Protein 3QEE (pdb70)

Solvent-accessible surface area: 23331 Å² total; per-residue (Å²): 55,111,13,25,31,15,115,130,34,24,0,0,10,6,0,6,18,64,33,188,48,71,0,24,0,1,0,0,76,5,64,1,100,45,13,60,96,90,36,61,4,61,28,1,13,1,14,1,0,43,9,2,16,102,45,89,72,58,26,67,8,0,96,0,130,52,1,122,19,11,95,5,26,0,31,13,8,10,3,28,60,33,140,46,90,3,26,0,0,0,0,0,78,7,39,103,108,93,89,8,12,0,0,0,0,0,20,3,99,34,11,86,6,120,15,136,29,35,56,51,134,10,14,0,13,25,93,82,9,110,96,14,138,39,66,113,0,0,6,6,6,0,3,22,50,19,120,115,32,51,0,4,0,0,0,0,13,54,98,19,7,18,0,70,1,80,159,69,0,24,76,32,49,51,76,56,123,76,16,146,42,16,50,125,24,25,14,9,8,14,5,21,64,51,134,113,20,15,1,0,1,0,0,17,28,98,8,0,44,0,0,5,0,14,4,156,42,3,128,9,120,18,82,76,93,18,27,0,0,23,13,0,7,9,0,10,10,0,16,8,0,5,16,92,8,50,138,82,24,1,0,0,2,0,11,0,19,5,176,100,69,3,3,37,25,29,4,1,1,1,2,6,41,2,106,36,39,149,105,9,32,10,105,82,10,89,38,36,12,96,20,13,72,88,25,128,68,173,146,18,116,16,24,31,16,105,127,37,24,0,0,9,6,0,5,18,62,33,186,50,68,0,23,0,0,0,0,80,5,68,2,100,41,13,45,90,106,38,62,4,56,16,1,12,1,13,0,0,45,10,0,17,97,44,96,74,59,24,62,15,3,112,0,134,68,1,125,18,13,102,5,42,0,34,14,9,10,3,29,60,40,141,46,83,3,27,0,0,0,0,0,50,8,40,85,107,92,76,0,14,0,0,0,0,0,39,4,100,34,9,82,8,124,13,159,35,33,52,51,133,10,14,0,17,24,85,84,9,112,82,14,134,37,48,112,0,1,6,7,6,0,2,21,49,20,119,115,30,48,0,3,0,0,0,0,13,68,84,14,6,17,0,73,1,94,156,64,0,21,79,35,52,51,84,56,128,57,15,131,44,18,52,121,23,25,14,10,7,16,5,20,63,50,132,112,21,14,1,0,1,0,0,17,25,96,7,1,41,0,0,5,0,16,6,160,40,3,120,10,120,18,82,76,94,17,29,0,0,24,13,0,7,9,0,9,11,0,17,8,0,6,15,91,7,49,135,79,22,2,0,0,2,0,12,0,22,5,185,98,70,3,3,41,25,30,3,2,0,1,1,6,46,2,104,37,39,148,105,9,30,10,108,79,11,92,40,37,21,66,8,11,40,75,29,138,67,173

Radius of gyration: 26.14 Å; Cα contacts (8 Å, |Δi|>4): 1853; chains: 2; bounding box: 66×74×50 Å

InterPro domains:
  IPR006710 Glycoside hydrolase, family 43 [PF04616] (30-310)
  IPR023296 Glycosyl hydrolase, five-bladed beta-propeller domain superfamily [G3DSA:2.115.10.20] (28-334)
  IPR023296 Glycosyl hydrolase, five-bladed beta-propeller domain superfamily [SSF75005] (16-310)
  IPR052176 Glycosyl Hydrolase Family 43 Enzymes [PTHR43772] (27-324)

Sequence (597 aa):
AEENPIFTDVFTADPAALVHKGRVYLYAGRDEAPDNTTTFFVMNEWLVYSSDDMANWEEAHGPGLRAKDFTWAKGDAWASQVIERNGKFYWYVTVRRHDDTKPGFAIIGVAVGDSPIGPFKDALGKALITNDMTTDTPIDWDDIDPSVFIDDDGQAYLFWGNTTRPRYAKLKKNMVELDGPIRAIEGLPEFTEAIWVVHKYQDDDNYYLSYAMGFPEKIGYAMGKSSIKGPWVYKGILNEVAGNTPTNHQAIIEFNNKHYFIYHTGAGRPDGGQYRRSVSIDELFYNPDGTIKRIVMTTEGVAPNKSPQAENPIFTDVFTADPAALVHKGRVYLYAGRDEAPDNTTFFVMNEWLVYSSDDMANWEAHGPGLRRAKDFTWAKGDAWASQVIERNGKFYWYVTVRRHDDTKPGFAIIGVAVGDDSPIGPFKDALGKALITNDMTTDTPIDWDDIDPSVFIDDDGQAYLFWGNTTRRPRYAKLKKNMVEELDGPIRAIEEGLPEFTEAIWVVHKYQDNYYLSYAMGFPEKIGYAMGKSIKGPWVYKGILNEVAGNTPTNHQAIIEFNNKHYFIYHTGAGRPDGGQYRRSVSIDEELFYNPDGTIKRIVMTTEGVAPNKSP

Structure (mmCIF, N/CA/C/O backbone):
data_3QEE
#
_entry.id   3QEE
#
_cell.length_a   47.290
_cell.length_b   139.270
_cell.length_c   50.460
_cell.angle_alpha   90.00
_cell.angle_beta   115.95
_cell.angle_gamma   90.00
#
_symmetry.space_group_name_H-M   'P 1 21 1'
#
loop_
_entity.id
_entity.type
_entity.pdbx_description
1 polymer 'Beta-xylosidase/alpha-L-arabinfuranosidase, gly43N'
2 non-polymer 'CALCIUM ION'
3 non-polymer 'ACETATE ION'
4 water water
#
loop_
_atom_site.group_PDB
_atom_site.id
_atom_site.type_symbol
_atom_site.label_atom_id
_atom_site.label_alt_id
_atom_site.label_comp_id
_atom_site.label_asym_id
_atom_site.label_entity_id
_atom_site.label_seq_id
_atom_site.pdbx_PDB_ins_code
_atom_site.Cartn_x
_atom_site.Cartn_y
_atom_site.Cartn_z
_atom_site.occupancy
_atom_site.B_iso_or_equiv
_atom_site.auth_seq_id
_atom_site.auth_comp_id
_atom_site.auth_asym_id
_atom_site.auth_atom_id
_atom_site.pdbx_PDB_model_num
ATOM 1 N N . ALA A 1 2 ? -10.887 -30.582 -30.852 1.00 17.00 29 ALA A N 1
ATOM 2 C CA . ALA A 1 2 ? -9.440 -30.255 -30.652 1.00 16.02 29 ALA A CA 1
ATOM 3 C C . ALA A 1 2 ? -9.176 -28.797 -30.260 1.00 14.58 29 ALA A C 1
ATOM 4 O O . ALA A 1 2 ? -8.018 -28.346 -30.272 1.00 14.99 29 ALA A O 1
ATOM 6 N N . GLU A 1 3 ? -10.234 -28.075 -29.891 1.00 13.23 30 GLU A N 1
ATOM 7 C CA A GLU A 1 3 ? -10.139 -26.714 -29.352 0.50 12.30 30 GLU A CA 1
ATOM 8 C CA B GLU A 1 3 ? -10.045 -26.709 -29.434 0.50 12.41 30 GLU A CA 1
ATOM 9 C C . GLU A 1 3 ? -9.121 -26.673 -28.216 1.00 11.55 30 GLU A C 1
ATOM 10 O O . GLU A 1 3 ? -9.055 -27.617 -27.419 1.00 11.82 30 GLU A O 1
ATOM 21 N N . ASN A 1 4 ? -8.353 -25.596 -28.130 1.00 9.37 31 ASN A N 1
ATOM 22 C CA . ASN A 1 4 ? -7.420 -25.384 -27.029 1.00 7.88 31 ASN A CA 1
ATOM 23 C C . ASN A 1 4 ? -8.069 -24.597 -25.896 1.00 7.40 31 ASN A C 1
ATOM 24 O O . ASN A 1 4 ? -8.801 -23.642 -26.160 1.00 7.86 31 ASN A O 1
ATOM 29 N N . PRO A 1 5 ? -7.805 -24.972 -24.623 1.00 7.63 32 PRO A N 1
ATOM 30 C CA . PRO A 1 5 ? -6.959 -26.080 -24.198 1.00 7.39 32 PRO A CA 1
ATOM 31 C C . PRO A 1 5 ? -7.637 -27.428 -24.394 1.00 7.44 32 PRO A C 1
ATOM 32 O O . PRO A 1 5 ? -8.880 -27.510 -24.387 1.00 8.58 32 PRO A O 1
ATOM 36 N N . ILE A 1 6 ? -6.828 -28.469 -24.555 1.00 6.53 33 ILE A N 1
ATOM 37 C CA . ILE A 1 6 ? -7.343 -29.775 -24.970 1.00 7.41 33 ILE A CA 1
ATOM 38 C C . ILE A 1 6 ? -7.963 -30.601 -23.858 1.00 7.84 33 ILE A C 1
ATOM 39 O O . ILE A 1 6 ? -8.786 -31.475 -24.141 1.00 7.83 33 ILE A O 1
ATOM 44 N N . PHE A 1 7 ? -7.582 -30.323 -22.606 1.00 8.68 34 PHE A N 1
ATOM 45 C CA . PHE A 1 7 ? -8.171 -30.994 -21.446 1.00 9.90 34 PHE A CA 1
ATOM 46 C C . PHE A 1 7 ? -8.800 -29.950 -20.543 1.00 11.01 34 PHE A C 1
ATOM 47 O O . PHE A 1 7 ? -8.143 -28.975 -20.144 1.00 10.72 34 PHE A O 1
ATOM 55 N N . THR A 1 8 ? -10.082 -30.134 -20.247 1.00 12.23 35 THR A N 1
ATOM 56 C CA . THR A 1 8 ? -10.843 -29.110 -19.533 1.00 14.48 35 THR A CA 1
ATOM 57 C C . THR A 1 8 ? -11.136 -29.467 -18.071 1.00 15.29 35 THR A C 1
ATOM 58 O O . THR A 1 8 ? -11.549 -28.602 -17.291 1.00 17.42 35 THR A O 1
ATOM 62 N N . ASP A 1 9 ? -10.919 -30.722 -17.700 1.00 15.92 36 ASP A N 1
ATOM 63 C CA . ASP A 1 9 ? -11.330 -31.218 -16.382 1.00 16.67 36 ASP A CA 1
ATOM 64 C C . ASP A 1 9 ? -10.184 -31.253 -15.365 1.00 15.54 36 ASP A C 1
ATOM 65 O O . ASP A 1 9 ? -10.410 -31.510 -14.184 1.00 16.20 36 ASP A O 1
ATOM 70 N N . VAL A 1 10 ? -8.962 -31.008 -15.847 1.00 14.29 37 VAL A N 1
ATOM 71 C CA . VAL A 1 10 ? -7.757 -30.951 -15.028 1.00 12.43 37 VAL A CA 1
ATOM 72 C C . VAL A 1 10 ? -6.862 -29.855 -15.576 1.00 11.23 37 VAL A C 1
ATOM 73 O O . VAL A 1 10 ? -7.007 -29.432 -16.730 1.00 11.09 37 VAL A O 1
ATOM 77 N N . PHE A 1 11 ? -5.933 -29.407 -14.745 1.00 8.93 38 PHE A N 1
ATOM 78 C CA . PHE A 1 11 ? -4.894 -28.496 -15.197 1.00 8.16 38 PHE A CA 1
ATOM 79 C C . PHE A 1 11 ? -3.621 -29.289 -15.474 1.00 7.05 38 PHE A C 1
ATOM 80 O O . PHE A 1 11 ? -3.208 -30.111 -14.661 1.00 7.52 38 PHE A O 1
ATOM 88 N N . THR A 1 12 ? -3.045 -29.064 -16.653 1.00 6.11 39 THR A N 1
ATOM 89 C CA . THR A 1 12 ? -1.867 -29.801 -17.120 1.00 6.34 39 THR A CA 1
ATOM 90 C C . THR A 1 12 ? -0.798 -28.825 -17.606 1.00 5.90 39 THR A C 1
ATOM 91 O O . THR A 1 12 ? -1.108 -27.792 -18.218 1.00 5.92 39 THR A O 1
ATOM 95 N N . ALA A 1 13 ? 0.460 -29.178 -17.360 1.00 5.26 40 ALA A N 1
ATOM 96 C CA . ALA A 1 13 ? 1.590 -28.277 -17.610 1.00 5.25 40 ALA A CA 1
ATOM 97 C C . ALA A 1 13 ? 2.832 -29.038 -18.065 1.00 4.69 40 ALA A C 1
ATOM 98 O O . ALA A 1 13 ? 2.938 -30.259 -17.889 1.00 4.82 40 ALA A O 1
ATOM 100 N N . ASP A 1 14 ? 3.778 -28.300 -18.644 1.00 4.48 41 ASP A N 1
ATOM 101 C CA . ASP A 1 14 ? 5.095 -28.854 -19.009 1.00 4.44 41 ASP A CA 1
ATOM 102 C C . ASP A 1 14 ? 4.978 -30.087 -19.910 1.00 4.68 41 ASP A C 1
ATOM 103 O O . ASP A 1 14 ? 5.493 -31.166 -19.568 1.00 4.67 41 ASP A O 1
ATOM 108 N N . PRO A 1 15 ? 4.273 -29.950 -21.053 1.00 5.06 42 PRO A N 1
ATOM 109 C CA . PRO A 1 15 ? 4.049 -31.125 -21.879 1.00 4.98 42 PRO A CA 1
ATOM 110 C C . PRO A 1 15 ? 5.313 -31.685 -22.533 1.00 4.57 42 PRO A C 1
ATOM 111 O O . PRO A 1 15 ? 6.244 -30.939 -22.891 1.00 5.59 42 PRO A O 1
ATOM 115 N N . ALA A 1 16 ? 5.309 -33.001 -22.711 1.00 3.85 43 ALA A N 1
ATOM 116 C CA . ALA A 1 16 ? 6.309 -33.697 -23.513 1.00 3.68 43 ALA A CA 1
ATOM 117 C C . ALA A 1 16 ? 5.599 -34.802 -24.278 1.00 3.68 43 ALA A C 1
ATOM 118 O O . ALA A 1 16 ? 4.576 -35.316 -23.819 1.00 4.36 43 ALA A O 1
ATOM 120 N N . ALA A 1 17 ? 6.121 -35.157 -25.452 1.00 3.92 44 ALA A N 1
ATOM 121 C CA . ALA A 1 17 ? 5.441 -36.159 -26.276 1.00 4.17 44 ALA A CA 1
ATOM 122 C C . ALA A 1 17 ? 6.420 -37.003 -27.063 1.00 4.59 44 ALA A C 1
ATOM 123 O O . ALA A 1 17 ? 7.586 -36.611 -27.273 1.00 5.44 44 ALA A O 1
ATOM 125 N N . LEU A 1 18 ? 5.952 -38.190 -27.456 1.00 5.13 45 LEU A N 1
ATOM 126 C CA . LEU A 1 18 ? 6.719 -39.101 -28.306 1.00 5.87 45 LEU A CA 1
ATOM 127 C C . LEU A 1 18 ? 5.732 -39.862 -29.189 1.00 6.63 45 LEU A C 1
ATOM 128 O O . LEU A 1 18 ? 4.527 -39.835 -28.936 1.00 7.13 45 LEU A O 1
ATOM 133 N N . VAL A 1 19 ? 6.262 -40.523 -30.212 1.00 7.62 46 VAL A N 1
ATOM 134 C CA . VAL A 1 19 ? 5.460 -41.338 -31.120 1.00 8.38 46 VAL A CA 1
ATOM 135 C C . VAL A 1 19 ? 5.919 -42.781 -30.978 1.00 8.66 46 VAL A C 1
ATOM 136 O O . VAL A 1 19 ? 7.119 -43.076 -31.080 1.00 9.95 46 VAL A O 1
ATOM 140 N N . HIS A 1 20 ? 4.962 -43.665 -30.716 1.00 9.84 47 HIS A N 1
ATOM 141 C CA . HIS A 1 20 ? 5.251 -45.084 -30.545 1.00 10.07 47 HIS A CA 1
ATOM 142 C C . HIS A 1 20 ? 4.195 -45.909 -31.259 1.00 10.46 47 HIS A C 1
ATOM 143 O O . HIS A 1 20 ? 3.017 -45.827 -30.917 1.00 9.44 47 HIS A O 1
ATOM 150 N N . LYS A 1 21 ? 4.643 -46.720 -32.219 1.00 11.58 48 LYS A N 1
ATOM 151 C CA . LYS A 1 21 ? 3.763 -47.628 -32.965 1.00 12.55 48 LYS A CA 1
ATOM 152 C C . LYS A 1 21 ? 2.441 -46.950 -33.348 1.00 12.07 48 LYS A C 1
ATOM 153 O O . LYS A 1 21 ? 1.341 -47.447 -33.067 1.00 12.35 48 LYS A O 1
ATOM 159 N N . GLY A 1 22 ? 2.588 -45.778 -33.959 1.00 11.83 49 GLY A N 1
ATOM 160 C CA . GLY A 1 22 ? 1.487 -45.069 -34.599 1.00 11.95 49 GLY A CA 1
ATOM 161 C C . GLY A 1 22 ? 0.556 -44.300 -33.688 1.00 11.34 49 GLY A C 1
ATOM 162 O O . GLY A 1 22 ? -0.506 -43.862 -34.130 1.00 11.65 49 GLY A O 1
ATOM 163 N N . ARG A 1 23 ? 0.946 -44.134 -32.418 1.00 10.41 50 ARG A N 1
ATOM 164 C CA . ARG A 1 23 ? 0.191 -43.320 -31.475 1.00 9.53 50 ARG A CA 1
ATOM 165 C C . ARG A 1 23 ? 1.119 -42.281 -30.874 1.00 9.22 50 ARG A C 1
ATOM 166 O O . ARG A 1 23 ? 2.310 -42.536 -30.680 1.00 9.26 50 ARG A O 1
ATOM 174 N N . VAL A 1 24 ? 0.573 -41.103 -30.615 1.00 7.49 51 VAL A N 1
ATOM 175 C CA . VAL A 1 24 ? 1.306 -40.087 -29.866 1.00 7.69 51 VAL A CA 1
ATOM 176 C C . VAL A 1 24 ? 1.010 -40.274 -28.384 1.00 7.04 51 VAL A C 1
ATOM 177 O O . VAL A 1 24 ? -0.154 -40.429 -27.983 1.00 7.32 51 VAL A O 1
ATOM 181 N N . TYR A 1 25 ? 2.060 -40.267 -27.560 1.00 6.17 52 TYR A N 1
ATOM 182 C CA . TYR A 1 25 ? 1.877 -40.289 -26.115 1.00 5.80 52 TYR A CA 1
ATOM 183 C C . TYR A 1 25 ? 2.295 -38.929 -25.567 1.00 5.46 52 TYR A C 1
ATOM 184 O O . TYR A 1 25 ? 3.362 -38.415 -25.916 1.00 6.05 52 TYR A O 1
ATOM 193 N N . LEU A 1 26 ? 1.421 -38.356 -24.743 1.00 5.12 53 LEU A N 1
ATOM 194 C CA . LEU A 1 26 ? 1.594 -37.009 -24.206 1.00 5.63 53 LEU A CA 1
ATOM 195 C C . LEU A 1 26 ? 1.657 -37.106 -22.693 1.00 5.11 53 LEU A C 1
ATOM 196 O O . LEU A 1 26 ? 0.785 -37.724 -22.058 1.00 5.71 53 LEU A O 1
ATOM 201 N N . TYR A 1 27 ? 2.711 -36.514 -22.127 1.00 4.51 54 TYR A N 1
ATOM 202 C CA . TYR A 1 27 ? 2.992 -36.539 -20.697 1.00 4.43 54 TYR A CA 1
ATOM 203 C C . TYR A 1 27 ? 2.934 -35.103 -20.189 1.00 4.75 54 TYR A C 1
ATOM 204 O O . TYR A 1 27 ? 3.428 -34.187 -20.854 1.00 4.75 54 TYR A O 1
ATOM 213 N N . ALA A 1 28 ? 2.323 -34.902 -19.021 1.00 4.74 55 ALA A N 1
ATOM 214 C CA . ALA A 1 28 ? 2.220 -33.541 -18.466 1.00 5.10 55 ALA A CA 1
ATOM 215 C C . ALA A 1 28 ? 2.104 -33.575 -16.955 1.00 5.64 55 ALA A C 1
ATOM 216 O O . ALA A 1 28 ? 1.467 -34.463 -16.390 1.00 6.27 55 ALA A O 1
ATOM 218 N N . GLY A 1 29 ? 2.708 -32.595 -16.288 1.00 5.62 56 GLY A N 1
ATOM 219 C CA . GLY A 1 29 ? 2.501 -32.426 -14.843 1.00 6.13 56 GLY A CA 1
ATOM 220 C C . GLY A 1 29 ? 1.076 -31.991 -14.566 1.00 6.56 56 GLY A C 1
ATOM 221 O O . GLY A 1 29 ? 0.476 -31.288 -15.378 1.00 7.37 56 GLY A O 1
ATOM 222 N N . ARG A 1 30 ? 0.501 -32.439 -13.454 1.00 6.91 57 ARG A N 1
ATOM 223 C CA . ARG A 1 30 ? -0.829 -31.963 -13.081 1.00 7.06 57 ARG A CA 1
ATOM 224 C C . ARG A 1 30 ? -0.724 -30.815 -12.076 1.00 7.21 57 ARG A C 1
ATOM 225 O O . ARG A 1 30 ? -0.152 -30.985 -11.000 1.00 8.03 57 ARG A O 1
ATOM 233 N N . ASP A 1 31 ? -1.218 -29.636 -12.463 1.00 6.41 58 ASP A N 1
ATOM 234 C CA . ASP A 1 31 ? -1.233 -28.464 -11.589 1.00 6.66 58 ASP A CA 1
ATOM 235 C C . ASP A 1 31 ? -2.370 -28.634 -10.583 1.00 7.08 58 ASP A C 1
ATOM 236 O O . ASP A 1 31 ? -3.532 -28.775 -10.969 1.00 8.11 58 ASP A O 1
ATOM 241 N N . GLU A 1 32 ? -2.023 -28.636 -9.302 1.00 7.97 59 GLU A N 1
ATOM 242 C CA . GLU A 1 32 ? -3.041 -28.767 -8.251 1.00 8.98 59 GLU A CA 1
ATOM 243 C C . GLU A 1 32 ? -3.128 -27.533 -7.342 1.00 9.06 59 GLU A C 1
ATOM 244 O O . GLU A 1 32 ? -3.842 -27.547 -6.332 1.00 8.77 59 GLU A O 1
ATOM 250 N N . ALA A 1 33 ? -2.426 -26.458 -7.696 1.00 8.88 60 ALA A N 1
ATOM 251 C CA . ALA A 1 33 ? -2.517 -25.211 -6.931 1.00 9.51 60 ALA A CA 1
ATOM 252 C C . ALA A 1 33 ? -3.966 -24.739 -6.860 1.00 10.32 60 ALA A C 1
ATOM 253 O O . ALA A 1 33 ? -4.673 -24.761 -7.869 1.00 9.94 60 ALA A O 1
ATOM 255 N N . PRO A 1 34 ? -4.424 -24.318 -5.660 1.00 11.55 61 PRO A N 1
ATOM 256 C CA . PRO A 1 34 ? -5.832 -23.938 -5.500 1.00 12.39 61 PRO A CA 1
ATOM 257 C C . PRO A 1 34 ? -6.169 -22.590 -6.142 1.00 12.97 61 PRO A C 1
ATOM 258 O O . PRO A 1 34 ? -7.341 -22.321 -6.423 1.00 14.39 61 PRO A O 1
ATOM 262 N N . ASP A 1 35 ? -5.147 -21.771 -6.380 1.00 13.12 62 ASP A N 1
ATOM 263 C CA . ASP A 1 35 ? -5.297 -20.451 -6.984 1.00 13.51 62 ASP A CA 1
ATOM 264 C C . ASP A 1 35 ? -3.971 -20.059 -7.632 1.00 13.29 62 ASP A C 1
ATOM 265 O O . ASP A 1 35 ? -3.040 -20.862 -7.663 1.00 13.08 62 ASP A O 1
ATOM 270 N N . ASN A 1 36 ? -3.888 -18.833 -8.136 1.00 12.46 63 ASN A N 1
ATOM 271 C CA . ASN A 1 36 ? -2.683 -18.344 -8.792 1.00 12.98 63 ASN A CA 1
ATOM 272 C C . ASN A 1 36 ? -1.912 -17.354 -7.928 1.00 13.78 63 ASN A C 1
ATOM 273 O O . ASN A 1 36 ? -1.184 -16.512 -8.449 1.00 14.78 63 ASN A O 1
ATOM 278 N N . THR A 1 37 ? -2.054 -17.502 -6.609 1.00 15.43 64 THR A N 1
ATOM 279 C CA . THR A 1 37 ? -1.568 -16.506 -5.646 1.00 16.69 64 THR A CA 1
ATOM 280 C C . THR A 1 37 ? -0.316 -16.923 -4.875 1.00 16.43 64 THR A C 1
ATOM 281 O O . THR A 1 37 ? 0.345 -16.075 -4.270 1.00 17.62 64 THR A O 1
ATOM 285 N N . THR A 1 38 ? 0.004 -18.211 -4.856 1.00 15.78 65 THR A N 1
ATOM 286 C CA A THR A 1 38 ? 1.096 -18.697 -4.015 0.50 15.61 65 THR A CA 1
ATOM 287 C CA B THR A 1 38 ? 1.093 -18.688 -4.016 0.50 15.60 65 THR A CA 1
ATOM 288 C C . THR A 1 38 ? 2.225 -19.330 -4.830 1.00 15.23 65 THR A C 1
ATOM 289 O O . THR A 1 38 ? 3.252 -18.701 -5.066 1.00 15.06 65 THR A O 1
ATOM 296 N N . PHE A 1 39 ? 2.034 -20.576 -5.267 1.00 14.30 66 PHE A N 1
ATOM 297 C CA . PHE A 1 39 ? 3.088 -21.289 -5.994 1.00 13.27 66 PHE A CA 1
ATOM 298 C C . PHE A 1 39 ? 2.549 -22.572 -6.622 1.00 12.12 66 PHE A C 1
ATOM 299 O O . PHE A 1 39 ? 1.448 -23.028 -6.284 1.00 11.54 66 PHE A O 1
ATOM 307 N N . PHE A 1 40 ? 3.345 -23.149 -7.520 1.00 11.14 67 PHE A N 1
ATOM 308 C CA . PHE A 1 40 ? 3.043 -24.447 -8.132 1.00 9.79 67 PHE A CA 1
ATOM 309 C C . PHE A 1 40 ? 2.833 -25.510 -7.053 1.00 9.45 67 PHE A C 1
ATOM 310 O O . PHE A 1 40 ? 3.619 -25.598 -6.094 1.00 9.13 67 PHE A O 1
ATOM 318 N N . VAL A 1 41 ? 1.785 -26.314 -7.219 1.00 8.20 68 VAL A N 1
ATOM 319 C CA . VAL A 1 41 ? 1.581 -27.511 -6.398 1.00 9.00 68 VAL A CA 1
ATOM 320 C C . VAL A 1 41 ? 1.416 -28.666 -7.372 1.00 8.04 68 VAL A C 1
ATOM 321 O O . VAL A 1 41 ? 0.374 -28.813 -8.017 1.00 8.56 68 VAL A O 1
ATOM 325 N N . MET A 1 42 ? 2.470 -29.460 -7.507 1.00 8.20 69 MET A N 1
ATOM 326 C CA . MET A 1 42 ? 2.502 -30.511 -8.517 1.00 7.12 69 MET A CA 1
ATOM 327 C C . MET A 1 42 ? 2.998 -31.797 -7.860 1.00 7.64 69 MET A C 1
ATOM 328 O O . MET A 1 42 ? 4.089 -31.829 -7.295 1.00 7.62 69 MET A O 1
ATOM 333 N N . ASN A 1 43 ? 2.184 -32.846 -7.935 1.00 7.58 70 ASN A N 1
ATOM 334 C CA . ASN A 1 43 ? 2.484 -34.117 -7.261 1.00 8.86 70 ASN A CA 1
ATOM 335 C C . ASN A 1 43 ? 2.668 -35.294 -8.212 1.00 7.98 70 ASN A C 1
ATOM 336 O O . ASN A 1 43 ? 3.445 -36.226 -7.927 1.00 8.21 70 ASN A O 1
ATOM 341 N N . GLU A 1 44 ? 1.961 -35.254 -9.346 1.00 7.75 71 GLU A N 1
ATOM 342 C CA . GLU A 1 44 ? 1.949 -36.389 -10.270 1.00 7.54 71 GLU A CA 1
ATOM 343 C C . GLU A 1 44 ? 2.003 -35.918 -11.729 1.00 6.99 71 GLU A C 1
ATOM 344 O O . GLU A 1 44 ? 1.632 -34.775 -12.029 1.00 6.87 71 GLU A O 1
ATOM 350 N N . TRP A 1 45 ? 2.451 -36.807 -12.613 1.00 6.35 72 TRP A N 1
ATOM 351 C CA . TRP A 1 45 ? 2.382 -36.576 -14.064 1.00 5.64 72 TRP A CA 1
ATOM 352 C C . TRP A 1 45 ? 1.342 -37.509 -14.679 1.00 5.72 72 TRP A C 1
ATOM 353 O O . TRP A 1 45 ? 1.282 -38.688 -14.343 1.00 5.95 72 TRP A O 1
ATOM 364 N N . LEU A 1 46 ? 0.536 -36.960 -15.582 1.00 5.45 73 LEU A N 1
ATOM 365 C CA . LEU A 1 46 ? -0.514 -37.706 -16.281 1.00 5.54 73 LEU A CA 1
ATOM 366 C C . LEU A 1 46 ? -0.060 -38.128 -17.673 1.00 5.98 73 LEU A C 1
ATOM 367 O O . LEU A 1 46 ? 0.823 -37.497 -18.262 1.00 6.17 73 LEU A O 1
ATOM 372 N N . VAL A 1 47 ? -0.699 -39.174 -18.207 1.00 5.55 74 VAL A N 1
ATOM 373 C CA . VAL A 1 47 ? -0.376 -39.699 -19.526 1.00 5.51 74 VAL A CA 1
ATOM 374 C C . VAL A 1 47 ? -1.652 -39.759 -20.375 1.00 5.89 74 VAL A C 1
ATOM 375 O O . VAL A 1 47 ? -2.694 -40.219 -19.899 1.00 5.56 74 VAL A O 1
ATOM 379 N N . TYR A 1 48 ? -1.542 -39.295 -21.618 1.00 5.87 75 TYR A N 1
ATOM 380 C CA . TYR A 1 48 ? -2.632 -39.334 -22.593 1.00 6.21 75 TYR A CA 1
ATOM 381 C C . TYR A 1 48 ? -2.090 -39.902 -23.895 1.00 5.99 75 TYR A C 1
ATOM 382 O O . TYR A 1 48 ? -0.893 -39.874 -24.129 1.00 6.61 75 TYR A O 1
ATOM 391 N N . SER A 1 49 ? -2.960 -40.407 -24.762 1.00 5.44 76 SER A N 1
ATOM 392 C CA . SER A 1 49 ? -2.482 -40.836 -26.076 1.00 5.95 76 SER A CA 1
ATOM 393 C C . SER A 1 49 ? -3.529 -40.592 -27.153 1.00 5.83 76 SER A C 1
ATOM 394 O O . SER A 1 49 ? -4.709 -40.436 -26.850 1.00 6.21 76 SER A O 1
ATOM 397 N N . SER A 1 50 ? -3.079 -40.577 -28.400 1.00 6.37 77 SER A N 1
ATOM 398 C CA . SER A 1 50 ? -3.950 -40.287 -29.551 1.00 6.93 77 SER A CA 1
ATOM 399 C C . SER A 1 50 ? -3.393 -40.894 -30.817 1.00 7.83 77 SER A C 1
ATOM 400 O O . SER A 1 50 ? -2.173 -40.964 -31.001 1.00 8.33 77 SER A O 1
ATOM 403 N N . ASP A 1 51 ? -4.282 -41.289 -31.731 1.00 7.99 78 ASP A N 1
ATOM 404 C CA . ASP A 1 51 ? -3.830 -41.695 -33.050 1.00 8.68 78 ASP A CA 1
ATOM 405 C C . ASP A 1 51 ? -4.111 -40.632 -34.135 1.00 8.06 78 ASP A C 1
ATOM 406 O O . ASP A 1 51 ? -3.916 -40.899 -35.303 1.00 8.61 78 ASP A O 1
ATOM 411 N N . ASP A 1 52 ? -4.565 -39.439 -33.747 1.00 8.27 79 ASP A N 1
ATOM 412 C CA . ASP A 1 52 ? -4.930 -38.426 -34.743 1.00 9.33 79 ASP A CA 1
ATOM 413 C C . ASP A 1 52 ? -4.635 -36.979 -34.316 1.00 9.73 79 ASP A C 1
ATOM 414 O O . ASP A 1 52 ? -4.898 -36.035 -35.069 1.00 9.38 79 ASP A O 1
ATOM 419 N N . MET A 1 53 ? -4.099 -36.824 -33.103 1.00 10.51 80 MET A N 1
ATOM 420 C CA . MET A 1 53 ? -3.732 -35.514 -32.524 1.00 11.15 80 MET A CA 1
ATOM 421 C C . MET A 1 53 ? -4.914 -34.631 -32.135 1.00 11.84 80 MET A C 1
ATOM 422 O O . MET A 1 53 ? -4.722 -33.477 -31.744 1.00 11.49 80 MET A O 1
ATOM 427 N N . ALA A 1 54 ? -6.123 -35.174 -32.236 1.00 11.20 81 ALA A N 1
ATOM 428 C CA . ALA A 1 54 ? -7.351 -34.430 -31.937 1.00 12.30 81 ALA A CA 1
ATOM 429 C C . ALA A 1 54 ? -8.189 -35.088 -30.836 1.00 12.11 81 ALA A C 1
ATOM 430 O O . ALA A 1 54 ? -8.795 -34.395 -30.000 1.00 12.49 81 ALA A O 1
ATOM 432 N N . ASN A 1 55 ? -8.236 -36.421 -30.852 1.00 11.69 82 ASN A N 1
ATOM 433 C CA . ASN A 1 55 ? -8.985 -37.203 -29.876 1.00 11.83 82 ASN A CA 1
ATOM 434 C C . ASN A 1 55 ? -8.020 -37.910 -28.941 1.00 11.15 82 ASN A C 1
ATOM 435 O O . ASN A 1 55 ? -7.200 -38.703 -29.391 1.00 11.85 82 ASN A O 1
ATOM 440 N N . TRP A 1 56 ? -8.119 -37.605 -27.645 1.00 10.93 83 TRP A N 1
ATOM 441 C CA . TRP A 1 56 ? -7.146 -38.067 -26.653 1.00 10.46 83 TRP A CA 1
ATOM 442 C C . TRP A 1 56 ? -7.757 -39.042 -25.650 1.00 10.89 83 TRP A C 1
ATOM 443 O O . TRP A 1 56 ? -8.849 -38.793 -25.132 1.00 12.14 83 TRP A O 1
ATOM 454 N N . GLU A 1 57 ? -7.061 -40.156 -25.444 1.00 11.01 84 GLU A N 1
ATOM 455 C CA A GLU A 1 57 ? -7.393 -41.127 -24.405 0.50 11.21 84 GLU A CA 1
ATOM 456 C CA B GLU A 1 57 ? -7.399 -41.121 -24.406 0.50 11.48 84 GLU A CA 1
ATOM 457 C C . GLU A 1 57 ? -6.605 -40.757 -23.158 1.00 11.58 84 GLU A C 1
ATOM 458 O O . GLU A 1 57 ? -5.400 -40.528 -23.235 1.00 11.25 84 GLU A O 1
ATOM 469 N N . ALA A 1 58 ? -7.288 -40.701 -22.016 1.00 11.04 85 ALA A N 1
ATOM 470 C CA . ALA A 1 58 ? -6.629 -40.404 -20.746 1.00 10.86 85 ALA A CA 1
ATOM 471 C C . ALA A 1 58 ? -6.197 -41.721 -20.123 1.00 10.62 85 ALA A C 1
ATOM 472 O O . ALA A 1 58 ? -7.000 -42.665 -20.035 1.00 11.30 85 ALA A O 1
ATOM 474 N N . HIS A 1 59 ? -4.927 -41.815 -19.732 1.00 9.88 86 HIS A N 1
ATOM 475 C CA . HIS A 1 59 ? -4.435 -43.033 -19.096 1.00 9.71 86 HIS A CA 1
ATOM 476 C C . HIS A 1 59 ? -4.244 -42.867 -17.596 1.00 8.94 86 HIS A C 1
ATOM 477 O O . HIS A 1 59 ? -3.915 -43.835 -16.910 1.00 10.25 86 HIS A O 1
ATOM 484 N N . GLY A 1 60 ? -4.438 -41.647 -17.099 1.00 8.00 87 GLY A N 1
ATOM 485 C CA . GLY A 1 60 ? -4.278 -41.331 -15.673 1.00 8.14 87 GLY A CA 1
ATOM 486 C C . GLY A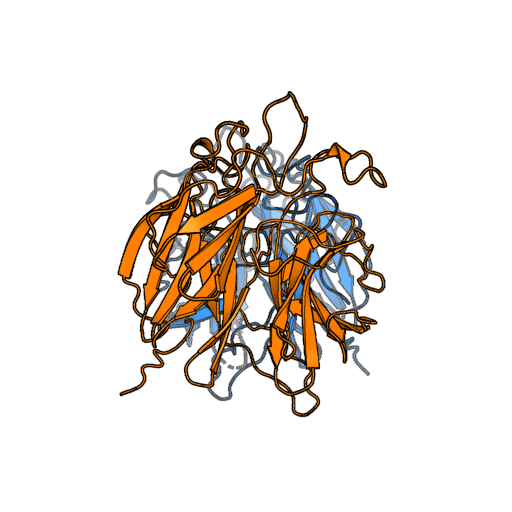 1 60 ? -2.820 -41.099 -15.298 1.00 8.08 87 GLY A C 1
ATOM 487 O O . GLY A 1 60 ? -1.944 -41.016 -16.177 1.00 7.61 87 GLY A O 1
ATOM 488 N N . PRO A 1 61 ? -2.551 -41.013 -13.988 1.00 8.62 88 PRO A N 1
ATOM 489 C CA . PRO A 1 61 ? -1.191 -40.784 -13.495 1.00 8.76 88 PRO A CA 1
ATOM 490 C C . PRO A 1 61 ? -0.247 -41.884 -13.939 1.00 9.19 88 PRO A C 1
ATOM 491 O O . PRO A 1 61 ? -0.577 -43.075 -13.814 1.00 10.22 88 PRO A O 1
ATOM 495 N N . GLY A 1 62 ? 0.908 -41.490 -14.475 1.00 7.88 89 GLY A N 1
ATOM 496 C CA . GLY A 1 62 ? 1.928 -42.437 -14.918 1.00 8.07 89 GLY A CA 1
ATOM 497 C C . GLY A 1 62 ? 3.067 -42.556 -13.931 1.00 7.99 89 GLY A C 1
ATOM 498 O O . GLY A 1 62 ? 3.800 -43.548 -13.931 1.00 8.47 89 GLY A O 1
ATOM 499 N N . LEU A 1 63 ? 3.207 -41.537 -13.091 1.00 8.04 90 LEU A N 1
ATOM 500 C CA . LEU A 1 63 ? 4.341 -41.417 -12.159 1.00 8.01 90 LEU A CA 1
ATOM 501 C C . LEU A 1 63 ? 4.061 -40.301 -11.161 1.00 8.33 90 LEU A C 1
ATOM 502 O O . LEU A 1 63 ? 3.350 -39.345 -11.474 1.00 7.85 90 LEU A O 1
ATOM 507 N N . ARG A 1 64 ? 4.636 -40.420 -9.963 1.00 8.13 91 ARG A N 1
ATOM 508 C CA . ARG A 1 64 ? 4.487 -39.402 -8.915 1.00 8.94 91 ARG A CA 1
ATOM 509 C C . ARG A 1 64 ? 5.869 -38.971 -8.446 1.00 9.05 91 ARG A C 1
ATOM 510 O O . ARG A 1 64 ? 6.792 -39.777 -8.428 1.00 9.35 91 ARG A O 1
ATOM 518 N N . ALA A 1 65 ? 6.019 -37.699 -8.080 1.00 9.58 92 ALA A N 1
ATOM 519 C CA . ALA A 1 65 ? 7.300 -37.220 -7.564 1.00 11.02 92 ALA A CA 1
ATOM 520 C C . ALA A 1 65 ? 7.745 -38.035 -6.339 1.00 11.94 92 ALA A C 1
ATOM 521 O O . ALA A 1 65 ? 8.920 -38.361 -6.206 1.00 12.36 92 ALA A O 1
ATOM 523 N N . LYS A 1 66 ? 6.801 -38.399 -5.471 1.00 13.11 93 LYS A N 1
ATOM 524 C CA . LYS A 1 66 ? 7.143 -39.171 -4.259 1.00 14.69 93 LYS A CA 1
ATOM 525 C C . LYS A 1 66 ? 7.547 -40.623 -4.554 1.00 14.54 93 LYS A C 1
ATOM 526 O O . LYS A 1 66 ? 8.013 -41.338 -3.650 1.00 14.97 93 LYS A O 1
ATOM 532 N N . ASP A 1 67 ? 7.385 -41.068 -5.807 1.00 13.83 94 ASP A N 1
ATOM 533 C CA . ASP A 1 67 ? 7.852 -42.395 -6.212 1.00 13.51 94 ASP A CA 1
ATOM 534 C C . ASP A 1 67 ? 9.382 -42.481 -6.169 1.00 12.87 94 ASP A C 1
ATOM 535 O O . ASP A 1 67 ? 9.950 -43.573 -6.151 1.00 13.78 94 ASP A O 1
ATOM 540 N N . PHE A 1 68 ? 10.037 -41.324 -6.165 1.00 11.54 95 PHE A N 1
ATOM 541 C CA . PHE A 1 68 ? 11.486 -41.250 -6.020 1.00 10.82 95 PHE A CA 1
ATOM 542 C C . PHE A 1 68 ? 11.751 -41.051 -4.522 1.00 11.32 95 PHE A C 1
ATOM 543 O O . PHE A 1 68 ? 11.403 -40.015 -3.958 1.00 10.87 95 PHE A O 1
ATOM 551 N N . THR A 1 69 ? 12.338 -42.059 -3.880 1.00 11.61 96 THR A N 1
ATOM 552 C CA . THR A 1 69 ? 12.419 -42.095 -2.415 1.00 12.54 96 THR A CA 1
ATOM 553 C C . THR A 1 69 ? 13.277 -40.950 -1.883 1.00 12.00 96 THR A C 1
ATOM 554 O O . THR A 1 69 ? 13.096 -40.495 -0.748 1.00 12.38 96 THR A O 1
ATOM 558 N N . TRP A 1 70 ? 14.170 -40.467 -2.743 1.00 11.09 97 TRP A N 1
ATOM 559 C CA . TRP A 1 70 ? 15.124 -39.402 -2.423 1.00 10.39 97 TRP A CA 1
ATOM 560 C C . TRP A 1 70 ? 14.591 -37.991 -2.711 1.00 10.24 97 TRP A C 1
ATOM 561 O O . TRP A 1 70 ? 15.304 -37.009 -2.499 1.00 10.39 97 TRP A O 1
ATOM 572 N N . ALA A 1 71 ? 13.358 -37.897 -3.217 1.00 9.58 98 ALA A N 1
ATOM 573 C CA . ALA A 1 71 ? 12.703 -36.620 -3.512 1.00 9.94 98 ALA A CA 1
ATOM 574 C C . ALA A 1 71 ? 11.756 -36.181 -2.405 1.00 10.56 98 ALA A C 1
ATOM 575 O O . ALA A 1 71 ? 11.105 -37.018 -1.775 1.00 11.02 98 ALA A O 1
ATOM 577 N N . LYS A 1 72 ? 11.662 -34.869 -2.196 1.00 11.01 99 LYS A N 1
ATOM 578 C CA . LYS A 1 72 ? 10.646 -34.275 -1.318 1.00 12.11 99 LYS A CA 1
ATOM 579 C C . LYS A 1 72 ? 9.298 -34.218 -1.997 1.00 12.32 99 LYS A C 1
ATOM 580 O O . LYS A 1 72 ? 8.263 -34.291 -1.343 1.00 12.59 99 LYS A O 1
ATOM 586 N N . GLY A 1 73 ? 9.313 -34.027 -3.313 1.00 11.76 100 GLY A N 1
ATOM 587 C CA . GLY A 1 73 ? 8.082 -33.748 -4.064 1.00 11.36 100 GLY A CA 1
ATOM 588 C C . GLY A 1 73 ? 8.353 -32.881 -5.283 1.00 10.71 100 GLY A C 1
ATOM 589 O O . GLY A 1 73 ? 9.491 -32.802 -5.752 1.00 10.54 100 GLY A O 1
ATOM 590 N N . ASP A 1 74 ? 7.291 -32.235 -5.781 1.00 10.00 101 ASP A N 1
ATOM 591 C CA . ASP A 1 74 ? 7.325 -31.311 -6.925 1.00 9.59 101 ASP A CA 1
ATOM 592 C C . ASP A 1 74 ? 7.546 -32.046 -8.256 1.00 8.67 101 ASP A C 1
ATOM 593 O O . ASP A 1 74 ? 8.670 -32.266 -8.677 1.00 9.44 101 ASP A O 1
ATOM 598 N N . ALA A 1 75 ? 6.444 -32.412 -8.903 1.00 7.67 102 ALA A N 1
ATOM 599 C CA . ALA A 1 75 ? 6.462 -33.126 -10.176 1.00 7.18 102 ALA A CA 1
ATOM 600 C C . ALA A 1 75 ? 6.635 -32.135 -11.317 1.00 7.20 102 ALA A C 1
ATOM 601 O O . ALA A 1 75 ? 5.678 -31.821 -12.050 1.00 6.26 102 ALA A O 1
ATOM 603 N N . TRP A 1 76 ? 7.861 -31.653 -11.460 1.00 6.68 103 TRP A N 1
ATOM 604 C CA . TRP A 1 76 ? 8.157 -30.591 -12.403 1.00 6.07 103 TRP A CA 1
ATOM 605 C C . TRP A 1 76 ? 8.555 -31.130 -13.782 1.00 6.14 103 TRP A C 1
ATOM 606 O O . TRP A 1 76 ? 8.448 -32.346 -14.049 1.00 5.64 103 TRP A O 1
ATOM 617 N N . ALA A 1 77 ? 8.966 -30.231 -14.678 1.00 5.35 104 ALA A N 1
ATOM 618 C CA . ALA A 1 77 ? 9.057 -30.568 -16.106 1.00 5.09 104 ALA A CA 1
ATOM 619 C C . ALA A 1 77 ? 9.861 -31.835 -16.398 1.00 5.28 104 ALA A C 1
ATOM 620 O O . ALA A 1 77 ? 10.897 -32.097 -15.777 1.00 4.79 104 ALA A O 1
ATOM 622 N N . SER A 1 78 ? 9.351 -32.615 -17.350 1.00 4.88 105 SER A N 1
ATOM 623 C CA . SER A 1 78 ? 9.862 -33.957 -17.628 1.00 5.05 105 SER A CA 1
ATOM 624 C C . SER A 1 78 ? 9.866 -34.248 -19.136 1.00 5.73 105 SER A C 1
ATOM 625 O O . SER A 1 78 ? 9.361 -33.445 -19.935 1.00 5.68 105 SER A O 1
ATOM 628 N N . GLN A 1 79 ? 10.474 -35.371 -19.523 1.00 5.71 106 GLN A N 1
ATOM 629 C CA . GLN A 1 79 ? 10.419 -35.844 -20.915 1.00 5.89 106 GLN A CA 1
ATOM 630 C C . GLN A 1 79 ? 10.629 -37.356 -20.950 1.00 5.98 106 GLN A C 1
ATOM 631 O O . GLN A 1 79 ? 11.395 -37.908 -20.148 1.00 6.49 106 GLN A O 1
ATOM 637 N N . VAL A 1 80 ? 9.928 -38.019 -21.870 1.00 6.13 107 VAL A N 1
ATOM 638 C CA . VAL A 1 80 ? 10.011 -39.477 -22.032 1.00 5.92 107 VAL A CA 1
ATOM 639 C C . VAL A 1 80 ? 10.581 -39.797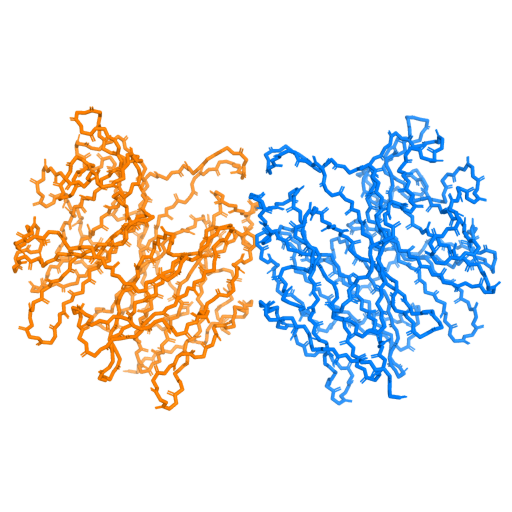 -23.400 1.00 6.09 107 VAL A C 1
ATOM 640 O O . VAL A 1 80 ? 10.286 -39.111 -24.387 1.00 6.56 107 VAL A O 1
ATOM 644 N N . ILE A 1 81 ? 11.401 -40.848 -23.460 1.00 6.38 108 ILE A N 1
ATOM 645 C CA . ILE A 1 81 ? 11.953 -41.312 -24.729 1.00 6.78 108 ILE A CA 1
ATOM 646 C C . ILE A 1 81 ? 12.033 -42.836 -24.730 1.00 7.22 108 ILE A C 1
ATOM 647 O O . ILE A 1 81 ? 12.249 -43.451 -23.676 1.00 7.21 108 ILE A O 1
ATOM 652 N N . GLU A 1 82 ? 11.808 -43.433 -25.901 1.00 7.00 109 GLU A N 1
ATOM 653 C CA . GLU A 1 82 ? 11.923 -44.891 -26.060 1.00 8.21 109 GLU A CA 1
ATOM 654 C C . GLU A 1 82 ? 13.329 -45.299 -26.477 1.00 8.14 109 GLU A C 1
ATOM 655 O O . GLU A 1 82 ? 13.952 -44.644 -27.307 1.00 8.44 109 GLU A O 1
ATOM 661 N N . ARG A 1 83 ? 13.833 -46.391 -25.906 1.00 8.22 110 ARG A N 1
ATOM 662 C CA . ARG A 1 83 ? 15.032 -47.003 -26.463 1.00 9.31 110 ARG A CA 1
ATOM 663 C C . ARG A 1 83 ? 15.022 -48.484 -26.216 1.00 9.87 110 ARG A C 1
ATOM 664 O O . ARG A 1 83 ? 14.824 -48.925 -25.082 1.00 9.79 110 ARG A O 1
ATOM 672 N N . ASN A 1 84 ? 15.239 -49.234 -27.292 1.00 11.39 111 ASN A N 1
ATOM 673 C CA . ASN A 1 84 ? 15.389 -50.680 -27.211 1.00 13.56 111 ASN A CA 1
ATOM 674 C C . ASN A 1 84 ? 14.253 -51.342 -26.420 1.00 13.61 111 ASN A C 1
ATOM 675 O O . ASN A 1 84 ? 14.491 -52.200 -25.572 1.00 14.75 111 ASN A O 1
ATOM 680 N N . GLY A 1 85 ? 13.020 -50.912 -26.689 1.00 13.92 112 GLY A N 1
ATOM 681 C CA . GLY A 1 85 ? 11.842 -51.489 -26.044 1.00 13.88 112 GLY A CA 1
ATOM 682 C C . GLY A 1 85 ? 11.469 -51.002 -24.652 1.00 13.27 112 GLY A C 1
ATOM 683 O O . GLY A 1 85 ? 10.473 -51.457 -24.086 1.00 14.25 112 GLY A O 1
ATOM 684 N N . LYS A 1 86 ? 12.263 -50.093 -24.085 1.00 11.08 113 LYS A N 1
ATOM 685 C CA . LYS A 1 86 ? 11.982 -49.524 -22.768 1.00 9.85 113 LYS A CA 1
ATOM 686 C C . LYS A 1 86 ? 11.698 -48.021 -22.921 1.00 8.45 113 LYS A C 1
ATOM 687 O O . LYS A 1 86 ? 12.055 -47.421 -23.933 1.00 7.31 113 LYS A O 1
ATOM 693 N N . PHE A 1 87 ? 11.077 -47.432 -21.909 1.00 7.48 114 PHE A N 1
ATOM 694 C CA . PHE A 1 87 ? 10.730 -46.004 -21.898 1.00 7.72 114 PHE A CA 1
ATOM 695 C C . PHE A 1 87 ? 11.364 -45.354 -20.695 1.00 6.95 114 PHE A C 1
ATOM 696 O O . PHE A 1 87 ? 11.184 -45.806 -19.569 1.00 7.54 114 PHE A O 1
ATOM 704 N N . TYR A 1 88 ? 12.141 -44.308 -20.967 1.00 5.99 115 TYR A N 1
ATOM 705 C CA . TYR A 1 88 ? 12.919 -43.617 -19.939 1.00 5.87 115 TYR A CA 1
ATOM 706 C C . TYR A 1 88 ? 12.278 -42.262 -19.746 1.00 5.13 115 TYR A C 1
ATOM 707 O O . TYR A 1 88 ? 12.109 -41.511 -20.709 1.00 5.41 115 TYR A O 1
ATOM 716 N N . TRP A 1 89 ? 11.878 -41.995 -18.505 1.00 4.42 116 TRP A N 1
ATOM 717 C CA . TRP A 1 89 ? 11.170 -40.772 -18.137 1.00 4.77 116 TRP A CA 1
ATOM 718 C C . TRP A 1 89 ? 12.088 -39.926 -17.265 1.00 4.97 116 TRP A C 1
ATOM 719 O O . TRP A 1 89 ? 12.310 -40.247 -16.070 1.00 5.23 116 TRP A O 1
ATOM 730 N N . TYR A 1 90 ? 12.604 -38.845 -17.852 1.00 3.99 117 TYR A N 1
ATOM 731 C CA . TYR A 1 90 ? 13.497 -37.920 -17.133 1.00 4.52 117 TYR A CA 1
ATOM 732 C C . TYR A 1 90 ? 12.634 -36.876 -16.451 1.00 4.55 117 TYR A C 1
ATOM 733 O O . TYR A 1 90 ? 11.757 -36.291 -17.098 1.00 4.96 117 TYR A O 1
ATOM 742 N N . VAL A 1 91 ? 12.840 -36.676 -15.150 1.00 4.58 118 VAL A N 1
ATOM 743 C CA . VAL A 1 91 ? 11.947 -35.816 -14.349 1.00 4.72 118 VAL A CA 1
ATOM 744 C C . VAL A 1 91 ? 12.729 -34.736 -13.618 1.00 5.04 118 VAL A C 1
ATOM 745 O O . VAL A 1 91 ? 13.885 -34.946 -13.275 1.00 6.33 118 VAL A O 1
ATOM 749 N N . THR A 1 92 ? 12.098 -33.584 -13.405 1.00 5.39 119 THR A N 1
ATOM 750 C CA . THR A 1 92 ? 12.559 -32.591 -12.440 1.00 5.38 119 THR A CA 1
ATOM 751 C C . THR A 1 92 ? 11.797 -32.811 -11.141 1.00 5.55 119 THR A C 1
ATOM 752 O O . THR A 1 92 ? 10.567 -32.855 -11.160 1.00 6.02 119 THR A O 1
ATOM 756 N N . VAL A 1 93 ? 12.514 -32.935 -10.017 1.00 5.22 120 VAL A N 1
ATOM 757 C CA . VAL A 1 93 ? 11.870 -33.029 -8.699 1.00 6.06 120 VAL A CA 1
ATOM 758 C C . VAL A 1 93 ? 12.707 -32.234 -7.693 1.00 6.33 120 VAL A C 1
ATOM 759 O O . VAL A 1 93 ? 13.898 -31.997 -7.931 1.00 6.78 120 VAL A O 1
ATOM 763 N N A ARG A 1 94 ? 12.100 -31.846 -6.574 0.50 6.92 121 ARG A N 1
ATOM 764 N N B ARG A 1 94 ? 12.089 -31.832 -6.583 0.50 6.81 121 ARG A N 1
ATOM 765 C CA A ARG A 1 94 ? 12.862 -31.231 -5.487 0.50 7.52 121 ARG A CA 1
ATOM 766 C CA B ARG A 1 94 ? 12.843 -31.261 -5.467 0.50 7.31 121 ARG A CA 1
ATOM 767 C C A ARG A 1 94 ? 13.488 -32.333 -4.637 0.50 7.57 121 ARG A C 1
ATOM 768 C C B ARG A 1 94 ? 13.497 -32.416 -4.721 0.50 7.44 121 ARG A C 1
ATOM 769 O O A ARG A 1 94 ? 12.775 -33.138 -4.043 0.50 7.89 121 ARG A O 1
ATOM 770 O O B ARG A 1 94 ? 12.817 -33.347 -4.294 0.50 7.69 121 ARG A O 1
ATOM 785 N N . HIS A 1 95 ? 14.819 -32.367 -4.597 1.00 7.68 122 HIS A N 1
ATOM 786 C CA . HIS A 1 95 ? 15.557 -33.403 -3.867 1.00 7.74 122 HIS A CA 1
ATOM 787 C C . HIS A 1 95 ? 15.277 -33.240 -2.372 1.00 8.09 122 HIS A C 1
ATOM 788 O O . HIS A 1 95 ? 14.976 -32.132 -1.908 1.00 8.32 122 HIS A O 1
ATOM 795 N N . ASP A 1 96 ? 15.338 -34.338 -1.622 1.00 8.35 123 ASP A N 1
ATOM 796 C CA . ASP A 1 96 ? 15.334 -34.228 -0.164 1.00 9.39 123 ASP A CA 1
ATOM 797 C C . ASP A 1 96 ? 16.579 -33.459 0.286 1.00 10.57 123 ASP A C 1
ATOM 798 O O . ASP A 1 96 ? 17.457 -33.150 -0.531 1.00 10.13 123 ASP A O 1
ATOM 803 N N . ASP A 1 97 ? 16.627 -33.145 1.579 1.00 12.07 124 ASP A N 1
ATOM 804 C CA . ASP A 1 97 ? 17.666 -32.276 2.147 1.00 13.49 124 ASP A CA 1
ATOM 805 C C . ASP A 1 97 ? 19.070 -32.896 2.199 1.00 13.32 124 ASP A C 1
ATOM 806 O O . ASP A 1 97 ? 20.032 -32.218 2.586 1.00 13.49 124 ASP A O 1
ATOM 811 N N . THR A 1 98 ? 19.209 -34.174 1.852 1.00 12.94 125 THR A N 1
ATOM 812 C CA . THR A 1 98 ? 20.549 -34.754 1.783 1.00 12.68 125 THR A CA 1
ATOM 813 C C . THR A 1 98 ? 21.376 -34.082 0.687 1.00 13.02 125 THR A C 1
ATOM 814 O O . THR A 1 98 ? 22.595 -33.984 0.794 1.00 12.51 125 THR A O 1
ATOM 818 N N . LYS A 1 99 ? 20.700 -33.621 -0.362 1.00 12.73 126 LYS A N 1
ATOM 819 C CA . LYS A 1 99 ? 21.349 -32.944 -1.486 1.00 12.95 126 LYS A CA 1
ATOM 820 C C . LYS A 1 99 ? 20.460 -31.781 -1.928 1.00 12.84 126 LYS A C 1
ATOM 821 O O . LYS A 1 99 ? 19.786 -31.852 -2.970 1.00 12.16 126 LYS A O 1
ATOM 827 N N . PRO A 1 100 ? 20.460 -30.690 -1.135 1.00 12.76 127 PRO A N 1
ATOM 828 C CA . PRO A 1 100 ? 19.499 -29.594 -1.274 1.00 12.70 127 PRO A CA 1
ATOM 829 C C . PRO A 1 100 ? 19.425 -28.979 -2.674 1.00 12.06 127 PRO A C 1
ATOM 830 O O . PRO A 1 100 ? 20.450 -28.698 -3.305 1.00 12.49 127 PRO A O 1
ATOM 834 N N . GLY A 1 101 ? 18.198 -28.778 -3.142 1.00 11.21 128 GLY A N 1
ATOM 835 C CA . GLY A 1 101 ? 17.977 -28.101 -4.423 1.00 10.32 128 GLY A CA 1
ATOM 836 C C . GLY A 1 101 ? 17.187 -29.016 -5.333 1.00 9.30 128 GLY A C 1
ATOM 837 O O . GLY A 1 101 ? 16.950 -30.178 -4.998 1.00 9.53 128 GLY A O 1
ATOM 838 N N . PHE A 1 102 ? 16.775 -28.497 -6.480 1.00 8.87 129 PHE A N 1
ATOM 839 C CA . PHE A 1 102 ? 16.153 -29.345 -7.471 1.00 8.36 129 PHE A CA 1
ATOM 840 C C . PHE A 1 102 ? 17.156 -30.296 -8.110 1.00 7.94 129 PHE A C 1
ATOM 841 O O . PHE A 1 102 ? 18.370 -30.059 -8.098 1.00 8.34 129 PHE A O 1
ATOM 849 N N . ALA A 1 103 ? 16.627 -31.383 -8.658 1.00 6.89 130 ALA A N 1
ATOM 850 C CA . ALA A 1 103 ? 17.435 -32.422 -9.249 1.00 6.88 130 ALA A CA 1
ATOM 851 C C . ALA A 1 103 ? 16.714 -33.069 -10.419 1.00 6.53 130 ALA A C 1
ATOM 852 O O . ALA A 1 103 ? 15.514 -32.864 -10.610 1.00 6.45 130 ALA A O 1
ATOM 854 N N . ILE A 1 104 ? 17.460 -33.865 -11.165 1.00 6.25 131 ILE A N 1
ATOM 855 C CA A ILE A 1 104 ? 16.868 -34.626 -12.253 0.50 6.25 131 ILE A CA 1
ATOM 856 C CA B ILE A 1 104 ? 16.936 -34.628 -12.305 0.50 6.28 131 ILE A CA 1
ATOM 857 C C . ILE A 1 104 ? 16.933 -36.107 -11.939 1.00 6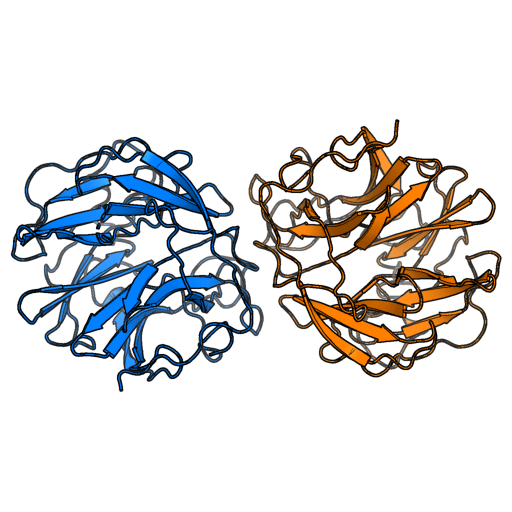.30 131 ILE A C 1
ATOM 858 O O . ILE A 1 104 ? 17.992 -36.647 -11.607 1.00 6.08 131 ILE A O 1
ATOM 867 N N . GLY A 1 105 ? 15.765 -36.752 -12.029 1.00 5.77 132 GLY A N 1
ATOM 868 C CA . GLY A 1 105 ? 15.641 -38.197 -11.789 1.00 5.90 132 GLY A CA 1
ATOM 869 C C . GLY A 1 105 ? 15.338 -38.905 -13.103 1.00 6.30 132 GLY A C 1
ATOM 870 O O . GLY A 1 105 ? 15.019 -38.255 -14.100 1.00 6.26 132 GLY A O 1
ATOM 871 N N . VAL A 1 106 ? 15.457 -40.230 -13.115 1.00 6.38 133 VAL A N 1
ATOM 872 C CA . VAL A 1 106 ? 15.021 -40.994 -14.283 1.00 6.73 133 VAL A CA 1
ATOM 873 C C . VAL A 1 106 ? 14.254 -42.241 -13.840 1.00 7.10 133 VAL A C 1
ATOM 874 O O . VAL A 1 106 ? 14.717 -42.975 -12.977 1.00 7.92 133 VAL A O 1
ATOM 878 N N . ALA A 1 107 ? 13.056 -42.433 -14.400 1.00 6.95 134 ALA A N 1
ATOM 879 C CA . ALA A 1 107 ? 12.300 -43.675 -14.216 1.00 6.79 134 ALA A CA 1
ATOM 880 C C . ALA A 1 107 ? 12.296 -44.500 -15.497 1.00 6.38 134 ALA A C 1
ATOM 881 O O . ALA A 1 107 ? 12.556 -43.991 -16.583 1.00 6.28 134 ALA A O 1
ATOM 883 N N . VAL A 1 108 ? 12.010 -45.790 -15.370 1.00 7.07 135 VAL A N 1
ATOM 884 C CA . VAL A 1 108 ? 11.974 -46.666 -16.537 1.00 7.03 135 VAL A CA 1
ATOM 885 C C . VAL A 1 108 ? 10.678 -47.490 -16.541 1.00 7.36 135 VAL A C 1
ATOM 886 O O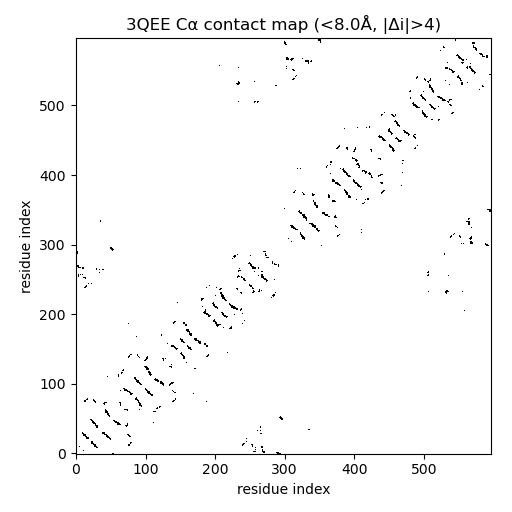 . VAL A 1 108 ? 10.151 -47.841 -15.473 1.00 7.65 135 VAL A O 1
ATOM 890 N N . GLY A 1 109 ? 10.160 -47.731 -17.742 1.00 7.24 136 GLY A N 1
ATOM 891 C CA . GLY A 1 109 ? 8.909 -48.499 -17.930 1.00 7.82 136 GLY A CA 1
ATOM 892 C C . GLY A 1 109 ? 8.977 -49.397 -19.156 1.00 8.15 136 GLY A C 1
ATOM 893 O O . GLY A 1 109 ? 9.716 -49.119 -20.112 1.00 8.67 136 GLY A O 1
ATOM 894 N N . ASP A 1 110 ? 8.198 -50.482 -19.137 1.00 8.75 137 ASP A N 1
ATOM 895 C CA . ASP A 1 110 ? 8.176 -51.446 -20.239 1.00 9.48 137 ASP A CA 1
ATOM 896 C C . ASP A 1 110 ? 7.244 -51.038 -21.391 1.00 9.29 137 ASP A C 1
ATOM 897 O O . ASP A 1 110 ? 7.299 -51.634 -22.481 1.00 9.94 137 ASP A O 1
ATOM 902 N N . SER A 1 111 ? 6.396 -50.037 -21.143 1.00 8.07 138 SER A N 1
ATOM 903 C CA . SER A 1 111 ? 5.446 -49.542 -22.130 1.00 8.09 138 SER A CA 1
ATOM 904 C C . SER A 1 111 ? 5.355 -48.026 -21.950 1.00 8.06 138 SER A C 1
ATOM 905 O O . SER A 1 111 ? 5.786 -47.505 -20.924 1.00 7.01 138 SER A O 1
ATOM 908 N N . PRO A 1 112 ? 4.745 -47.320 -22.926 1.00 8.57 139 PRO A N 1
ATOM 909 C CA . PRO A 1 112 ? 4.619 -45.857 -22.804 1.00 8.76 139 PRO A CA 1
ATOM 910 C C . PRO A 1 112 ? 3.770 -45.417 -21.615 1.00 8.94 139 PRO A C 1
ATOM 911 O O . PRO A 1 112 ? 3.842 -44.248 -21.193 1.00 8.20 139 PRO A O 1
ATOM 915 N N . ILE A 1 113 ? 2.945 -46.321 -21.099 1.00 8.54 140 ILE A N 1
ATOM 916 C CA . ILE A 1 113 ? 2.089 -45.987 -19.951 1.00 8.96 140 ILE A CA 1
ATOM 917 C C . ILE A 1 113 ? 2.558 -46.610 -18.634 1.00 9.18 140 ILE A C 1
ATOM 918 O O . ILE A 1 113 ? 1.865 -46.553 -17.608 1.00 10.16 140 ILE A O 1
ATOM 923 N N . GLY A 1 114 ? 3.730 -47.230 -18.667 1.00 9.63 141 GLY A N 1
ATOM 924 C CA . GLY A 1 114 ? 4.291 -47.780 -17.455 1.00 9.80 141 GLY A CA 1
ATOM 925 C C . GLY A 1 114 ? 4.123 -49.282 -17.373 1.00 10.28 141 GLY A C 1
ATOM 926 O O . GLY A 1 114 ? 3.914 -49.941 -18.397 1.00 10.36 141 GLY A O 1
ATOM 927 N N . PRO A 1 115 ? 4.233 -49.835 -16.153 1.00 10.58 142 PRO A N 1
ATOM 928 C CA . PRO A 1 115 ? 4.448 -49.074 -14.913 1.00 10.38 142 PRO A CA 1
ATOM 929 C C . PRO A 1 115 ? 5.864 -48.472 -14.840 1.00 9.95 142 PRO A C 1
ATOM 930 O O . PRO A 1 115 ? 6.836 -49.111 -15.238 1.00 10.64 142 PRO A O 1
ATOM 934 N N . PHE A 1 116 ? 5.961 -47.245 -14.341 1.00 9.14 143 PHE A N 1
ATOM 935 C CA . PHE A 1 116 ? 7.244 -46.581 -14.233 1.00 8.87 143 PHE A CA 1
ATOM 936 C C . PHE A 1 116 ? 7.800 -46.657 -12.820 1.00 9.61 143 PHE A C 1
ATOM 937 O O . PHE A 1 116 ? 7.069 -46.492 -11.838 1.00 10.12 143 PHE A O 1
ATOM 945 N N . LYS A 1 117 ? 9.101 -46.901 -12.728 1.00 9.99 144 LYS A N 1
ATOM 946 C CA . LYS A 1 117 ? 9.765 -46.916 -11.430 1.00 10.66 144 LYS A CA 1
ATOM 947 C C . LYS A 1 117 ? 11.124 -46.260 -11.557 1.00 9.54 144 LYS A C 1
ATOM 948 O O . LYS A 1 117 ? 11.768 -46.366 -12.605 1.00 8.75 144 LYS A O 1
ATOM 954 N N . ASP A 1 118 ? 11.564 -45.616 -10.482 1.00 9.40 145 ASP A N 1
ATOM 955 C CA . ASP A 1 118 ? 12.927 -45.062 -10.408 1.00 9.23 145 ASP A CA 1
ATOM 956 C C . ASP A 1 118 ? 13.932 -46.094 -10.925 1.00 9.79 145 ASP A C 1
ATOM 957 O O . ASP A 1 118 ? 13.999 -47.219 -10.401 1.00 10.22 145 ASP A O 1
ATOM 962 N N . ALA A 1 119 ? 14.689 -45.718 -11.961 1.00 9.29 146 ALA A N 1
ATOM 963 C CA . ALA A 1 119 ? 15.665 -46.600 -12.596 1.00 9.99 146 ALA A CA 1
ATOM 964 C C . ALA A 1 119 ? 17.018 -46.696 -11.869 1.00 10.82 146 ALA A C 1
ATOM 965 O O . ALA A 1 119 ? 17.798 -47.639 -12.098 1.00 11.42 146 ALA A O 1
ATOM 967 N N . LEU A 1 120 ? 17.272 -45.739 -10.988 1.00 11.16 147 LEU A N 1
ATOM 968 C CA . LEU A 1 120 ? 18.556 -45.607 -10.277 1.00 11.76 147 LEU A CA 1
ATOM 969 C C . LEU A 1 120 ? 18.505 -45.787 -8.767 1.00 12.01 147 LEU A C 1
ATOM 970 O O . LEU A 1 120 ? 19.456 -46.319 -8.171 1.00 13.05 147 LEU A O 1
ATOM 975 N N . GLY A 1 121 ? 17.439 -45.293 -8.150 1.00 11.66 148 GLY A N 1
ATOM 976 C CA . GLY A 1 121 ? 17.304 -45.250 -6.697 1.00 11.72 148 GLY A CA 1
ATOM 977 C C . GLY A 1 121 ? 18.003 -44.041 -6.092 1.00 11.49 148 GLY A C 1
ATOM 978 O O . GLY A 1 121 ? 18.110 -43.916 -4.875 1.00 12.26 148 GLY A O 1
ATOM 979 N N . LYS A 1 122 ? 18.478 -43.164 -6.967 1.00 10.91 149 LYS A N 1
ATOM 980 C CA . LYS A 1 122 ? 19.085 -41.885 -6.615 1.00 10.66 149 LYS A CA 1
ATOM 981 C C . LYS A 1 122 ? 18.901 -40.953 -7.808 1.00 9.95 149 LYS A C 1
ATOM 982 O O . LYS A 1 122 ? 18.494 -41.398 -8.899 1.00 10.10 149 LYS A O 1
ATOM 988 N N . ALA A 1 123 ? 19.209 -39.674 -7.620 1.00 9.33 150 ALA A N 1
ATOM 989 C CA . ALA A 1 123 ? 19.143 -38.712 -8.721 1.00 8.94 150 ALA A CA 1
ATOM 990 C C . ALA A 1 123 ? 20.204 -38.962 -9.785 1.00 8.67 150 ALA A C 1
ATOM 991 O O . ALA A 1 123 ? 21.307 -39.444 -9.502 1.00 9.63 150 ALA A O 1
ATOM 993 N N . LEU A 1 124 ? 19.855 -38.636 -11.021 1.00 8.08 151 LEU A N 1
ATOM 994 C CA . LEU A 1 124 ? 20.800 -38.617 -12.121 1.00 8.05 151 LEU A CA 1
ATOM 995 C C . LEU A 1 124 ? 21.664 -37.347 -12.086 1.00 8.07 151 LEU A C 1
ATOM 996 O O . LEU A 1 124 ? 22.874 -37.423 -12.292 1.00 8.24 151 LEU A O 1
ATOM 1001 N N . ILE A 1 125 ? 21.038 -36.186 -11.846 1.00 8.03 152 ILE A N 1
ATOM 1002 C CA . ILE A 1 125 ? 21.763 -34.918 -11.634 1.00 7.93 152 ILE A CA 1
ATOM 1003 C C . ILE A 1 125 ? 21.341 -34.350 -10.286 1.00 8.67 152 ILE A C 1
ATOM 1004 O O . ILE A 1 125 ? 20.144 -34.185 -10.019 1.00 8.68 152 ILE A O 1
ATOM 1009 N N . THR A 1 126 ? 22.322 -34.081 -9.427 1.00 9.64 153 THR A N 1
ATOM 1010 C CA . THR A 1 126 ? 22.061 -33.391 -8.163 1.00 10.48 153 THR A CA 1
ATOM 1011 C C . THR A 1 126 ? 22.560 -31.964 -8.276 1.00 11.01 153 THR A C 1
ATOM 1012 O O . THR A 1 126 ? 23.439 -31.673 -9.090 1.00 10.26 153 THR A O 1
ATOM 1016 N N . ASN A 1 127 ? 21.984 -31.076 -7.467 1.00 11.69 154 ASN A N 1
ATOM 1017 C CA . ASN A 1 127 ? 22.292 -29.647 -7.514 1.00 12.44 154 ASN A CA 1
ATOM 1018 C C . ASN A 1 127 ? 23.801 -29.375 -7.405 1.00 13.38 154 ASN A C 1
ATOM 1019 O O . ASN A 1 127 ? 24.346 -28.519 -8.127 1.00 13.14 154 ASN A O 1
ATOM 1024 N N . ASP A 1 128 ? 24.462 -30.126 -6.522 1.00 14.26 155 ASP A N 1
ATOM 1025 C CA . ASP A 1 128 ? 25.894 -29.952 -6.257 1.00 15.70 155 ASP A CA 1
ATOM 1026 C C . ASP A 1 128 ? 26.818 -30.392 -7.399 1.00 15.64 155 ASP A C 1
ATOM 1027 O O . ASP A 1 128 ? 28.030 -30.155 -7.342 1.00 16.11 155 ASP A O 1
ATOM 1032 N N . MET A 1 129 ? 26.264 -31.026 -8.434 1.00 15.31 156 MET A N 1
ATOM 1033 C CA . MET A 1 129 ? 27.066 -31.413 -9.607 1.00 15.33 156 MET A CA 1
ATOM 1034 C C . MET A 1 129 ? 27.348 -30.236 -10.551 1.00 15.46 156 MET A C 1
ATOM 1035 O O . MET A 1 129 ? 28.179 -30.341 -11.469 1.00 15.39 156 MET A O 1
ATOM 1040 N N . THR A 1 130 ? 26.637 -29.134 -10.333 1.00 15.63 157 THR A N 1
ATOM 1041 C CA . THR A 1 130 ? 26.709 -27.956 -11.193 1.00 16.24 157 THR A CA 1
ATOM 1042 C C . THR A 1 130 ? 26.715 -26.705 -10.306 1.00 17.04 157 THR A C 1
ATOM 1043 O O . THR A 1 130 ? 25.666 -26.256 -9.817 1.00 16.13 157 THR A O 1
ATOM 1047 N N . THR A 1 131 ? 27.899 -26.149 -10.077 1.00 18.77 158 THR A N 1
ATOM 1048 C CA . THR A 1 131 ? 28.029 -25.034 -9.130 1.00 20.59 158 THR A CA 1
ATOM 1049 C C . THR A 1 131 ? 28.529 -23.721 -9.749 1.00 21.73 158 THR A C 1
ATOM 1050 O O . THR A 1 131 ? 28.969 -22.820 -9.023 1.00 22.31 158 THR A O 1
ATOM 1054 N N . ASP A 1 132 ? 28.441 -23.597 -11.075 1.00 22.62 159 ASP A N 1
ATOM 1055 C CA . ASP A 1 132 ? 28.795 -22.336 -11.748 1.00 23.35 159 ASP A CA 1
ATOM 1056 C C . ASP A 1 132 ? 27.739 -21.237 -11.532 1.00 23.49 159 ASP A C 1
ATOM 1057 O O . ASP A 1 132 ? 27.938 -20.082 -11.931 1.00 24.15 159 ASP A O 1
ATOM 1062 N N . THR A 1 133 ? 26.618 -21.618 -10.918 1.00 23.19 160 THR A N 1
ATOM 1063 C CA . THR A 1 133 ? 25.609 -20.687 -10.405 1.00 23.32 160 THR A CA 1
ATOM 1064 C C . THR A 1 133 ? 25.265 -21.123 -8.974 1.00 23.39 160 THR A C 1
ATOM 1065 O O . THR A 1 133 ? 25.334 -22.322 -8.658 1.00 23.41 160 THR A O 1
ATOM 1069 N N . PRO A 1 134 ? 24.930 -20.160 -8.093 1.00 23.19 161 PRO A N 1
ATOM 1070 C CA . PRO A 1 134 ? 24.575 -20.523 -6.717 1.00 22.85 161 PRO A CA 1
ATOM 1071 C C . PRO A 1 134 ? 23.097 -20.864 -6.489 1.00 22.23 161 PRO A C 1
ATOM 1072 O O . PRO A 1 134 ? 22.759 -21.388 -5.420 1.00 22.20 161 PRO A O 1
ATOM 1076 N N . ILE A 1 135 ? 22.226 -20.576 -7.462 1.00 21.00 162 ILE A N 1
ATOM 1077 C CA . ILE A 1 135 ? 20.790 -20.876 -7.308 1.00 20.32 162 ILE A CA 1
ATOM 1078 C C . ILE A 1 135 ? 20.579 -22.373 -7.113 1.00 19.70 162 ILE A C 1
ATOM 1079 O O . ILE A 1 135 ? 21.414 -23.185 -7.528 1.00 19.69 162 ILE A O 1
ATOM 1084 N N . ASP A 1 136 ? 19.473 -22.738 -6.477 1.00 18.68 163 ASP A N 1
ATOM 1085 C CA . ASP A 1 136 ? 19.207 -24.153 -6.209 1.00 18.21 163 ASP A CA 1
ATOM 1086 C C . ASP A 1 136 ? 18.049 -24.704 -7.055 1.00 16.97 163 ASP A C 1
ATOM 1087 O O . ASP A 1 136 ? 17.430 -25.706 -6.710 1.00 16.54 163 ASP A O 1
ATOM 1092 N N . TRP A 1 137 ? 17.780 -24.040 -8.176 1.00 15.57 164 TRP A N 1
ATOM 1093 C CA . TRP A 1 137 ? 16.795 -24.531 -9.139 1.00 14.97 164 TRP A CA 1
ATOM 1094 C C . TRP A 1 137 ? 17.339 -24.513 -10.584 1.00 13.74 164 TRP A C 1
ATOM 1095 O O . TRP A 1 137 ? 16.558 -24.445 -11.545 1.00 13.36 164 TRP A O 1
ATOM 1106 N N . ASP A 1 138 ? 18.663 -24.568 -10.736 1.00 11.84 165 ASP A N 1
ATOM 1107 C CA . ASP A 1 138 ? 19.275 -24.642 -12.066 1.00 11.27 165 ASP A CA 1
ATOM 1108 C C . ASP A 1 138 ? 19.155 -26.025 -12.731 1.00 10.36 165 ASP A C 1
ATOM 1109 O O . ASP A 1 138 ? 19.158 -26.127 -13.957 1.00 9.61 165 ASP A O 1
ATOM 1114 N N . ASP A 1 139 ? 19.092 -27.080 -11.926 1.00 9.73 166 ASP A N 1
ATOM 1115 C CA . ASP A 1 139 ? 19.111 -28.441 -12.457 1.00 8.25 166 ASP A CA 1
ATOM 1116 C C . ASP A 1 139 ? 17.695 -28.923 -12.637 1.00 7.84 166 ASP A C 1
ATOM 1117 O O . ASP A 1 139 ? 17.203 -29.812 -11.927 1.00 8.75 166 ASP A O 1
ATOM 1122 N N . ILE A 1 140 ? 17.039 -28.263 -13.581 1.00 6.93 167 ILE A N 1
ATOM 1123 C CA . ILE A 1 140 ? 15.662 -28.586 -13.931 1.00 6.43 167 ILE A CA 1
ATOM 1124 C C . ILE A 1 140 ? 15.493 -28.700 -15.449 1.00 6.14 167 ILE A C 1
ATOM 1125 O O . ILE A 1 140 ? 16.389 -28.343 -16.229 1.00 6.68 167 ILE A O 1
ATOM 1130 N N . ASP A 1 141 ? 14.334 -29.222 -15.842 1.00 5.73 168 ASP A N 1
ATOM 1131 C CA . ASP A 1 141 ? 13.873 -29.201 -17.232 1.00 5.99 168 ASP A CA 1
ATOM 1132 C C . ASP A 1 141 ? 14.736 -30.045 -18.178 1.00 5.55 168 ASP A C 1
ATOM 1133 O O . ASP A 1 141 ? 15.346 -29.523 -19.097 1.00 5.71 168 ASP A O 1
ATOM 1138 N N . PRO A 1 142 ? 14.783 -31.372 -17.958 1.00 5.60 169 PRO A N 1
ATOM 1139 C CA . PRO A 1 142 ? 15.590 -32.219 -18.824 1.00 5.77 169 PRO A CA 1
ATOM 1140 C C . PRO A 1 142 ? 14.976 -32.420 -20.206 1.00 5.64 169 PRO A C 1
ATOM 1141 O O . PRO A 1 142 ? 13.744 -32.498 -20.333 1.00 5.77 169 PRO A O 1
ATOM 1145 N N . SER A 1 143 ? 15.832 -32.503 -21.218 1.00 6.30 170 SER A N 1
ATOM 1146 C CA . SER A 1 143 ? 15.431 -32.905 -22.568 1.00 6.72 170 SER A CA 1
ATOM 1147 C C . SER A 1 143 ? 16.411 -33.976 -23.052 1.00 7.15 170 SER A C 1
ATOM 1148 O O . SER A 1 143 ? 17.623 -33.844 -22.878 1.00 7.63 170 SER A O 1
ATOM 1151 N N . VAL A 1 144 ? 15.888 -35.046 -23.645 1.00 6.89 171 VAL A N 1
ATOM 1152 C CA . VAL A 1 144 ? 16.717 -36.174 -24.067 1.00 7.29 171 VAL A CA 1
ATOM 1153 C C . VAL A 1 144 ? 16.598 -36.374 -25.583 1.00 7.65 171 VAL A C 1
ATOM 1154 O O . VAL A 1 144 ? 15.536 -36.143 -26.169 1.00 8.14 171 VAL A O 1
ATOM 1158 N N . PHE A 1 145 ? 17.695 -36.771 -26.216 1.00 7.03 172 PHE A N 1
ATOM 1159 C CA . PHE A 1 145 ? 17.755 -36.903 -27.670 1.00 7.45 172 PHE A CA 1
ATOM 1160 C C . PHE A 1 145 ? 18.693 -38.041 -28.027 1.00 8.15 172 PHE A C 1
ATOM 1161 O O . PHE A 1 145 ? 19.780 -38.147 -27.456 1.00 8.24 172 PHE A O 1
ATOM 1169 N N . ILE A 1 146 ? 18.273 -38.879 -28.976 1.00 8.54 173 ILE A N 1
ATOM 1170 C CA . ILE A 1 146 ? 19.119 -39.944 -29.483 1.00 8.94 173 ILE A CA 1
ATOM 1171 C C . ILE A 1 146 ? 19.461 -39.593 -30.929 1.00 9.54 173 ILE A C 1
ATOM 1172 O O . ILE A 1 146 ? 18.577 -39.503 -31.778 1.00 9.94 173 ILE A O 1
ATOM 1177 N N . ASP A 1 147 ? 20.750 -39.387 -31.194 1.00 9.97 174 ASP A N 1
ATOM 1178 C CA . ASP A 1 147 ? 21.203 -38.960 -32.510 1.00 10.96 174 ASP A CA 1
ATOM 1179 C C . ASP A 1 147 ? 21.233 -40.147 -33.491 1.00 12.12 174 ASP A C 1
ATOM 1180 O O . ASP A 1 147 ? 21.079 -41.295 -33.081 1.00 11.83 174 ASP A O 1
ATOM 1185 N N . ASP A 1 148 ? 21.400 -39.860 -34.779 1.00 13.15 175 ASP A N 1
ATOM 1186 C CA . ASP A 1 148 ? 21.319 -40.887 -35.819 1.00 15.07 175 ASP A CA 1
ATOM 1187 C C . ASP A 1 148 ? 22.419 -41.948 -35.681 1.00 14.99 175 ASP A C 1
ATOM 1188 O O . ASP A 1 148 ? 22.254 -43.076 -36.150 1.00 15.98 175 ASP A O 1
ATOM 1193 N N . ASP A 1 149 ? 23.524 -41.582 -35.033 1.00 14.88 176 ASP A N 1
ATOM 1194 C CA . ASP A 1 149 ? 24.637 -42.503 -34.760 1.00 14.74 176 ASP A CA 1
ATOM 1195 C C . ASP A 1 149 ? 24.433 -43.376 -33.515 1.00 14.49 176 ASP A C 1
ATOM 1196 O O . ASP A 1 149 ? 25.313 -44.177 -33.165 1.00 14.88 176 ASP A O 1
ATOM 1201 N N . GLY A 1 150 ? 23.290 -43.213 -32.851 1.00 13.80 177 GLY A N 1
ATOM 1202 C CA . GLY A 1 150 ? 22.986 -43.964 -31.623 1.00 13.28 177 GLY A CA 1
ATOM 1203 C C . GLY A 1 150 ? 23.474 -43.357 -30.313 1.00 12.95 177 GLY A C 1
ATOM 1204 O O . GLY A 1 150 ? 23.246 -43.922 -29.231 1.00 13.58 177 GLY A O 1
ATOM 1205 N N . GLN A 1 151 ? 24.158 -42.218 -30.392 1.00 12.10 178 GLN A N 1
ATOM 1206 C CA . GLN A 1 151 ? 24.584 -41.527 -29.195 1.00 10.69 178 GLN A CA 1
ATOM 1207 C C . GLN A 1 151 ? 23.408 -40.764 -28.592 1.00 10.16 178 GLN A C 1
ATOM 1208 O O . GLN A 1 151 ? 22.782 -39.947 -29.269 1.00 10.02 178 GLN A O 1
ATOM 1214 N N . ALA A 1 152 ? 23.134 -41.021 -27.318 1.00 9.06 179 ALA A N 1
ATOM 1215 C CA . ALA A 1 152 ? 22.077 -40.298 -26.591 1.00 8.25 179 ALA A CA 1
ATOM 1216 C C . ALA A 1 152 ? 22.682 -39.122 -25.811 1.00 8.38 179 ALA A C 1
ATOM 1217 O O . ALA A 1 152 ? 23.851 -39.167 -25.413 1.00 7.71 179 ALA A O 1
ATOM 1219 N N . TYR A 1 153 ? 21.873 -38.084 -25.586 1.00 7.64 180 TYR A N 1
ATOM 1220 C CA . TYR A 1 153 ? 22.297 -36.860 -24.896 1.00 7.57 180 TYR A CA 1
ATOM 1221 C C . TYR A 1 153 ? 21.203 -36.387 -23.948 1.00 7.86 180 TYR A C 1
ATOM 1222 O O . TYR A 1 153 ? 20.003 -36.520 -24.246 1.00 7.84 180 TYR A O 1
ATOM 1231 N N . LEU A 1 154 ? 21.625 -35.834 -22.814 1.00 6.71 181 LEU A N 1
ATOM 1232 C CA . LEU A 1 154 ? 20.727 -35.195 -21.877 1.00 7.19 181 LEU A CA 1
ATOM 1233 C C . LEU A 1 154 ? 21.036 -33.698 -21.884 1.00 6.42 181 LEU A C 1
ATOM 1234 O O . LEU A 1 154 ? 22.169 -33.296 -21.588 1.00 6.71 181 LEU A O 1
ATOM 1239 N N . PHE A 1 155 ? 20.031 -32.891 -22.234 1.00 5.39 182 PHE A N 1
ATOM 1240 C CA . PHE A 1 155 ? 20.104 -31.433 -22.129 1.00 4.99 182 PHE A CA 1
ATOM 1241 C C . PHE A 1 155 ? 19.300 -30.988 -20.911 1.00 5.33 182 PHE A C 1
ATOM 1242 O O . PHE A 1 155 ? 18.304 -31.614 -20.563 1.00 4.91 182 PHE A O 1
ATOM 1250 N N . TRP A 1 156 ? 19.724 -29.926 -20.230 1.00 5.20 183 TRP A N 1
ATOM 1251 C CA . TRP A 1 156 ? 18.886 -29.364 -19.160 1.00 5.29 183 TRP A CA 1
ATOM 1252 C C . TRP A 1 156 ? 19.336 -27.994 -18.724 1.00 5.45 183 TRP A C 1
ATOM 1253 O O . TRP A 1 156 ? 20.368 -27.512 -19.169 1.00 5.28 183 TRP A O 1
ATOM 1264 N N . GLY A 1 157 ? 18.547 -27.382 -17.843 1.00 5.28 184 GLY A N 1
ATOM 1265 C CA . GLY A 1 157 ? 18.990 -26.195 -17.141 1.00 5.84 184 GLY A CA 1
ATOM 1266 C C . GLY A 1 157 ? 17.963 -25.102 -17.077 1.00 7.06 184 GLY A C 1
ATOM 1267 O O . GLY A 1 157 ? 17.099 -24.969 -17.959 1.00 7.04 184 GLY A O 1
ATOM 1268 N N . ASN A 1 158 ? 18.055 -24.343 -15.997 1.00 7.30 185 ASN A N 1
ATOM 1269 C CA . ASN A 1 158 ? 17.457 -23.039 -15.889 1.00 7.82 185 ASN A CA 1
ATOM 1270 C C . ASN A 1 158 ? 18.632 -22.100 -15.644 1.00 8.73 185 ASN A C 1
ATOM 1271 O O . ASN A 1 158 ? 19.507 -22.412 -14.821 1.00 9.33 185 ASN A O 1
ATOM 1276 N N A THR A 1 159 ? 18.639 -20.975 -16.365 0.50 8.72 186 THR A N 1
ATOM 1277 N N B THR A 1 159 ? 18.634 -20.980 -16.373 0.50 8.98 186 THR A N 1
ATOM 1278 C CA A THR A 1 159 ? 19.695 -19.943 -16.315 0.50 8.95 186 THR A CA 1
ATOM 1279 C CA B THR A 1 159 ? 19.674 -19.918 -16.363 0.50 9.56 186 THR A CA 1
ATOM 1280 C C A THR A 1 159 ? 20.959 -20.352 -17.079 0.50 9.35 186 THR A C 1
ATOM 1281 C C B THR A 1 159 ? 21.049 -20.297 -16.934 0.50 9.67 186 THR A C 1
ATOM 1282 O O A THR A 1 159 ? 21.478 -19.585 -17.904 0.50 9.41 186 THR A O 1
ATOM 1283 O O B THR A 1 159 ? 21.743 -19.435 -17.472 0.50 10.06 186 THR A O 1
ATOM 1290 N N . ARG A 1 160 ? 21.432 -21.569 -16.815 1.00 9.59 187 ARG A N 1
ATOM 1291 C CA . ARG A 1 160 ? 22.642 -22.106 -17.442 1.00 10.41 187 ARG A CA 1
ATOM 1292 C C . ARG A 1 160 ? 22.266 -23.343 -18.277 1.00 9.29 187 ARG A C 1
ATOM 1293 O O . ARG A 1 160 ? 21.970 -24.390 -17.691 1.00 9.97 187 ARG A O 1
ATOM 1301 N N . PRO A 1 161 ? 22.287 -23.228 -19.622 1.00 8.47 188 PRO A N 1
ATOM 1302 C CA . PRO A 1 161 ? 21.974 -24.364 -20.491 1.00 8.04 188 PRO A CA 1
ATOM 1303 C C . PRO A 1 161 ? 23.151 -25.320 -20.557 1.00 8.48 188 PRO A C 1
ATOM 1304 O O . PRO A 1 161 ? 24.286 -24.883 -20.768 1.00 8.16 188 PRO A O 1
ATOM 1308 N N . ARG A 1 162 ? 22.890 -26.614 -20.355 1.00 8.22 189 ARG A N 1
ATOM 1309 C CA . ARG A 1 162 ? 23.961 -27.609 -20.343 1.00 8.39 189 ARG A CA 1
ATOM 1310 C C . ARG A 1 162 ? 23.530 -28.860 -21.066 1.00 8.13 189 ARG A C 1
ATOM 1311 O O . ARG A 1 162 ? 22.339 -29.093 -21.258 1.00 7.83 189 ARG A O 1
ATOM 1319 N N . TYR A 1 163 ? 24.505 -29.685 -21.439 1.00 7.21 190 TYR A N 1
ATOM 1320 C CA . TYR A 1 163 ? 24.200 -31.049 -21.888 1.00 7.56 190 TYR A CA 1
ATOM 1321 C C . TYR A 1 163 ? 25.358 -31.976 -21.549 1.00 7.54 190 TYR A C 1
ATOM 1322 O O . TYR A 1 163 ? 26.481 -31.526 -21.247 1.00 7.33 190 TYR A O 1
ATOM 1331 N N . ALA A 1 164 ? 25.065 -33.269 -21.567 1.00 7.06 191 ALA A N 1
ATOM 1332 C CA . ALA A 1 164 ? 26.084 -34.310 -21.415 1.00 7.57 191 ALA A CA 1
ATOM 1333 C C . ALA A 1 164 ? 25.664 -35.491 -22.259 1.00 7.94 191 ALA A C 1
ATOM 1334 O O . ALA A 1 164 ? 24.472 -35.678 -22.526 1.00 8.42 191 ALA A O 1
ATOM 1336 N N . LYS A 1 165 ? 26.626 -36.291 -22.707 1.00 8.07 192 LYS A N 1
ATOM 1337 C CA . LYS A 1 165 ? 26.271 -37.582 -23.290 1.00 8.45 192 LYS A CA 1
ATOM 1338 C C . LYS A 1 165 ? 25.662 -38.515 -22.247 1.00 8.03 192 LYS A C 1
ATOM 1339 O O . LYS A 1 165 ? 25.977 -38.439 -21.044 1.00 8.37 192 LYS A O 1
ATOM 1345 N N . LEU A 1 166 ? 24.767 -39.389 -22.712 1.00 7.27 193 LEU A N 1
ATOM 1346 C CA . LEU A 1 166 ? 24.226 -40.469 -21.884 1.00 7.21 193 LEU A CA 1
ATOM 1347 C C . LEU A 1 166 ? 24.783 -41.785 -22.381 1.00 7.25 193 LEU A C 1
ATOM 1348 O O . LEU A 1 166 ? 24.973 -41.964 -23.592 1.00 6.94 193 LEU A O 1
ATOM 1353 N N . LYS A 1 167 ? 25.053 -42.699 -21.450 1.00 7.93 194 LYS A N 1
ATOM 1354 C CA . LYS A 1 167 ? 25.407 -44.065 -21.839 1.00 8.66 194 LYS A CA 1
ATOM 1355 C C . LYS A 1 167 ? 24.219 -44.761 -22.497 1.00 8.92 194 LYS A C 1
ATOM 1356 O O . LYS A 1 167 ? 23.075 -44.328 -22.361 1.00 8.42 194 LYS A O 1
ATOM 1362 N N . LYS A 1 168 ? 24.499 -45.839 -23.230 1.00 8.69 195 LYS A N 1
ATOM 1363 C CA . LYS A 1 168 ? 23.460 -46.611 -23.897 1.00 9.31 195 LYS A CA 1
ATOM 1364 C C . LYS A 1 168 ? 22.348 -47.084 -22.953 1.00 9.10 195 LYS A C 1
ATOM 1365 O O . LYS A 1 168 ? 21.195 -47.231 -23.381 1.00 9.56 195 LYS A O 1
ATOM 1371 N N . ASN A 1 169 ? 22.686 -47.310 -21.681 1.00 9.05 196 ASN A N 1
ATOM 1372 C CA . ASN A 1 169 ? 21.682 -47.651 -20.658 1.00 9.01 196 ASN A CA 1
ATOM 1373 C C . ASN A 1 169 ? 20.705 -46.538 -20.286 1.00 9.17 196 ASN A C 1
ATOM 1374 O O . ASN A 1 169 ? 19.754 -46.772 -19.523 1.00 8.64 196 ASN A O 1
ATOM 1379 N N . MET A 1 170 ? 20.974 -45.332 -20.794 1.00 8.79 197 MET A N 1
ATOM 1380 C CA . MET A 1 170 ? 20.081 -44.177 -20.639 1.00 8.96 197 MET A CA 1
ATOM 1381 C C . MET A 1 170 ? 19.964 -43.633 -19.216 1.00 9.20 197 MET A C 1
ATOM 1382 O O . MET A 1 170 ? 19.174 -42.731 -18.963 1.00 9.39 197 MET A O 1
ATOM 1387 N N . VAL A 1 171 ? 20.765 -44.153 -18.284 1.00 9.51 198 VAL A N 1
ATOM 1388 C CA . VAL A 1 171 ? 20.586 -43.766 -16.868 1.00 10.18 198 VAL A CA 1
ATOM 1389 C C . VAL A 1 171 ? 21.899 -43.334 -16.208 1.00 10.63 198 VAL A C 1
ATOM 1390 O O . VAL A 1 171 ? 21.989 -43.211 -14.986 1.00 10.77 198 VAL A O 1
ATOM 1394 N N . GLU A 1 172 ? 22.899 -43.088 -17.041 1.00 11.39 199 GLU A N 1
ATOM 1395 C CA . GLU A 1 172 ? 24.237 -42.766 -16.572 1.00 12.82 199 GLU A CA 1
ATOM 1396 C C . GLU A 1 172 ? 24.886 -41.796 -17.546 1.00 12.87 199 GLU A C 1
ATOM 1397 O O . GLU A 1 172 ? 24.832 -41.993 -18.763 1.00 12.77 199 GLU A O 1
ATOM 1403 N N . LEU A 1 173 ? 25.499 -40.743 -17.011 1.00 13.33 200 LEU A N 1
ATOM 1404 C CA . LEU A 1 173 ? 26.233 -39.812 -17.849 1.00 13.71 200 LEU A CA 1
ATOM 1405 C C . LEU A 1 173 ? 27.463 -40.461 -18.443 1.00 14.71 200 LEU A C 1
ATOM 1406 O O . LEU A 1 173 ? 28.072 -41.363 -17.849 1.00 14.89 200 LEU A O 1
ATOM 1411 N N . ASP A 1 174 ? 27.822 -39.993 -19.626 1.00 15.22 201 ASP A N 1
ATOM 1412 C CA . ASP A 1 174 ? 29.023 -40.436 -20.288 1.00 17.28 201 ASP A CA 1
ATOM 1413 C C . ASP A 1 174 ? 29.900 -39.202 -20.543 1.00 17.38 201 ASP A C 1
ATOM 1414 O O . ASP A 1 174 ? 29.625 -38.411 -21.439 1.00 18.18 201 ASP A O 1
ATOM 1419 N N . GLY A 1 175 ? 30.938 -39.019 -19.733 1.00 17.68 202 GLY A N 1
ATOM 1420 C CA . GLY A 1 175 ? 31.830 -37.886 -19.927 1.00 17.19 202 GLY A CA 1
ATOM 1421 C C . GLY A 1 175 ? 31.307 -36.590 -19.320 1.00 16.29 202 GLY A C 1
ATOM 1422 O O . GLY A 1 175 ? 30.422 -36.606 -18.468 1.00 16.84 202 GLY A O 1
ATOM 1423 N N . PRO A 1 176 ? 31.849 -35.451 -19.769 1.00 15.69 203 PRO A N 1
ATOM 1424 C CA . PRO A 1 176 ? 31.696 -34.190 -19.038 1.00 15.04 203 PRO A CA 1
ATOM 1425 C C . PRO A 1 176 ? 30.337 -33.509 -19.211 1.00 14.06 203 PRO A C 1
ATOM 1426 O O . PRO A 1 176 ? 29.649 -33.727 -20.215 1.00 13.91 203 PRO A O 1
ATOM 1430 N N . ILE A 1 177 ? 29.964 -32.711 -18.218 1.00 12.99 204 ILE A N 1
ATOM 1431 C CA . ILE A 1 177 ? 28.819 -31.805 -18.331 1.00 11.89 204 ILE A CA 1
ATOM 1432 C C . ILE A 1 177 ? 29.323 -30.563 -19.055 1.00 12.32 204 ILE A C 1
ATOM 1433 O O . ILE A 1 177 ? 30.284 -29.926 -18.599 1.00 12.41 204 ILE A O 1
ATOM 1438 N N . ARG A 1 178 ? 28.698 -30.232 -20.188 1.00 11.45 205 ARG A N 1
ATOM 1439 C CA . ARG A 1 178 ? 29.151 -29.125 -21.021 1.00 11.39 205 ARG A CA 1
ATOM 1440 C C . ARG A 1 178 ? 28.189 -27.955 -21.003 1.00 10.85 205 ARG A C 1
ATOM 1441 O O . ARG A 1 178 ? 26.969 -28.131 -21.038 1.00 10.98 205 ARG A O 1
ATOM 1449 N N . ALA A 1 179 ? 28.744 -26.753 -20.961 1.00 10.20 206 ALA A N 1
ATOM 1450 C CA . ALA A 1 179 ? 27.940 -25.549 -21.081 1.00 9.96 206 ALA A CA 1
ATOM 1451 C C . ALA A 1 179 ? 27.628 -25.290 -22.552 1.00 9.50 206 ALA A C 1
ATOM 1452 O O . ALA A 1 179 ? 28.482 -25.482 -23.421 1.00 10.86 206 ALA A O 1
ATOM 1454 N N . ILE A 1 180 ? 26.403 -24.841 -22.831 1.00 8.54 207 ILE A N 1
ATOM 1455 C CA . ILE A 1 180 ? 25.977 -24.552 -24.202 1.00 8.14 207 ILE A CA 1
ATOM 1456 C C . ILE A 1 180 ? 26.064 -23.047 -24.433 1.00 8.13 207 ILE A C 1
ATOM 1457 O O . ILE A 1 180 ? 25.594 -22.266 -23.598 1.00 8.13 207 ILE A O 1
ATOM 1462 N N . GLU A 1 181 ? 26.686 -22.676 -25.552 1.00 7.96 208 GLU A N 1
ATOM 1463 C CA . GLU A 1 181 ? 26.825 -21.273 -25.960 1.00 9.03 208 GLU A CA 1
ATOM 1464 C C . GLU A 1 181 ? 25.893 -20.925 -27.109 1.00 8.64 208 GLU A C 1
ATOM 1465 O O . GLU A 1 181 ? 25.460 -21.800 -27.884 1.00 8.72 208 GLU A O 1
ATOM 1471 N N . GLY A 1 182 ? 25.560 -19.639 -27.212 1.00 8.06 209 GLY A N 1
ATOM 1472 C CA . GLY A 1 182 ? 24.834 -19.144 -28.375 1.00 8.04 209 GLY A CA 1
ATOM 1473 C C . GLY A 1 182 ? 23.337 -18.941 -28.214 1.00 8.16 209 GLY A C 1
ATOM 1474 O O . GLY A 1 182 ? 22.661 -18.643 -29.193 1.00 9.13 209 GLY A O 1
ATOM 1475 N N . LEU A 1 183 ? 22.824 -19.108 -26.992 1.00 7.16 210 LEU A N 1
ATOM 1476 C CA . LEU A 1 183 ? 21.389 -18.991 -26.730 1.00 7.40 210 LEU A CA 1
ATOM 1477 C C . LEU A 1 183 ? 21.079 -17.694 -25.978 1.00 7.06 210 LEU A C 1
ATOM 1478 O O . LEU A 1 183 ? 21.041 -17.690 -24.742 1.00 8.65 210 LEU A O 1
ATOM 1483 N N . PRO A 1 184 ? 20.836 -16.586 -26.713 1.00 6.51 211 PRO A N 1
ATOM 1484 C CA . PRO A 1 184 ? 20.615 -15.347 -25.976 1.00 6.78 211 PRO A CA 1
ATOM 1485 C C . PRO A 1 184 ? 19.328 -15.363 -25.149 1.00 6.76 211 PRO A C 1
ATOM 1486 O O . PRO A 1 184 ? 18.305 -15.937 -25.576 1.00 5.93 211 PRO A O 1
ATOM 1490 N N . GLU A 1 185 ? 19.396 -14.741 -23.969 1.00 6.22 212 GLU A N 1
ATOM 1491 C CA . GLU A 1 185 ? 18.250 -14.620 -23.045 1.00 6.16 212 GLU A CA 1
ATOM 1492 C C . GLU A 1 185 ? 17.695 -15.996 -22.645 1.00 5.63 212 GLU A C 1
ATOM 1493 O O . GLU A 1 185 ? 16.506 -16.139 -22.364 1.00 5.79 212 GLU A O 1
ATOM 1499 N N . PHE A 1 186 ? 18.557 -17.009 -22.601 1.00 5.54 213 PHE A N 1
ATOM 1500 C CA . PHE A 1 186 ? 18.098 -18.337 -22.183 1.00 4.66 213 PHE A CA 1
ATOM 1501 C C . PHE A 1 186 ? 17.520 -18.308 -20.757 1.00 5.56 213 PHE A C 1
ATOM 1502 O O . PHE A 1 186 ? 18.159 -17.783 -19.826 1.00 6.90 213 PHE A O 1
ATOM 1510 N N . THR A 1 187 ? 16.331 -18.887 -20.583 1.00 4.90 214 THR A N 1
ATOM 1511 C CA . THR A 1 187 ? 15.776 -19.078 -19.247 1.00 4.72 214 THR A CA 1
ATOM 1512 C C . THR A 1 187 ? 15.730 -20.533 -18.827 1.00 5.09 214 THR A C 1
ATOM 1513 O O . THR A 1 187 ? 16.330 -20.918 -17.820 1.00 5.11 214 THR A O 1
ATOM 1517 N N . GLU A 1 188 ? 14.982 -21.341 -19.579 1.00 4.55 215 GLU A N 1
ATOM 1518 C CA . GLU A 1 188 ? 14.798 -22.754 -19.200 1.00 4.51 215 GLU A CA 1
ATOM 1519 C C . GLU A 1 188 ? 14.133 -23.522 -20.357 1.00 4.09 215 GLU A C 1
ATOM 1520 O O . GLU A 1 188 ? 14.126 -23.051 -21.494 1.00 4.36 215 GLU A O 1
ATOM 1526 N N . ALA A 1 189 ? 13.636 -24.726 -20.062 1.00 4.31 216 ALA A N 1
ATOM 1527 C CA . ALA A 1 189 ? 12.764 -25.491 -20.960 1.00 4.25 216 ALA A CA 1
ATOM 1528 C C . ALA A 1 189 ? 13.371 -25.815 -22.330 1.00 4.53 216 ALA A C 1
ATOM 1529 O O . ALA A 1 189 ? 12.745 -25.569 -23.354 1.00 4.89 216 ALA A O 1
ATOM 1531 N N . ILE A 1 190 ? 14.585 -26.374 -22.349 1.00 4.05 217 ILE A N 1
ATOM 1532 C CA . ILE A 1 190 ? 15.178 -26.834 -23.600 1.00 4.53 217 ILE A CA 1
ATOM 1533 C C . ILE A 1 190 ? 14.311 -27.950 -24.192 1.00 4.56 217 ILE A C 1
ATOM 1534 O O . ILE A 1 190 ? 13.831 -28.810 -23.453 1.00 5.42 217 ILE A O 1
ATOM 1539 N N . TRP A 1 191 ? 14.062 -27.879 -25.501 1.00 4.40 218 TRP A N 1
ATOM 1540 C CA . TRP A 1 191 ? 13.615 -29.040 -26.272 1.00 4.59 218 TRP A CA 1
ATOM 1541 C C . TRP A 1 191 ? 14.525 -29.169 -27.484 1.00 4.87 218 TRP A C 1
ATOM 1542 O O . TRP A 1 191 ? 14.756 -28.194 -28.202 1.00 5.70 218 TRP A O 1
ATOM 1553 N N A VAL A 1 192 ? 15.048 -30.374 -27.703 0.50 4.90 219 VAL A N 1
ATOM 1554 N N B VAL A 1 192 ? 15.040 -30.373 -27.729 0.50 5.17 219 VAL A N 1
ATOM 1555 C CA A VAL A 1 192 ? 15.856 -30.648 -28.881 0.50 4.85 219 VAL A CA 1
ATOM 1556 C CA B VAL A 1 192 ? 15.876 -30.605 -28.903 0.50 5.42 219 VAL A CA 1
ATOM 1557 C C A VAL A 1 192 ? 15.092 -31.553 -29.858 0.50 5.13 219 VAL A C 1
ATOM 1558 C C B VAL A 1 192 ? 15.252 -31.617 -29.868 0.50 5.58 219 VAL A C 1
ATOM 1559 O O A VAL A 1 192 ? 14.39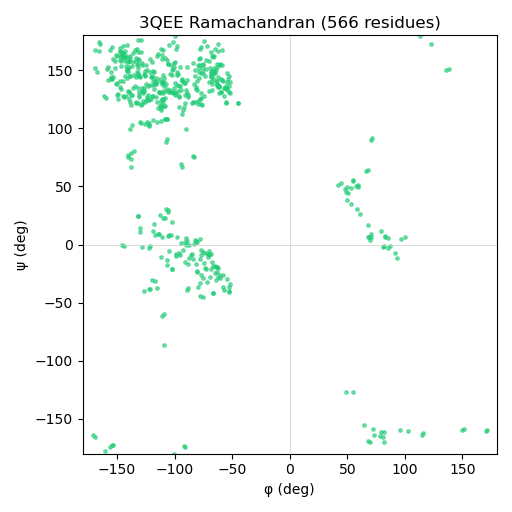5 -32.483 -29.441 0.50 5.24 219 VAL A O 1
ATOM 1560 O O B VAL A 1 192 ? 14.818 -32.698 -29.451 0.50 6.07 219 VAL A O 1
ATOM 1567 N N . HIS A 1 193 ? 15.199 -31.261 -31.150 1.00 5.36 220 HIS A N 1
ATOM 1568 C CA . HIS A 1 193 ? 14.706 -32.177 -32.179 1.00 5.46 220 HIS A CA 1
ATOM 1569 C C . HIS A 1 193 ? 15.497 -32.030 -33.460 1.00 5.71 220 HIS A C 1
ATOM 1570 O O . HIS A 1 193 ? 16.252 -31.060 -33.624 1.00 6.09 220 HIS A O 1
ATOM 1577 N N . LYS A 1 194 ? 15.310 -32.984 -34.360 1.00 6.56 221 LYS A N 1
ATOM 1578 C CA . LYS A 1 194 ? 15.981 -32.956 -35.649 1.00 7.06 221 LYS A CA 1
ATOM 1579 C C . LYS A 1 194 ? 14.940 -33.049 -36.745 1.00 7.47 221 LYS A C 1
ATOM 1580 O O . LYS A 1 194 ? 13.989 -33.833 -36.648 1.00 8.08 221 LYS A O 1
ATOM 1586 N N . TYR A 1 195 ? 15.120 -32.246 -37.793 1.00 7.78 222 TYR A N 1
ATOM 1587 C CA . TYR A 1 195 ? 14.283 -32.333 -38.974 1.00 8.65 222 TYR A CA 1
ATOM 1588 C C . TYR A 1 195 ? 15.162 -32.161 -40.202 1.00 9.44 222 TYR A C 1
ATOM 1589 O O . TYR A 1 195 ? 15.910 -31.194 -40.318 1.00 9.08 222 TYR A O 1
ATOM 1598 N N . GLN A 1 196 ? 15.074 -33.137 -41.095 1.00 10.68 223 GLN A N 1
ATOM 1599 C CA . GLN A 1 196 ? 15.996 -33.251 -42.211 1.00 12.68 223 GLN A CA 1
ATOM 1600 C C . GLN A 1 196 ? 17.427 -33.134 -41.686 1.00 12.36 223 GLN A C 1
ATOM 1601 O O . GLN A 1 196 ? 17.797 -33.874 -40.778 1.00 13.55 223 GLN A O 1
ATOM 1607 N N . ASP A 1 197 ? 18.249 -32.250 -42.233 1.00 12.71 224 ASP A N 1
ATOM 1608 C CA B ASP A 1 197 ? 19.656 -32.219 -41.835 0.32 12.70 224 ASP A CA 1
ATOM 1609 C CA C ASP A 1 197 ? 19.662 -32.208 -41.844 0.18 12.35 224 ASP A CA 1
ATOM 1610 C CA D ASP A 1 197 ? 19.656 -32.219 -41.833 0.50 12.87 224 ASP A CA 1
ATOM 1611 C C . ASP A 1 197 ? 19.958 -31.137 -40.792 1.00 12.54 224 ASP A C 1
ATOM 1612 O O . ASP A 1 197 ? 21.114 -30.788 -40.557 1.00 12.95 224 ASP A O 1
ATOM 1625 N N . ASN A 1 198 ? 18.910 -30.625 -40.145 1.00 10.91 225 ASN A N 1
ATOM 1626 C CA . ASN A 1 198 ? 19.114 -29.592 -39.123 1.00 9.62 225 ASN A CA 1
ATOM 1627 C C . ASN A 1 198 ? 18.682 -30.029 -37.728 1.00 8.89 225 ASN A C 1
ATOM 1628 O O . ASN A 1 198 ? 17.668 -30.708 -37.574 1.00 8.33 225 ASN A O 1
ATOM 1633 N N . TYR A 1 199 ? 19.477 -29.642 -36.733 1.00 8.10 226 TYR A N 1
ATOM 1634 C CA . TYR A 1 199 ? 19.096 -29.796 -35.332 1.00 7.05 226 TYR A CA 1
ATOM 1635 C C . TYR A 1 199 ? 18.524 -28.484 -34.817 1.00 6.94 226 TYR A C 1
ATOM 1636 O O . TYR A 1 199 ? 18.943 -27.389 -35.228 1.00 6.35 226 TYR A O 1
ATOM 1645 N N . TYR A 1 200 ? 17.563 -28.607 -33.902 1.00 6.43 227 TYR A N 1
ATOM 1646 C CA . TYR A 1 200 ? 16.839 -27.457 -33.357 1.00 5.80 227 TYR A CA 1
ATOM 1647 C C . TYR A 1 200 ? 16.879 -27.517 -31.835 1.00 5.56 227 TYR A C 1
ATOM 1648 O O . TYR A 1 200 ? 16.619 -28.570 -31.238 1.00 6.46 227 TYR A O 1
ATOM 1657 N N . LEU A 1 201 ? 17.221 -26.398 -31.207 1.00 4.90 228 LEU A N 1
ATOM 1658 C CA . LEU A 1 201 ? 17.200 -26.299 -29.755 1.00 4.87 228 LEU A CA 1
ATOM 1659 C C . LEU A 1 201 ? 16.286 -25.104 -29.487 1.00 4.83 228 LEU A C 1
ATOM 1660 O O . LEU A 1 201 ? 16.659 -23.936 -29.730 1.00 4.51 228 LEU A O 1
ATOM 1665 N N . SER A 1 202 ? 15.068 -25.404 -29.027 1.00 4.50 229 SER A N 1
ATOM 1666 C CA . SER A 1 202 ? 14.112 -24.361 -28.665 1.00 3.91 229 SER A CA 1
ATOM 1667 C C . SER A 1 202 ? 14.106 -24.233 -27.146 1.00 4.09 229 SER A C 1
ATOM 1668 O O . SER A 1 202 ? 14.415 -25.181 -26.447 1.00 3.60 229 SER A O 1
ATOM 1671 N N . TYR A 1 203 ? 13.806 -23.044 -26.638 1.00 3.51 230 TYR A N 1
ATOM 1672 C CA . TYR A 1 203 ? 13.928 -22.814 -25.201 1.00 3.77 230 TYR A CA 1
ATOM 1673 C C . TYR A 1 203 ? 13.081 -21.663 -24.751 1.00 3.51 230 TYR A C 1
ATOM 1674 O O . TYR A 1 203 ? 12.785 -20.740 -25.533 1.00 4.03 230 TYR A O 1
ATOM 1683 N N . ALA A 1 204 ? 12.677 -21.714 -23.481 1.00 3.60 231 ALA A N 1
ATOM 1684 C CA . ALA A 1 204 ? 11.997 -20.568 -22.885 1.00 3.94 231 ALA A CA 1
ATOM 1685 C C . ALA A 1 204 ? 13.013 -19.438 -22.712 1.00 4.11 231 ALA A C 1
ATOM 1686 O O . ALA A 1 204 ? 14.135 -19.649 -22.198 1.00 4.80 231 ALA A O 1
ATOM 1688 N N . MET A 1 205 ? 12.600 -18.250 -23.144 1.00 4.03 232 MET A N 1
ATOM 1689 C CA . MET A 1 205 ? 13.499 -17.131 -23.358 1.00 5.07 232 MET A CA 1
ATOM 1690 C C . MET A 1 205 ? 12.945 -15.883 -22.691 1.00 5.03 232 MET A C 1
ATOM 1691 O O . MET A 1 205 ? 11.804 -15.492 -22.950 1.00 5.47 232 MET A O 1
ATOM 1696 N N . GLY A 1 206 ? 13.773 -15.245 -21.862 1.00 5.19 233 GLY A N 1
ATOM 1697 C CA . GLY A 1 206 ? 13.343 -14.088 -21.079 1.00 6.12 233 GLY A CA 1
ATOM 1698 C C . GLY A 1 206 ? 12.357 -14.466 -19.989 1.00 5.62 233 GLY A C 1
ATOM 1699 O O . GLY A 1 206 ? 12.133 -15.651 -19.725 1.00 5.14 233 GLY A O 1
ATOM 1700 N N . PHE A 1 207 ? 11.763 -13.451 -19.365 1.00 6.33 234 PHE A N 1
ATOM 1701 C CA . PHE A 1 207 ? 10.700 -13.639 -18.383 1.00 6.35 234 PHE A CA 1
ATOM 1702 C C . PHE A 1 207 ? 9.918 -12.345 -18.250 1.00 6.61 234 PHE A C 1
ATOM 1703 O O . PHE A 1 207 ? 10.525 -11.296 -18.020 1.00 7.92 234 PHE A O 1
ATOM 1711 N N . PRO A 1 208 ? 8.576 -12.398 -18.421 1.00 5.81 235 PRO A N 1
ATOM 1712 C CA . PRO A 1 208 ? 7.739 -13.551 -18.783 1.00 5.15 235 PRO A CA 1
ATOM 1713 C C . PRO A 1 208 ? 8.231 -14.211 -20.093 1.00 4.86 235 PRO A C 1
ATOM 1714 O O . PRO A 1 208 ? 8.789 -13.546 -20.996 1.00 4.66 235 PRO A O 1
ATOM 1718 N N . GLU A 1 209 ? 8.055 -15.527 -20.164 1.00 4.54 236 GLU A N 1
ATOM 1719 C CA . GLU A 1 209 ? 8.746 -16.318 -21.157 1.00 4.45 236 GLU A CA 1
ATOM 1720 C C . GLU A 1 209 ? 8.128 -16.291 -22.536 1.00 3.97 236 GLU A C 1
ATOM 1721 O O . GLU A 1 209 ? 6.916 -16.480 -22.709 1.00 4.52 236 GLU A O 1
ATOM 1727 N N . LYS A 1 210 ? 8.997 -16.081 -23.516 1.00 3.76 237 LYS A N 1
ATOM 1728 C CA . LYS A 1 210 ? 8.712 -16.436 -24.899 1.00 3.99 237 LYS A CA 1
ATOM 1729 C C . LYS A 1 210 ? 9.409 -17.763 -25.167 1.00 3.70 237 LYS A C 1
ATOM 1730 O O . LYS A 1 210 ? 10.057 -18.313 -24.270 1.00 4.48 237 LYS A O 1
ATOM 1736 N N . ILE A 1 211 ? 9.268 -18.279 -26.384 1.00 3.68 238 ILE A N 1
ATOM 1737 C CA . ILE A 1 211 ? 10.132 -19.381 -26.848 1.00 4.15 238 ILE A CA 1
ATOM 1738 C C . ILE A 1 211 ? 11.022 -18.855 -27.944 1.00 4.24 238 ILE A C 1
ATOM 1739 O O . ILE A 1 211 ? 10.520 -18.314 -28.934 1.00 5.05 238 ILE A O 1
ATOM 1744 N N . GLY A 1 212 ? 12.341 -18.989 -27.757 1.00 3.83 239 GLY A N 1
ATOM 1745 C CA . GLY A 1 212 ? 13.311 -18.723 -28.836 1.00 3.62 239 GLY A CA 1
ATOM 1746 C C . GLY A 1 212 ? 13.826 -20.038 -29.368 1.00 4.53 239 GLY A C 1
ATOM 1747 O O . GLY A 1 212 ? 13.556 -21.099 -28.796 1.00 4.90 239 GLY A O 1
ATOM 1748 N N . TYR A 1 213 ? 14.575 -19.994 -30.463 1.00 4.33 240 TYR A N 1
ATOM 1749 C CA . TYR A 1 213 ? 15.209 -21.230 -30.919 1.00 4.80 240 TYR A CA 1
ATOM 1750 C C . TYR A 1 213 ? 16.503 -20.971 -31.680 1.00 4.70 240 TYR A C 1
ATOM 1751 O O . TYR A 1 213 ? 16.735 -19.865 -32.183 1.00 5.22 240 TYR A O 1
ATOM 1760 N N . ALA A 1 214 ? 17.352 -21.994 -31.714 1.00 5.19 241 ALA A N 1
ATOM 1761 C CA . ALA A 1 214 ? 18.601 -21.955 -32.448 1.00 5.02 241 ALA A CA 1
ATOM 1762 C C . ALA A 1 214 ? 18.671 -23.181 -33.333 1.00 5.90 241 ALA A C 1
ATOM 1763 O O . ALA A 1 214 ? 18.026 -24.196 -33.052 1.00 6.20 241 ALA A O 1
ATOM 1765 N N . MET A 1 215 ? 19.457 -23.084 -34.404 1.00 5.74 242 MET A N 1
ATOM 1766 C CA . MET A 1 215 ? 19.669 -24.229 -35.285 1.00 6.40 242 MET A CA 1
ATOM 1767 C C . MET A 1 215 ? 21.139 -24.616 -35.296 1.00 6.98 242 MET A C 1
ATOM 1768 O O . MET A 1 215 ? 22.025 -23.764 -35.152 1.00 7.54 242 MET A O 1
ATOM 1773 N N . GLY A 1 216 ? 21.387 -25.906 -35.473 1.00 7.62 243 GLY A N 1
ATOM 1774 C CA . GLY A 1 216 ? 22.760 -26.428 -35.582 1.00 7.95 243 GLY A CA 1
ATOM 1775 C C . GLY A 1 216 ? 22.837 -27.505 -36.652 1.00 8.47 243 GLY A C 1
ATOM 1776 O O . GLY A 1 216 ? 21.825 -28.125 -37.004 1.00 8.16 243 GLY A O 1
ATOM 1777 N N . LYS A 1 217 ? 24.040 -27.738 -37.166 1.00 9.13 244 LYS A N 1
ATOM 1778 C CA . LYS A 1 217 ? 24.260 -28.839 -38.112 1.00 9.90 244 LYS A CA 1
ATOM 1779 C C . LYS A 1 217 ? 24.711 -30.119 -37.391 1.00 10.45 244 LYS A C 1
ATOM 1780 O O . LYS A 1 217 ? 24.834 -31.176 -38.008 1.00 11.32 244 LYS A O 1
ATOM 1786 N N . SER A 1 218 ? 24.926 -30.010 -36.085 1.00 10.78 245 SER A N 1
ATOM 1787 C CA A SER A 1 218 ? 25.302 -31.134 -35.226 0.50 10.60 245 SER A CA 1
ATOM 1788 C CA B SER A 1 218 ? 25.244 -31.162 -35.246 0.50 10.81 245 SER A CA 1
ATOM 1789 C C . SER A 1 218 ? 24.594 -30.992 -33.880 1.00 10.84 245 SER A C 1
ATOM 1790 O O . SER A 1 218 ? 24.305 -29.877 -33.457 1.00 10.74 245 SER A O 1
ATOM 1795 N N . ILE A 1 219 ? 24.361 -32.111 -33.198 1.00 10.51 246 ILE A N 1
ATOM 1796 C CA . ILE A 1 219 ? 23.792 -32.088 -31.845 1.00 11.24 246 ILE A CA 1
ATOM 1797 C C . ILE A 1 219 ? 24.739 -31.388 -30.845 1.00 11.38 246 ILE A C 1
ATOM 1798 O O . ILE A 1 219 ? 24.311 -30.940 -29.778 1.00 11.53 246 ILE A O 1
ATOM 1803 N N . LYS A 1 220 ? 26.016 -31.280 -31.211 1.00 12.34 247 LYS A N 1
ATOM 1804 C CA . LYS A 1 220 ? 27.032 -30.619 -30.376 1.00 13.46 247 LYS A CA 1
ATOM 1805 C C . LYS A 1 220 ? 27.134 -29.115 -30.658 1.00 13.73 247 LYS A C 1
ATOM 1806 O O . LYS A 1 220 ? 27.984 -28.420 -30.093 1.00 14.11 247 LYS A O 1
ATOM 1812 N N . GLY A 1 221 ? 26.274 -28.617 -31.538 1.00 13.68 248 GLY A N 1
ATOM 1813 C CA . GLY A 1 221 ? 26.403 -27.249 -32.023 1.00 14.56 248 GLY A CA 1
ATOM 1814 C C . GLY A 1 221 ? 27.493 -27.124 -33.084 1.00 14.39 248 GLY A C 1
ATOM 1815 O O . GLY A 1 221 ? 27.962 -28.145 -33.613 1.00 16.17 248 GLY A O 1
ATOM 1816 N N . PRO A 1 222 ? 27.929 -25.884 -33.391 1.00 13.72 249 PRO A N 1
ATOM 1817 C CA . PRO A 1 222 ? 27.507 -24.649 -32.724 1.00 12.66 249 PRO A CA 1
ATOM 1818 C C . PRO A 1 222 ? 26.039 -24.351 -32.976 1.00 11.49 249 PRO A C 1
ATOM 1819 O O . PRO A 1 222 ? 25.490 -24.732 -34.013 1.00 12.36 249 PRO A O 1
ATOM 1823 N N . TRP A 1 223 ? 25.426 -23.665 -32.021 1.00 10.37 250 TRP A N 1
ATOM 1824 C CA . TRP A 1 223 ? 24.018 -23.294 -32.115 1.00 9.56 250 TRP A CA 1
ATOM 1825 C C . TRP A 1 223 ? 23.912 -21.848 -32.569 1.00 9.42 250 TRP A C 1
ATOM 1826 O O . TRP A 1 223 ? 24.553 -20.963 -31.987 1.00 10.38 250 TRP A O 1
ATOM 1837 N N . VAL A 1 224 ? 23.108 -21.619 -33.606 1.00 7.97 251 VAL A N 1
ATOM 1838 C CA . VAL A 1 224 ? 22.913 -20.285 -34.169 1.00 8.19 251 VAL A CA 1
ATOM 1839 C C . VAL A 1 224 ? 21.474 -19.837 -33.883 1.00 7.56 251 VAL A C 1
ATOM 1840 O O . VAL A 1 224 ? 20.535 -20.421 -34.405 1.00 7.22 251 VAL A O 1
ATOM 1844 N N . TYR A 1 225 ? 21.324 -18.779 -33.084 1.00 7.33 252 TYR A N 1
ATOM 1845 C CA . TYR A 1 225 ? 19.993 -18.239 -32.746 1.00 7.37 252 TYR A CA 1
ATOM 1846 C C . TYR A 1 225 ? 19.242 -17.762 -33.989 1.00 7.93 252 TYR A C 1
ATOM 1847 O O . TYR A 1 225 ? 19.821 -17.095 -34.873 1.00 8.10 252 TYR A O 1
ATOM 1856 N N . LYS A 1 226 ? 17.955 -18.114 -34.070 1.00 7.31 253 LYS A N 1
ATOM 1857 C CA . LYS A 1 226 ? 17.148 -17.828 -35.268 1.00 8.20 253 LYS A CA 1
ATOM 1858 C C . LYS A 1 226 ? 15.916 -16.981 -34.974 1.00 8.72 253 LYS A C 1
ATOM 1859 O O . LYS A 1 226 ? 15.153 -16.655 -35.895 1.00 10.47 253 LYS A O 1
ATOM 1865 N N . GLY A 1 227 ? 15.697 -16.666 -33.701 1.00 7.99 254 GLY A N 1
ATOM 1866 C CA . GLY A 1 227 ? 14.636 -15.727 -33.313 1.00 7.57 254 GLY A CA 1
ATOM 1867 C C . GLY A 1 227 ? 13.522 -16.331 -32.473 1.00 6.63 254 GLY A C 1
ATOM 1868 O O . GLY A 1 227 ? 13.691 -17.397 -31.882 1.00 6.24 254 GLY A O 1
ATOM 1869 N N . ILE A 1 228 ? 12.383 -15.632 -32.425 1.00 6.62 255 ILE A N 1
ATOM 1870 C CA . ILE A 1 228 ? 11.247 -16.024 -31.569 1.00 5.93 255 ILE A CA 1
ATOM 1871 C C . ILE A 1 228 ? 10.403 -17.065 -32.295 1.00 6.08 255 ILE A C 1
ATOM 1872 O O . ILE A 1 228 ? 9.907 -16.813 -33.402 1.00 5.97 255 ILE A O 1
ATOM 1877 N N . LEU A 1 229 ? 10.245 -18.221 -31.654 1.00 5.03 256 LEU A N 1
ATOM 1878 C CA . LEU A 1 229 ? 9.336 -19.266 -32.110 1.00 4.73 256 LEU A CA 1
ATOM 1879 C C . LEU A 1 229 ? 7.918 -19.083 -31.558 1.00 4.48 256 LEU A C 1
ATOM 1880 O O . LEU A 1 229 ? 6.934 -19.344 -32.254 1.00 4.51 256 LEU A O 1
ATOM 1885 N N . ASN A 1 230 ? 7.802 -18.640 -30.310 1.00 4.06 257 ASN A N 1
ATOM 1886 C CA . ASN A 1 230 ? 6.466 -18.448 -29.704 1.00 3.31 257 ASN A CA 1
ATOM 1887 C C . ASN A 1 230 ? 6.436 -17.188 -28.868 1.00 3.68 257 ASN A C 1
ATOM 1888 O O . ASN A 1 230 ? 7.339 -16.958 -28.040 1.00 3.77 257 ASN A O 1
ATOM 1893 N N . GLU A 1 231 ? 5.389 -16.377 -29.086 1.00 2.78 258 GLU A N 1
ATOM 1894 C CA . GLU A 1 231 ? 5.102 -15.215 -28.254 1.00 3.43 258 GLU A CA 1
ATOM 1895 C C . GLU A 1 231 ? 4.761 -15.667 -26.844 1.00 3.79 258 GLU A C 1
ATOM 1896 O O . GLU A 1 231 ? 4.509 -16.857 -26.603 1.00 4.38 258 GLU A O 1
ATOM 1902 N N . VAL A 1 232 ? 4.716 -14.716 -25.919 1.00 3.62 259 VAL A N 1
ATOM 1903 C CA . VAL A 1 232 ? 4.262 -15.010 -24.560 1.00 3.87 259 VAL A CA 1
ATOM 1904 C C . VAL A 1 232 ? 2.888 -15.703 -24.622 1.00 3.90 259 VAL A C 1
ATOM 1905 O O . VAL A 1 232 ? 1.998 -15.225 -25.326 1.00 4.61 259 VAL A O 1
ATOM 1909 N N . ALA A 1 233 ? 2.724 -16.818 -23.908 1.00 3.89 260 ALA A N 1
ATOM 1910 C CA . ALA A 1 233 ? 1.467 -17.605 -23.983 1.00 3.40 260 ALA A CA 1
ATOM 1911 C C . ALA A 1 233 ? 0.355 -16.976 -23.150 1.00 3.63 260 ALA A C 1
ATOM 1912 O O . ALA A 1 233 ? 0.612 -16.281 -22.163 1.00 3.47 260 ALA A O 1
ATOM 1914 N N . GLY A 1 234 ? -0.888 -17.204 -23.567 1.00 4.07 261 GLY A N 1
ATOM 1915 C CA . GLY A 1 234 ? -2.050 -16.586 -22.919 1.00 4.34 261 GLY A CA 1
ATOM 1916 C C . GLY A 1 234 ? -2.126 -16.850 -21.423 1.00 4.32 261 GLY A C 1
ATOM 1917 O O . GLY A 1 234 ? -2.134 -18.000 -20.982 1.00 4.34 261 GLY A O 1
ATOM 1918 N N . ASN A 1 235 ? -2.165 -15.763 -20.657 1.00 4.01 262 ASN A N 1
ATOM 1919 C CA . ASN A 1 235 ? -2.294 -15.807 -19.190 1.00 3.75 262 ASN A CA 1
ATOM 1920 C C . ASN A 1 235 ? -1.321 -16.751 -18.450 1.00 3.97 262 ASN A C 1
ATOM 1921 O O . ASN A 1 235 ? -1.689 -17.373 -17.439 1.00 4.06 262 ASN A O 1
ATOM 1926 N N . THR A 1 236 ? -0.071 -16.814 -18.917 1.00 3.50 263 THR A N 1
ATOM 1927 C CA . THR A 1 236 ? 0.971 -17.561 -18.192 1.00 3.70 263 THR A CA 1
ATOM 1928 C C . THR A 1 236 ? 2.332 -16.919 -18.432 1.00 3.93 263 THR A C 1
ATOM 1929 O O . THR A 1 236 ? 2.611 -16.485 -19.562 1.00 4.27 263 THR A O 1
ATOM 1933 N N . PRO A 1 237 ? 3.163 -16.829 -17.369 1.00 3.98 264 PRO A N 1
ATOM 1934 C CA . PRO A 1 237 ? 4.530 -16.320 -17.532 1.00 4.29 264 PRO A CA 1
ATOM 1935 C C . PRO A 1 237 ? 5.526 -17.432 -17.879 1.00 4.16 264 PRO A C 1
ATOM 1936 O O . PRO A 1 237 ? 6.639 -17.141 -18.333 1.00 4.69 264 PRO A O 1
ATOM 1940 N N . THR A 1 238 ? 5.144 -18.687 -17.655 1.00 3.92 265 THR A N 1
ATOM 1941 C CA . THR A 1 238 ? 5.933 -19.821 -18.136 1.00 3.78 265 THR A CA 1
ATOM 1942 C C . THR A 1 238 ? 5.384 -20.317 -19.468 1.00 3.61 265 THR A C 1
ATOM 1943 O O . THR A 1 238 ? 4.157 -20.448 -19.654 1.00 4.15 265 THR A O 1
ATOM 1947 N N . ASN A 1 239 ? 6.321 -20.585 -20.373 1.00 3.51 266 ASN A N 1
ATOM 1948 C CA . ASN A 1 239 ? 6.070 -20.979 -21.766 1.00 3.92 266 ASN A CA 1
ATOM 1949 C C . ASN A 1 239 ? 6.920 -22.235 -21.946 1.00 4.46 266 ASN A C 1
ATOM 1950 O O . ASN A 1 239 ? 8.160 -22.169 -21.972 1.00 4.21 266 ASN A O 1
ATOM 1955 N N . HIS A 1 240 ? 6.278 -23.398 -21.955 1.00 4.67 267 HIS A N 1
ATOM 1956 C CA . HIS A 1 240 ? 7.015 -24.656 -21.925 1.00 4.88 267 HIS A CA 1
ATOM 1957 C C . HIS A 1 240 ? 6.503 -25.539 -23.065 1.00 5.53 267 HIS A C 1
ATOM 1958 O O . HIS A 1 240 ? 5.307 -25.850 -23.135 1.00 6.17 267 HIS A O 1
ATOM 1965 N N . GLN A 1 241 ? 7.409 -25.911 -23.970 1.00 4.42 268 GLN A N 1
ATOM 1966 C CA . GLN A 1 241 ? 7.047 -26.469 -25.282 1.00 4.77 268 GLN A CA 1
ATOM 1967 C C . GLN A 1 241 ? 7.612 -27.863 -25.552 1.00 4.69 268 GLN A C 1
ATOM 1968 O O . GLN A 1 241 ? 8.603 -28.289 -24.948 1.00 5.37 268 GLN A O 1
ATOM 1974 N N . ALA A 1 242 ? 6.986 -28.551 -26.508 1.00 4.10 269 ALA A N 1
ATOM 1975 C CA . ALA A 1 242 ? 7.501 -29.820 -27.017 1.00 3.79 269 ALA A CA 1
ATOM 1976 C C . ALA A 1 242 ? 7.150 -29.832 -28.496 1.00 4.66 269 ALA A C 1
ATOM 1977 O O . ALA A 1 242 ? 6.069 -29.361 -28.873 1.00 5.07 269 ALA A O 1
ATOM 1979 N N . ILE A 1 243 ? 8.063 -30.337 -29.324 1.00 4.25 270 ILE A N 1
ATOM 1980 C CA . ILE A 1 243 ? 7.860 -30.375 -30.784 1.00 4.36 270 ILE A CA 1
ATOM 1981 C C . ILE A 1 243 ? 8.009 -31.817 -31.280 1.00 5.16 270 ILE A C 1
ATOM 1982 O O . ILE A 1 243 ? 9.014 -32.469 -30.995 1.00 5.61 270 ILE A O 1
ATOM 1987 N N . ILE A 1 244 ? 7.006 -32.306 -32.009 1.00 5.07 271 ILE A N 1
ATOM 1988 C CA . ILE A 1 244 ? 7.040 -33.659 -32.562 1.00 6.29 271 ILE A CA 1
ATOM 1989 C C . ILE A 1 244 ? 6.539 -33.668 -33.997 1.00 6.71 271 ILE A C 1
ATOM 1990 O O . ILE A 1 244 ? 5.756 -32.794 -34.394 1.00 7.30 271 ILE A O 1
ATOM 1995 N N . GLU A 1 245 ? 7.008 -34.660 -34.761 1.00 6.91 272 GLU A N 1
ATOM 1996 C CA . GLU A 1 245 ? 6.520 -34.921 -36.117 1.00 6.98 272 GLU A CA 1
ATOM 1997 C C . GLU A 1 245 ? 5.608 -36.144 -36.037 1.00 6.74 272 GLU A C 1
ATOM 1998 O O . GLU A 1 245 ? 5.974 -37.156 -35.419 1.00 7.60 272 GLU A O 1
ATOM 2004 N N . PHE A 1 246 ? 4.415 -36.046 -36.630 1.00 6.86 273 PHE A N 1
ATOM 2005 C CA . PHE A 1 246 ? 3.462 -37.160 -36.633 1.00 7.29 273 PHE A CA 1
ATOM 2006 C C . PHE A 1 246 ? 2.617 -37.133 -37.895 1.00 7.42 273 PHE A C 1
ATOM 2007 O O . PHE A 1 246 ? 2.001 -36.114 -38.217 1.00 7.20 273 PHE A O 1
ATOM 2015 N N . ASN A 1 247 ? 2.617 -38.255 -38.612 1.00 8.27 274 ASN A N 1
ATOM 2016 C CA . ASN A 1 247 ? 1.820 -38.405 -39.842 1.00 8.34 274 ASN A CA 1
ATOM 2017 C C . ASN A 1 247 ? 2.019 -37.234 -40.830 1.00 8.64 274 ASN A C 1
ATOM 2018 O O . ASN A 1 247 ? 1.055 -36.638 -41.330 1.00 8.96 274 ASN A O 1
ATOM 2023 N N . ASN A 1 248 ? 3.283 -36.916 -41.080 1.00 8.57 275 ASN A N 1
ATOM 2024 C CA . ASN A 1 248 ? 3.679 -35.913 -42.067 1.00 9.83 275 ASN A CA 1
ATOM 2025 C C . ASN A 1 248 ? 3.293 -34.478 -41.698 1.00 9.18 275 ASN A C 1
ATOM 2026 O O . ASN A 1 248 ? 3.264 -33.595 -42.562 1.00 10.08 275 ASN A O 1
ATOM 2031 N N . LYS A 1 249 ? 2.980 -34.251 -40.425 1.00 7.96 276 LYS A N 1
ATOM 2032 C CA . LYS A 1 249 ? 2.779 -32.878 -39.933 1.00 6.84 276 LYS A CA 1
ATOM 2033 C C . LYS A 1 249 ? 3.613 -32.677 -38.689 1.00 6.24 276 LYS A C 1
ATOM 2034 O O . LYS A 1 249 ? 4.128 -33.633 -38.120 1.00 6.48 276 LYS A O 1
ATOM 2040 N N . HIS A 1 250 ? 3.776 -31.420 -38.305 1.00 5.69 277 HIS A N 1
ATOM 2041 C CA . HIS A 1 250 ? 4.574 -31.082 -37.142 1.00 6.12 277 HIS A CA 1
ATOM 2042 C C . HIS A 1 250 ? 3.728 -30.346 -36.127 1.00 5.29 277 HIS A C 1
ATOM 2043 O O . HIS A 1 250 ? 2.856 -29.554 -36.484 1.00 5.99 277 HIS A O 1
ATOM 2050 N N . TYR A 1 251 ? 4.007 -30.609 -34.856 1.00 5.12 278 TYR A N 1
ATOM 2051 C CA . TYR A 1 251 ? 3.139 -30.160 -33.782 1.00 4.49 278 TYR A CA 1
ATOM 2052 C C . TYR A 1 251 ? 3.920 -29.466 -32.691 1.00 4.83 278 TYR A C 1
ATOM 2053 O O . TYR A 1 251 ? 4.949 -29.963 -32.232 1.00 5.74 278 TYR A O 1
ATOM 2062 N N . PHE A 1 252 ? 3.409 -28.303 -32.315 1.00 4.22 279 PHE A N 1
ATOM 2063 C CA . PHE A 1 252 ? 3.948 -27.497 -31.232 1.00 3.49 279 PHE A CA 1
ATOM 2064 C C . PHE A 1 252 ? 2.997 -27.604 -30.029 1.00 3.80 279 PHE A C 1
ATOM 2065 O O . PHE A 1 252 ? 1.853 -27.092 -30.041 1.00 4.05 279 PHE A O 1
ATOM 2073 N N . ILE A 1 253 ? 3.459 -28.329 -29.015 1.00 3.59 280 ILE A N 1
ATOM 2074 C CA . ILE A 1 253 ? 2.646 -28.624 -27.839 1.00 3.76 280 ILE A CA 1
ATOM 2075 C C . ILE A 1 253 ? 3.152 -27.715 -26.738 1.00 3.80 280 ILE A C 1
ATOM 2076 O O . ILE A 1 253 ? 4.355 -27.600 -26.548 1.00 4.32 280 ILE A O 1
ATOM 2081 N N . TYR A 1 254 ? 2.247 -27.057 -26.025 1.00 3.01 281 TYR A N 1
ATOM 2082 C CA . TYR A 1 254 ? 2.677 -26.029 -25.069 1.00 2.88 281 TYR A CA 1
ATOM 2083 C C . TYR A 1 254 ? 1.643 -25.908 -23.969 1.00 3.31 281 TYR A C 1
ATOM 2084 O O . TYR A 1 254 ? 0.723 -26.737 -23.903 1.00 2.72 281 TYR A O 1
ATOM 2093 N N . HIS A 1 255 ? 1.797 -24.908 -23.102 1.00 3.33 282 HIS A N 1
ATOM 2094 C CA . HIS A 1 255 ? 0.771 -24.650 -22.088 1.00 4.09 282 HIS A CA 1
ATOM 2095 C C . HIS A 1 255 ? 0.359 -23.187 -21.983 1.00 4.13 282 HIS A C 1
ATOM 2096 O O . HIS A 1 255 ? 1.131 -22.266 -22.289 1.00 3.88 282 HIS A O 1
ATOM 2103 N N . THR A 1 256 ? -0.877 -22.982 -21.555 1.00 4.36 283 THR A N 1
ATOM 2104 C CA . THR A 1 256 ? -1.395 -21.626 -21.337 1.00 4.63 283 THR A CA 1
ATOM 2105 C C . THR A 1 256 ? -2.019 -21.543 -19.948 1.00 5.09 283 THR A C 1
ATOM 2106 O O . THR A 1 256 ? -2.095 -22.547 -19.229 1.00 5.36 283 THR A O 1
ATOM 2110 N N . GLY A 1 257 ? -2.466 -20.345 -19.576 1.00 4.53 284 GLY A N 1
ATOM 2111 C CA . GLY A 1 257 ? -3.310 -20.164 -18.396 1.00 5.39 284 GLY A CA 1
ATOM 2112 C C . GLY A 1 257 ? -4.737 -19.859 -18.809 1.00 6.31 284 GLY A C 1
ATOM 2113 O O . GLY A 1 257 ? -5.451 -19.148 -18.101 1.00 6.61 284 GLY A O 1
ATOM 2114 N N . ALA A 1 258 ? -5.154 -20.385 -19.958 1.00 6.49 285 ALA A N 1
ATOM 2115 C CA . ALA A 1 258 ? -6.459 -20.020 -20.523 1.00 7.33 285 ALA A CA 1
ATOM 2116 C C . ALA A 1 258 ? -7.612 -20.920 -20.085 1.00 7.85 285 ALA A C 1
ATOM 2117 O O . ALA A 1 258 ? -8.760 -20.734 -20.527 1.00 7.90 285 ALA A O 1
ATOM 2119 N N . GLY A 1 259 ? -7.309 -21.888 -19.224 1.00 8.55 286 GLY A N 1
ATOM 2120 C CA . GLY A 1 259 ? -8.312 -22.824 -18.705 1.00 9.26 286 GLY A CA 1
ATOM 2121 C C . GLY A 1 259 ? -9.221 -22.186 -17.665 1.00 10.65 286 GLY A C 1
ATOM 2122 O O . GLY A 1 259 ? -9.027 -21.040 -17.258 1.00 9.57 286 GLY A O 1
ATOM 2123 N N . ARG A 1 260 ? -10.210 -22.964 -17.230 1.00 12.17 287 ARG A N 1
ATOM 2124 C CA . ARG A 1 260 ? -11.247 -22.522 -16.296 1.00 14.17 287 ARG A CA 1
ATOM 2125 C C . ARG A 1 260 ? -11.529 -23.668 -15.325 1.00 14.42 287 ARG A C 1
ATOM 2126 O O . ARG A 1 260 ? -11.373 -24.841 -15.700 1.00 14.35 287 ARG A O 1
ATOM 2134 N N . PRO A 1 261 ? -11.947 -23.345 -14.086 1.00 14.93 288 PRO A N 1
ATOM 2135 C CA . PRO A 1 261 ? -12.104 -21.982 -13.573 1.00 14.56 288 PRO A CA 1
ATOM 2136 C C . PRO A 1 261 ? -10.747 -21.422 -13.187 1.00 14.51 288 PRO A C 1
ATOM 2137 O O . PRO A 1 261 ? -9.869 -22.177 -12.759 1.00 14.59 288 PRO A O 1
ATOM 2141 N N . ASP A 1 262 ? -10.581 -20.112 -13.333 1.00 13.78 289 ASP A N 1
ATOM 2142 C CA . ASP A 1 262 ? -9.393 -19.449 -12.798 1.00 12.93 289 ASP A CA 1
ATOM 2143 C C . ASP A 1 262 ? -8.076 -20.098 -13.262 1.00 11.55 289 ASP A C 1
ATOM 2144 O O . ASP A 1 262 ? -7.179 -20.360 -12.455 1.00 10.13 289 ASP A O 1
ATOM 2149 N N . GLY A 1 263 ? -7.947 -20.340 -14.564 1.00 10.18 290 GLY A N 1
ATOM 2150 C CA . GLY A 1 263 ? -6.617 -20.681 -15.098 1.00 8.43 290 GLY A CA 1
ATOM 2151 C C . GLY A 1 263 ? -5.654 -19.516 -14.894 1.00 7.81 290 GLY A C 1
ATOM 2152 O O . GLY A 1 263 ? -6.062 -18.340 -14.773 1.00 7.10 290 GLY A O 1
ATOM 2153 N N . GLY A 1 264 ? -4.366 -19.828 -14.838 1.00 7.20 291 GLY A N 1
ATOM 2154 C CA . GLY A 1 264 ? -3.361 -18.789 -14.636 1.00 6.46 291 GLY A CA 1
ATOM 2155 C C . GLY A 1 264 ? -2.006 -19.412 -14.404 1.00 6.50 291 GLY A C 1
ATOM 2156 O O . GLY A 1 264 ? -1.799 -20.572 -14.760 1.00 6.06 291 GLY A O 1
ATOM 2157 N N . GLN A 1 265 ? -1.097 -18.646 -13.799 1.00 6.69 292 GLN A N 1
ATOM 2158 C CA . GLN A 1 265 ? 0.319 -19.042 -13.730 1.00 6.88 292 GLN A CA 1
ATOM 2159 C C . GLN A 1 265 ? 0.606 -20.358 -13.000 1.00 6.62 292 GLN A C 1
ATOM 2160 O O . GLN A 1 265 ? 1.609 -21.030 -13.290 1.00 7.15 292 GLN A O 1
ATOM 2166 N N . TYR A 1 266 ? -0.269 -20.740 -12.066 1.00 6.15 293 TYR A N 1
ATOM 2167 C CA . TYR A 1 266 ? -0.087 -21.992 -11.323 1.00 5.94 293 TYR A CA 1
ATOM 2168 C C . TYR A 1 266 ? -1.192 -23.014 -11.621 1.00 5.69 293 TYR A C 1
ATOM 2169 O O . TYR A 1 266 ? -1.273 -24.069 -10.971 1.00 6.25 293 TYR A O 1
ATOM 2178 N N . ARG A 1 267 ? -2.023 -22.701 -12.612 1.00 5.45 294 ARG A N 1
ATOM 2179 C CA . ARG A 1 267 ? -3.151 -23.553 -12.994 1.00 5.91 294 ARG A CA 1
ATOM 2180 C C . ARG A 1 267 ? -3.226 -23.533 -14.514 1.00 5.44 294 ARG A C 1
ATOM 2181 O O . ARG A 1 267 ? -4.057 -22.848 -15.119 1.00 6.10 294 ARG A O 1
ATOM 2189 N N . ARG A 1 268 ? -2.327 -24.292 -15.129 1.00 5.06 295 ARG A N 1
ATOM 2190 C CA . ARG A 1 268 ? -2.094 -24.215 -16.566 1.00 4.90 295 ARG A CA 1
ATOM 2191 C C . ARG A 1 268 ? -2.823 -25.303 -17.341 1.00 4.84 295 ARG A C 1
ATOM 2192 O O . ARG A 1 268 ? -3.358 -26.238 -16.745 1.00 5.19 295 ARG A O 1
ATOM 2200 N N . SER A 1 269 ? -2.816 -25.183 -18.671 1.00 4.61 296 SER A N 1
ATOM 2201 C CA . SER A 1 269 ? -3.524 -26.117 -19.554 1.00 4.15 296 SER A CA 1
ATOM 2202 C C . SER A 1 269 ? -2.768 -26.379 -20.859 1.00 4.31 296 SER A C 1
ATOM 2203 O O . SER A 1 269 ? -2.437 -25.454 -21.592 1.00 3.77 296 SER A O 1
ATOM 2206 N N . VAL A 1 270 ? -2.542 -27.649 -21.165 1.00 3.60 297 VAL A N 1
ATOM 2207 C CA . VAL A 1 270 ? -1.828 -28.004 -22.374 1.00 4.37 297 VAL A CA 1
ATOM 2208 C C . VAL A 1 270 ? -2.677 -27.630 -23.594 1.00 4.37 297 VAL A C 1
ATOM 2209 O O . VAL A 1 270 ? -3.904 -27.823 -23.593 1.00 4.85 297 VAL A O 1
ATOM 2213 N N . SER A 1 271 ? -1.997 -27.078 -24.600 1.00 4.66 298 SER A N 1
ATOM 2214 C CA . SER A 1 271 ? -2.582 -26.695 -25.880 1.00 4.63 298 SER A CA 1
ATOM 2215 C C . SER A 1 271 ? -1.693 -27.195 -27.003 1.00 4.74 298 SER A C 1
ATOM 2216 O O . SER A 1 271 ? -0.519 -27.509 -26.782 1.00 5.48 298 SER A O 1
ATOM 2219 N N . ILE A 1 272 ? -2.247 -27.291 -28.210 1.00 5.11 299 ILE A N 1
ATOM 2220 C CA . ILE A 1 272 ? -1.478 -27.786 -29.347 1.00 5.04 299 ILE A CA 1
ATOM 2221 C C . ILE A 1 272 ? -1.810 -26.964 -30.567 1.00 4.29 299 ILE A C 1
ATOM 2222 O O . ILE A 1 272 ? -2.987 -26.729 -30.863 1.00 6.11 299 ILE A O 1
ATOM 2227 N N . ASP A 1 273 ? -0.776 -26.509 -31.260 1.00 4.87 300 ASP A N 1
ATOM 2228 C CA . ASP A 1 273 ? -0.962 -25.892 -32.561 1.00 4.67 300 ASP A CA 1
ATOM 2229 C C . ASP A 1 273 ? 0.027 -26.487 -33.552 1.00 5.60 300 ASP A C 1
ATOM 2230 O O . ASP A 1 273 ? 0.992 -27.180 -33.170 1.00 6.82 300 ASP A O 1
ATOM 2235 N N . GLU A 1 274 ? -0.214 -26.246 -34.833 1.00 5.29 301 GLU A N 1
ATOM 2236 C CA . GLU A 1 274 ? 0.650 -26.833 -35.858 1.00 5.41 301 GLU A CA 1
ATOM 2237 C C . GLU A 1 274 ? 1.914 -26.005 -36.054 1.00 5.85 301 GLU A C 1
ATOM 2238 O O . GLU A 1 274 ? 1.916 -24.777 -35.848 1.00 6.69 301 GLU A O 1
ATOM 2244 N N . LEU A 1 275 ? 3.001 -26.680 -36.436 1.00 5.90 302 LEU A N 1
ATOM 2245 C CA . LEU A 1 275 ? 4.279 -26.020 -36.695 1.00 6.07 302 LEU A CA 1
ATOM 2246 C C . LEU A 1 275 ? 4.635 -26.187 -38.175 1.00 6.33 302 LEU A C 1
ATOM 2247 O O . LEU A 1 275 ? 4.433 -27.263 -38.750 1.00 6.94 302 LEU A O 1
ATOM 2252 N N . PHE A 1 276 ? 5.169 -25.130 -38.780 1.00 6.65 303 PHE A N 1
ATOM 2253 C CA . PHE A 1 276 ? 5.473 -25.121 -40.212 1.00 7.29 303 PHE A CA 1
ATOM 2254 C C . PHE A 1 276 ? 6.906 -24.688 -40.460 1.00 8.01 303 PHE A C 1
ATOM 2255 O O . PHE A 1 276 ? 7.367 -23.705 -39.882 1.00 8.31 303 PH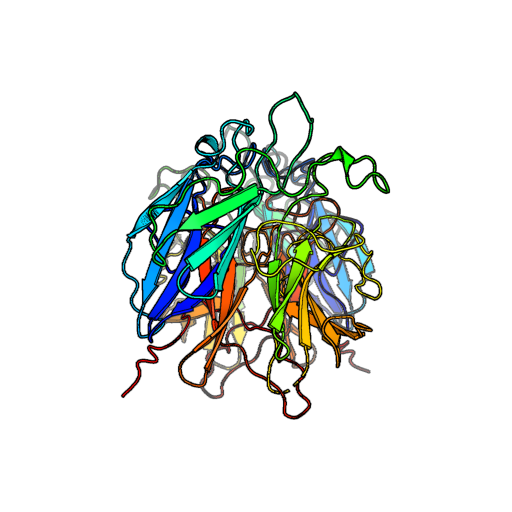E A O 1
ATOM 2263 N N . TYR A 1 277 ? 7.590 -25.425 -41.330 1.00 8.19 304 TYR A N 1
ATOM 2264 C CA . TYR A 1 277 ? 8.950 -25.078 -41.740 1.00 9.16 304 TYR A CA 1
ATOM 2265 C C . TYR A 1 277 ? 8.939 -24.237 -43.008 1.00 9.89 304 TYR A C 1
ATOM 2266 O O . TYR A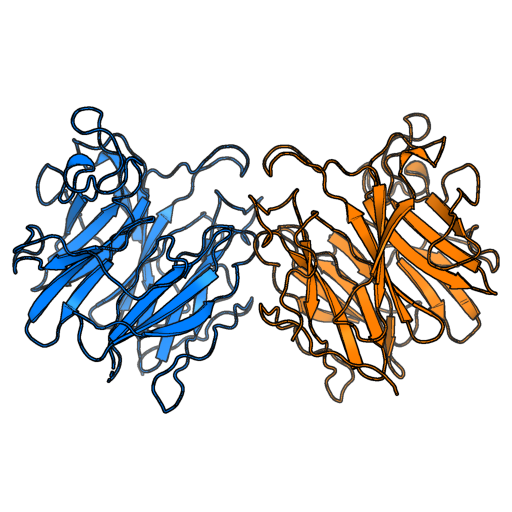 1 277 ? 8.130 -24.472 -43.908 1.00 10.91 304 TYR A O 1
ATOM 2275 N N . ASN A 1 278 ? 9.846 -23.267 -43.051 1.00 10.34 305 ASN A N 1
ATOM 2276 C CA . ASN A 1 278 ? 10.204 -22.537 -44.268 1.00 11.10 305 ASN A CA 1
ATOM 2277 C C . ASN A 1 278 ? 11.129 -23.418 -45.109 1.00 11.73 305 ASN A C 1
ATOM 2278 O O . ASN A 1 278 ? 11.725 -24.358 -44.578 1.00 11.81 305 ASN A O 1
ATOM 2283 N N . PRO A 1 279 ? 11.256 -23.133 -46.426 1.00 12.57 306 PRO A N 1
ATOM 2284 C CA . PRO A 1 279 ? 12.159 -23.948 -47.255 1.00 12.80 306 PRO A CA 1
ATOM 2285 C C . PRO A 1 279 ? 13.597 -24.100 -46.728 1.00 12.75 306 PRO A C 1
ATOM 2286 O O . PRO A 1 279 ? 14.188 -25.179 -46.863 1.00 13.12 306 PRO A O 1
ATOM 2290 N N . ASP A 1 280 ? 14.139 -23.050 -46.119 1.00 12.24 307 ASP A N 1
ATOM 2291 C CA . ASP A 1 280 ? 15.523 -23.066 -45.621 1.00 12.17 307 ASP A CA 1
ATOM 2292 C C . ASP A 1 280 ? 15.641 -23.727 -44.241 1.00 11.64 307 ASP A C 1
ATOM 2293 O O . ASP A 1 280 ? 16.713 -23.767 -43.644 1.00 13.02 307 ASP A O 1
ATOM 2298 N N . GLY A 1 281 ? 14.526 -24.243 -43.738 1.00 10.47 308 GLY A N 1
ATOM 2299 C CA . GLY A 1 281 ? 14.553 -25.006 -42.496 1.00 8.91 308 GLY A CA 1
ATOM 2300 C C . GLY A 1 281 ? 14.319 -24.192 -41.238 1.00 8.80 308 GLY A C 1
ATOM 2301 O O . GLY A 1 281 ? 14.199 -24.771 -40.149 1.00 8.89 308 GLY A O 1
ATOM 2302 N N . THR A 1 282 ? 14.262 -22.864 -41.362 1.00 7.45 309 THR A N 1
ATOM 2303 C CA . THR A 1 282 ? 13.776 -22.036 -40.247 1.00 7.33 309 THR A CA 1
ATOM 2304 C C . THR A 1 282 ? 12.294 -22.354 -40.038 1.00 6.95 309 THR A C 1
ATOM 2305 O O . THR A 1 282 ? 11.644 -22.954 -40.909 1.00 7.39 309 THR A O 1
ATOM 2309 N N . ILE A 1 283 ? 11.787 -21.981 -38.864 1.00 6.87 310 ILE A N 1
ATOM 2310 C CA . ILE A 1 283 ? 10.429 -22.317 -38.466 1.00 6.65 310 ILE A CA 1
ATOM 2311 C C . ILE A 1 283 ? 9.602 -21.039 -38.468 1.00 6.63 310 ILE A C 1
ATOM 2312 O O . ILE A 1 283 ? 10.038 -20.017 -37.932 1.00 7.20 310 ILE A O 1
ATOM 2317 N N . LYS A 1 284 ? 8.419 -21.089 -39.075 1.00 7.23 311 LYS A N 1
ATOM 2318 C CA . LYS A 1 284 ? 7.514 -19.942 -39.018 1.00 7.21 311 LYS A CA 1
ATOM 2319 C C . LYS A 1 284 ? 7.087 -19.721 -37.568 1.00 7.12 311 LYS A C 1
ATOM 2320 O O . LYS A 1 284 ? 6.870 -20.688 -36.832 1.00 7.05 311 LYS A O 1
ATOM 2326 N N . ARG A 1 285 ? 6.995 -18.463 -37.137 1.00 6.49 312 ARG A N 1
ATOM 2327 C CA . ARG A 1 285 ? 6.545 -18.225 -35.765 1.00 6.67 312 ARG A CA 1
ATOM 2328 C C . ARG A 1 285 ? 5.194 -18.891 -35.542 1.00 6.46 312 ARG A C 1
ATOM 2329 O O . ARG A 1 285 ? 4.304 -18.834 -36.402 1.00 6.43 312 ARG A O 1
ATOM 2337 N N . ILE A 1 286 ? 5.056 -19.549 -34.390 1.00 5.33 313 ILE A N 1
ATOM 2338 C CA . ILE A 1 286 ? 3.786 -20.195 -34.041 1.00 5.08 313 ILE A CA 1
ATOM 2339 C C . ILE A 1 286 ? 2.666 -19.159 -33.981 1.00 5.20 313 ILE A C 1
ATOM 2340 O O . ILE A 1 286 ? 2.872 -18.015 -33.543 1.00 5.42 313 ILE A O 1
ATOM 2345 N N . VAL A 1 287 ? 1.484 -19.569 -34.445 1.00 4.66 314 VAL A N 1
ATOM 2346 C CA . VAL A 1 287 ? 0.260 -18.824 -34.218 1.00 5.30 314 VAL A CA 1
ATOM 2347 C C . VAL A 1 287 ? -0.543 -19.646 -33.212 1.00 5.11 314 VAL A C 1
ATOM 2348 O O . VAL A 1 287 ? -1.026 -20.717 -33.540 1.00 5.94 314 VAL A O 1
ATOM 2352 N N . MET A 1 288 ? -0.627 -19.156 -31.974 1.00 4.56 315 MET A N 1
ATOM 2353 C CA . MET A 1 288 ? -1.447 -19.801 -30.947 1.00 4.51 315 MET A CA 1
ATOM 2354 C C . MET A 1 288 ? -2.923 -19.519 -31.207 1.00 4.70 315 MET A C 1
ATOM 2355 O O . MET A 1 288 ? -3.312 -18.357 -31.380 1.00 5.56 315 MET A O 1
ATOM 2360 N N . THR A 1 289 ? -3.722 -20.582 -31.255 1.00 4.71 316 THR A N 1
ATOM 2361 C CA . THR A 1 289 ? -5.139 -20.465 -31.655 1.00 5.30 316 THR A CA 1
ATOM 2362 C C . THR A 1 289 ? -6.108 -21.115 -30.661 1.00 6.02 316 THR A C 1
ATOM 2363 O O . THR A 1 289 ? -5.774 -22.063 -29.943 1.00 5.65 316 THR A O 1
ATOM 2367 N N . THR A 1 290 ? -7.336 -20.616 -30.664 1.00 6.02 317 THR A N 1
ATOM 2368 C CA . THR A 1 290 ? -8.447 -21.279 -30.004 1.00 6.85 317 THR A CA 1
ATOM 2369 C C . THR A 1 290 ? -8.796 -22.609 -30.683 1.00 6.56 317 THR A C 1
ATOM 2370 O O . THR A 1 290 ? -9.042 -23.607 -30.000 1.00 6.63 317 THR A O 1
ATOM 2374 N N . GLU A 1 291 ? -8.787 -22.620 -32.018 1.00 7.07 318 GLU A N 1
ATOM 2375 C CA . GLU A 1 291 ? -9.282 -23.772 -32.790 1.00 7.56 318 GLU A CA 1
ATOM 2376 C C . GLU A 1 291 ? -8.420 -25.031 -32.711 1.00 8.01 318 GLU A C 1
ATOM 2377 O O . GLU A 1 291 ? -8.939 -26.144 -32.847 1.00 8.28 318 GLU A O 1
ATOM 2383 N N . GLY A 1 292 ? -7.120 -24.861 -32.492 1.00 7.64 319 GLY A N 1
ATOM 2384 C CA . GLY A 1 292 ? -6.201 -25.997 -32.441 1.00 8.13 319 GLY A CA 1
ATOM 2385 C C . GLY A 1 292 ? -6.070 -26.751 -33.755 1.00 8.79 319 GLY A C 1
ATOM 2386 O O . GLY A 1 292 ? -6.318 -26.209 -34.838 1.00 8.98 319 GLY A O 1
ATOM 2387 N N . VAL A 1 293 ? -5.694 -28.021 -33.661 1.00 8.76 320 VAL A N 1
ATOM 2388 C CA . VAL A 1 293 ? -5.338 -28.772 -34.863 1.00 8.55 320 VAL A CA 1
ATOM 2389 C C . VAL A 1 293 ? -6.466 -29.671 -35.333 1.00 9.26 320 VAL A C 1
ATOM 2390 O O . VAL A 1 293 ? -7.321 -30.075 -34.553 1.00 10.23 320 VAL A O 1
ATOM 2394 N N . ALA A 1 294 ? -6.438 -29.997 -36.618 1.00 9.82 321 ALA A N 1
ATOM 2395 C CA . ALA A 1 294 ? -7.404 -30.903 -37.203 1.00 10.39 321 ALA A CA 1
ATOM 2396 C C . ALA A 1 294 ? -6.937 -32.343 -36.966 1.00 10.54 321 ALA A C 1
ATOM 2397 O O . ALA A 1 294 ? -5.740 -32.574 -36.770 1.00 10.14 321 ALA A O 1
ATOM 2399 N N . PRO A 1 295 ? -7.870 -33.319 -36.979 1.00 10.43 322 PRO A N 1
ATOM 2400 C CA . PRO A 1 295 ? -7.455 -34.720 -36.899 1.00 10.80 322 PRO A CA 1
ATOM 2401 C C . PRO A 1 295 ? -6.517 -35.083 -38.046 1.00 10.64 322 PRO A C 1
ATOM 2402 O O . PRO A 1 295 ? -6.716 -34.646 -39.182 1.00 10.71 322 PRO A O 1
ATOM 2406 N N . ASN A 1 296 ? -5.501 -35.879 -37.738 1.00 10.08 323 ASN A N 1
ATOM 2407 C CA . ASN A 1 296 ? -4.547 -36.306 -38.728 1.00 9.87 323 ASN A CA 1
ATOM 2408 C C . ASN A 1 296 ? -4.233 -37.774 -38.525 1.00 10.55 323 ASN A C 1
ATOM 2409 O O . ASN A 1 296 ? -3.119 -38.146 -38.162 1.00 10.16 323 ASN A O 1
ATOM 2414 N N . LYS A 1 297 ? -5.243 -38.607 -38.752 1.00 10.96 324 LYS A N 1
ATOM 2415 C CA . LYS A 1 297 ? -5.087 -40.048 -38.591 1.00 12.49 324 LYS A CA 1
ATOM 2416 C C . LYS A 1 297 ? -4.445 -40.666 -39.829 1.00 13.24 324 LYS A C 1
ATOM 2417 O O . LYS A 1 297 ? -4.691 -40.230 -40.957 1.00 13.73 324 LYS A O 1
ATOM 2423 N N . SER A 1 298 ? -3.630 -41.692 -39.613 1.00 14.83 325 SER A N 1
ATOM 2424 C CA . SER A 1 298 ? -3.068 -42.447 -40.717 1.00 16.73 325 SER A CA 1
ATOM 2425 C C . SER A 1 298 ? -4.191 -43.130 -41.497 1.00 18.04 325 SER A C 1
ATOM 2426 O O . SER A 1 298 ? -5.136 -43.651 -40.897 1.00 18.43 325 SER A O 1
ATOM 2429 N N . PRO A 1 299 ? -4.120 -43.092 -42.844 1.00 19.08 326 PRO A N 1
ATOM 2430 C CA . PRO A 1 299 ? -5.133 -43.794 -43.636 1.00 20.03 326 PRO A CA 1
ATOM 2431 C C . PRO A 1 299 ? -4.827 -45.291 -43.739 1.00 20.88 326 PRO A C 1
ATOM 2432 O O . PRO A 1 299 ? -3.658 -45.694 -43.597 1.00 22.00 326 PRO A O 1
ATOM 2436 N N . GLN B 1 1 ? 10.551 -1.289 -36.352 1.00 22.56 28 GLN B N 1
ATOM 2437 C CA . GLN B 1 1 ? 9.161 -1.250 -35.788 1.00 22.04 28 GLN B CA 1
ATOM 2438 C C . GLN B 1 1 ? 9.193 -0.981 -34.280 1.00 21.12 28 GLN B C 1
ATOM 2439 O O . GLN B 1 1 ? 10.241 -1.110 -33.639 1.00 21.97 28 GLN B O 1
ATOM 2445 N N . ALA B 1 2 ? 8.043 -0.605 -33.728 1.00 19.56 29 ALA B N 1
ATOM 2446 C CA . ALA B 1 2 ? 7.905 -0.257 -32.314 1.00 17.87 29 ALA B CA 1
ATOM 2447 C C . ALA B 1 2 ? 7.545 -1.483 -31.471 1.00 16.40 29 ALA B C 1
ATOM 2448 O O . ALA B 1 2 ? 6.375 -1.884 -31.407 1.00 16.14 29 ALA B O 1
ATOM 2450 N N . GLU B 1 3 ? 8.548 -2.060 -30.817 1.00 14.53 30 GLU B N 1
ATOM 2451 C CA . GLU B 1 3 ? 8.390 -3.332 -30.117 1.00 14.44 30 GLU B CA 1
ATOM 2452 C C . GLU B 1 3 ? 7.363 -3.240 -28.989 1.00 12.69 30 GLU B C 1
ATOM 2453 O O . GLU B 1 3 ? 7.248 -2.208 -28.326 1.00 12.78 30 GLU B O 1
ATOM 2459 N N . ASN B 1 4 ? 6.620 -4.326 -28.804 1.00 10.65 31 ASN B N 1
ATOM 2460 C CA . ASN B 1 4 ? 5.671 -4.466 -27.699 1.00 8.91 31 ASN B CA 1
ATOM 2461 C C . ASN B 1 4 ? 6.326 -5.174 -26.511 1.00 8.79 31 ASN B C 1
ATOM 2462 O O . ASN B 1 4 ? 7.091 -6.122 -26.721 1.00 9.61 31 ASN B O 1
ATOM 2467 N N . PRO B 1 5 ? 6.029 -4.740 -25.263 1.00 8.39 32 PRO B N 1
ATOM 2468 C CA . PRO B 1 5 ? 5.151 -3.618 -24.931 1.00 8.38 32 PRO B CA 1
ATOM 2469 C C . PRO B 1 5 ? 5.832 -2.278 -25.191 1.00 8.58 32 PRO B C 1
ATOM 2470 O O . PRO B 1 5 ? 7.054 -2.194 -25.131 1.00 8.99 32 PRO B O 1
ATOM 2474 N N . ILE B 1 6 ? 5.035 -1.240 -25.425 1.00 8.03 33 ILE B N 1
ATOM 2475 C CA . ILE B 1 6 ? 5.555 0.051 -25.892 1.00 8.65 33 ILE B CA 1
ATOM 2476 C C . ILE B 1 6 ? 6.147 0.972 -24.824 1.00 9.62 33 ILE B C 1
ATOM 2477 O O . ILE B 1 6 ? 6.961 1.847 -25.149 1.00 10.01 33 ILE B O 1
ATOM 2482 N N . PHE B 1 7 ? 5.727 0.795 -23.572 1.00 9.56 34 PHE B N 1
ATOM 2483 C CA . PHE B 1 7 ? 6.293 1.535 -22.436 1.00 11.41 34 PHE B CA 1
ATOM 2484 C C . PHE B 1 7 ? 6.928 0.559 -21.454 1.00 12.57 34 PHE B C 1
ATOM 2485 O O . PHE B 1 7 ? 6.288 -0.401 -20.993 1.00 12.24 34 PHE B O 1
ATOM 2493 N N . THR B 1 8 ? 8.186 0.820 -21.107 1.00 13.77 35 THR B N 1
ATOM 2494 C CA . THR B 1 8 ? 8.951 -0.106 -20.266 1.00 14.90 35 THR B CA 1
ATOM 2495 C C . THR B 1 8 ? 9.270 0.441 -18.872 1.00 15.14 35 THR B C 1
ATOM 2496 O O . THR B 1 8 ? 9.709 -0.296 -17.986 1.00 15.97 35 THR B O 1
ATOM 2500 N N . ASP B 1 9 ? 9.038 1.722 -18.652 1.00 15.44 36 ASP B N 1
ATOM 2501 C CA . ASP B 1 9 ? 9.405 2.287 -17.361 1.00 16.00 36 ASP B CA 1
ATOM 2502 C C . ASP B 1 9 ? 8.252 2.354 -16.358 1.00 14.84 36 ASP B C 1
ATOM 2503 O O . ASP B 1 9 ? 8.462 2.696 -15.199 1.00 15.04 36 ASP B O 1
ATOM 2508 N N . VAL B 1 10 ? 7.041 2.030 -16.824 1.00 13.84 37 VAL B N 1
ATOM 2509 C CA . VAL B 1 10 ? 5.828 1.995 -16.003 1.00 12.81 37 VAL B CA 1
ATOM 2510 C C . VAL B 1 10 ? 4.945 0.854 -16.498 1.00 10.81 37 VAL B C 1
ATOM 2511 O O . VAL B 1 10 ? 5.099 0.387 -17.628 1.00 10.68 37 VAL B O 1
ATOM 2515 N N . PHE B 1 11 ? 4.017 0.427 -15.653 1.00 9.14 38 PHE B N 1
ATOM 2516 C CA . PHE B 1 11 ? 2.981 -0.510 -16.081 1.00 8.13 38 PHE B CA 1
ATOM 2517 C C . PHE B 1 11 ? 1.714 0.260 -16.440 1.00 7.49 38 PHE B C 1
ATOM 2518 O O . PHE B 1 11 ? 1.291 1.145 -15.698 1.00 7.15 38 PHE B O 1
ATOM 2526 N N . THR B 1 12 ? 1.142 -0.057 -17.601 1.00 6.64 39 THR B N 1
ATOM 2527 C CA . THR B 1 12 ? -0.019 0.660 -18.127 1.00 6.52 39 THR B CA 1
ATOM 2528 C C . THR B 1 12 ? -1.085 -0.345 -18.557 1.00 6.29 39 THR B C 1
ATOM 2529 O O . THR B 1 12 ? -0.753 -1.429 -19.040 1.00 6.95 39 THR B O 1
ATOM 2533 N N . ALA B 1 13 ? -2.360 0.013 -18.378 1.00 5.76 40 ALA B N 1
ATOM 2534 C CA . ALA B 1 13 ? -3.466 -0.927 -18.613 1.00 4.98 40 ALA B CA 1
ATOM 2535 C C . ALA B 1 13 ? -4.688 -0.204 -19.158 1.00 4.93 40 ALA B C 1
ATOM 2536 O O . ALA B 1 13 ? -4.797 1.019 -19.038 1.00 4.70 40 ALA B O 1
ATOM 2538 N N . ASP B 1 14 ? -5.641 -0.968 -19.688 1.00 5.14 41 ASP B N 1
ATOM 2539 C CA . ASP B 1 14 ? -6.950 -0.419 -20.104 1.00 5.15 41 ASP B CA 1
ATOM 2540 C C . ASP B 1 14 ? -6.806 0.750 -21.082 1.00 5.25 41 ASP B C 1
ATOM 2541 O O . ASP B 1 14 ? -7.340 1.837 -20.830 1.00 5.27 41 ASP B O 1
ATOM 2546 N N . PRO B 1 15 ? -6.093 0.540 -22.197 1.00 5.77 42 PRO B N 1
ATOM 2547 C CA . PRO B 1 15 ? -5.836 1.661 -23.106 1.00 5.90 42 PRO B CA 1
ATOM 2548 C C . PRO B 1 15 ? -7.090 2.172 -23.816 1.00 5.78 42 PRO B C 1
ATOM 2549 O O . PRO B 1 15 ? -8.004 1.410 -24.108 1.00 6.36 42 PRO B O 1
ATOM 2553 N N . ALA B 1 16 ? -7.116 3.475 -24.064 1.00 5.81 43 ALA B N 1
ATOM 2554 C CA . ALA B 1 16 ? -8.109 4.098 -24.941 1.00 5.59 43 ALA B CA 1
ATOM 2555 C C . ALA B 1 16 ? -7.367 5.139 -25.763 1.00 5.77 43 ALA B C 1
ATOM 2556 O O . ALA B 1 16 ? -6.320 5.655 -25.333 1.00 5.87 43 ALA B O 1
ATOM 2558 N N . ALA B 1 17 ? -7.865 5.434 -26.956 1.00 5.51 44 ALA B N 1
ATOM 2559 C CA . ALA B 1 17 ? -7.174 6.425 -27.791 1.00 5.79 44 ALA B CA 1
ATOM 2560 C C . ALA B 1 17 ? -8.141 7.218 -28.641 1.00 6.18 44 ALA B C 1
ATOM 2561 O O . ALA B 1 17 ? -9.277 6.795 -28.862 1.00 6.39 44 ALA B O 1
ATOM 2563 N N . LEU B 1 18 ? -7.694 8.389 -29.084 1.00 6.68 45 LEU B N 1
ATOM 2564 C CA . LEU B 1 18 ? -8.428 9.208 -30.055 1.00 7.55 45 LEU B CA 1
ATOM 2565 C C . LEU B 1 18 ? -7.424 9.907 -30.965 1.00 7.14 45 LEU B C 1
ATOM 2566 O O . LEU B 1 18 ? -6.237 9.948 -30.656 1.00 7.97 45 LEU B O 1
ATOM 2571 N N . VAL B 1 19 ? -7.905 10.437 -32.083 1.00 7.94 46 VAL B N 1
ATOM 2572 C CA . VAL B 1 19 ? -7.064 11.219 -32.986 1.00 8.66 46 VAL B CA 1
ATOM 2573 C C . VAL B 1 19 ? -7.528 12.678 -32.924 1.00 8.97 46 VAL B C 1
ATOM 2574 O O . VAL B 1 19 ? -8.718 12.962 -33.101 1.00 9.00 46 VAL B O 1
ATOM 2578 N N . HIS B 1 20 ? -6.600 13.584 -32.634 1.00 9.84 47 HIS B N 1
ATOM 2579 C CA . HIS B 1 20 ? -6.903 15.015 -32.642 1.00 10.89 47 HIS B CA 1
ATOM 2580 C C . HIS B 1 20 ? -5.826 15.794 -33.377 1.00 12.05 47 HIS B C 1
ATOM 2581 O O . HIS B 1 20 ? -4.647 15.744 -33.015 1.00 12.69 47 HIS B O 1
ATOM 2588 N N . LYS B 1 21 ? -6.257 16.514 -34.410 1.00 13.67 48 LYS B N 1
ATOM 2589 C CA . LYS B 1 21 ? -5.371 17.375 -35.200 1.00 14.37 48 LYS B CA 1
ATOM 2590 C C . LYS B 1 21 ? -4.041 16.697 -35.534 1.00 13.93 48 LYS B C 1
ATOM 2591 O O . LYS B 1 21 ? -2.968 17.224 -35.222 1.00 14.17 48 LYS B O 1
ATOM 2597 N N . GLY B 1 22 ? -4.133 15.501 -36.112 1.00 13.63 49 GLY B N 1
ATOM 2598 C CA . GLY B 1 22 ? -2.968 14.812 -36.687 1.00 12.97 49 GLY B CA 1
ATOM 2599 C C . GLY B 1 22 ? -2.111 14.043 -35.700 1.00 12.56 49 GLY B C 1
ATOM 2600 O O . GLY B 1 22 ? -1.043 13.531 -36.060 1.00 13.00 49 GLY B O 1
ATOM 2601 N N . ARG B 1 23 ? -2.574 13.963 -34.450 1.00 11.22 50 ARG B N 1
ATOM 2602 C CA . ARG B 1 23 ? -1.866 13.219 -33.406 1.00 10.48 50 ARG B CA 1
ATOM 2603 C C . ARG B 1 23 ? -2.809 12.222 -32.756 1.00 9.62 50 ARG B C 1
ATOM 2604 O O . ARG B 1 23 ? -4.010 12.470 -32.659 1.00 9.13 50 ARG B O 1
ATOM 2612 N N . VAL B 1 24 ? -2.249 11.092 -32.344 1.00 8.40 51 VAL B N 1
ATOM 2613 C CA . VAL B 1 24 ? -2.979 10.106 -31.547 1.00 8.10 51 VAL B CA 1
ATOM 2614 C C . VAL B 1 24 ? -2.693 10.380 -30.083 1.00 7.91 51 VAL B C 1
ATOM 2615 O O . VAL B 1 24 ? -1.538 10.600 -29.689 1.00 8.84 51 VAL B O 1
ATOM 2619 N N . TYR B 1 25 ? -3.752 10.397 -29.281 1.00 7.37 52 TYR B N 1
ATOM 2620 C CA . TYR B 1 25 ? -3.635 10.559 -27.840 1.00 7.06 52 TYR B CA 1
ATOM 2621 C C . TYR B 1 25 ? -4.069 9.256 -27.204 1.00 6.98 52 TYR B C 1
ATOM 2622 O O . TYR B 1 25 ? -5.120 8.718 -27.545 1.00 6.70 52 TYR B O 1
ATOM 2631 N N . LEU B 1 26 ? -3.234 8.758 -26.304 1.00 6.38 53 LEU B N 1
ATOM 2632 C CA . LEU B 1 26 ? -3.433 7.439 -25.733 1.00 6.53 53 LEU B CA 1
ATOM 2633 C C . LEU B 1 26 ? -3.508 7.613 -24.232 1.00 5.93 53 LEU B C 1
ATOM 2634 O O . LEU B 1 26 ? -2.630 8.244 -23.633 1.00 6.60 53 LEU B O 1
ATOM 2639 N N . TYR B 1 27 ? -4.563 7.047 -23.650 1.00 4.98 54 TYR B N 1
ATOM 2640 C CA . TYR B 1 27 ? -4.877 7.132 -22.230 1.00 5.42 54 TYR B CA 1
ATOM 2641 C C . TYR B 1 27 ? -4.810 5.735 -21.637 1.00 5.68 54 TYR B C 1
ATOM 2642 O O . TYR B 1 27 ? -5.258 4.783 -22.265 1.00 5.74 54 TYR B O 1
ATOM 2651 N N . ALA B 1 28 ? -4.231 5.608 -20.442 1.00 6.16 55 ALA B N 1
ATOM 2652 C CA . ALA B 1 28 ? -4.109 4.295 -19.807 1.00 6.15 55 ALA B CA 1
ATOM 2653 C C . ALA B 1 28 ? -4.012 4.453 -18.312 1.00 6.55 55 ALA B C 1
ATOM 2654 O O . ALA B 1 28 ? -3.365 5.383 -17.818 1.00 7.20 55 ALA B O 1
ATOM 2656 N N . GLY B 1 29 ? -4.633 3.535 -17.581 1.00 6.69 56 GLY B N 1
ATOM 2657 C CA . GLY B 1 29 ? -4.434 3.481 -16.143 1.00 7.21 56 GLY B CA 1
ATOM 2658 C C . GLY B 1 29 ? -3.018 3.038 -15.817 1.00 7.54 56 GLY B C 1
ATOM 2659 O O . GLY B 1 29 ? -2.440 2.200 -16.513 1.00 7.85 56 GLY B O 1
ATOM 2660 N N . ARG B 1 30 ? -2.447 3.594 -14.756 1.00 7.15 57 ARG B N 1
ATOM 2661 C CA . ARG B 1 30 ? -1.139 3.128 -14.297 1.00 7.69 57 ARG B CA 1
ATOM 2662 C C . ARG B 1 30 ? -1.261 2.033 -13.240 1.00 7.65 57 ARG B C 1
ATOM 2663 O O . ARG B 1 30 ? -1.804 2.265 -12.152 1.00 7.21 57 ARG B O 1
ATOM 2671 N N . ASP B 1 31 ? -0.738 0.844 -13.552 1.00 7.58 58 ASP B N 1
ATOM 2672 C CA . ASP B 1 31 ? -0.695 -0.248 -12.576 1.00 8.06 58 ASP B CA 1
ATOM 2673 C C . ASP B 1 31 ? 0.417 -0.015 -11.560 1.00 8.84 58 ASP B C 1
ATOM 2674 O O . ASP B 1 31 ? 1.594 0.037 -11.918 1.00 9.14 58 ASP B O 1
ATOM 2679 N N . GLU B 1 32 ? 0.036 0.072 -10.294 1.00 9.61 59 GLU B N 1
ATOM 2680 C CA . GLU B 1 32 ? 0.983 0.265 -9.191 1.00 11.34 59 GLU B CA 1
ATOM 2681 C C . GLU B 1 32 ? 1.069 -0.925 -8.234 1.00 11.66 59 GLU B C 1
ATOM 2682 O O . GLU B 1 32 ? 1.698 -0.822 -7.178 1.00 12.08 59 GLU B O 1
ATOM 2688 N N . ALA B 1 33 ? 0.443 -2.048 -8.585 1.00 11.55 60 ALA B N 1
ATOM 2689 C CA . ALA B 1 33 ? 0.488 -3.235 -7.732 1.00 11.94 60 ALA B CA 1
ATOM 2690 C C . ALA B 1 33 ? 1.933 -3.697 -7.575 1.00 11.99 60 ALA B C 1
ATOM 2691 O O . ALA B 1 33 ? 2.689 -3.726 -8.550 1.00 12.28 60 ALA B O 1
ATOM 2693 N N . PRO B 1 34 ? 2.325 -4.054 -6.340 1.00 13.28 61 PRO B N 1
ATOM 2694 C CA . PRO B 1 34 ? 3.701 -4.499 -6.107 1.00 13.71 61 PRO B CA 1
ATOM 2695 C C . PRO B 1 34 ? 3.985 -5.937 -6.561 1.00 14.61 61 PRO B C 1
ATOM 2696 O O . PRO B 1 34 ? 5.140 -6.352 -6.595 1.00 14.89 61 PRO B O 1
ATOM 2700 N N . ASP B 1 35 ? 2.935 -6.667 -6.934 1.00 14.63 62 ASP B N 1
ATOM 2701 C CA . ASP B 1 35 ? 3.025 -8.076 -7.307 1.00 14.72 62 ASP B CA 1
ATOM 2702 C C . ASP B 1 35 ? 1.799 -8.479 -8.120 1.00 14.25 62 ASP B C 1
ATOM 2703 O O . ASP B 1 35 ? 0.914 -7.650 -8.363 1.00 13.73 62 ASP B O 1
ATOM 2708 N N . ASN B 1 36 ? 1.729 -9.758 -8.489 1.00 13.76 63 ASN B N 1
ATOM 2709 C CA . ASN B 1 36 ? 0.605 -10.281 -9.281 1.00 13.78 63 ASN B CA 1
ATOM 2710 C C . ASN B 1 36 ? -0.276 -11.260 -8.526 1.00 14.30 63 ASN B C 1
ATOM 2711 O O . ASN B 1 36 ? -0.966 -12.080 -9.137 1.00 14.32 63 ASN B O 1
ATOM 2716 N N . THR B 1 37 ? -0.278 -11.136 -7.202 1.00 15.49 64 THR B N 1
ATOM 2717 C CA . THR B 1 37 ? -0.916 -12.132 -6.349 1.00 16.50 64 THR B CA 1
ATOM 2718 C C . THR B 1 37 ? -1.895 -11.536 -5.337 1.00 16.68 64 THR B C 1
ATOM 2719 O O . THR B 1 37 ? -2.551 -12.277 -4.594 1.00 17.72 64 THR B O 1
ATOM 2723 N N . THR B 1 38 ? -2.018 -10.211 -5.324 1.00 16.29 65 THR B N 1
ATOM 2724 C CA . THR B 1 38 ? -2.984 -9.537 -4.444 1.00 16.18 65 THR B CA 1
ATOM 2725 C C . THR B 1 38 ? -4.167 -8.934 -5.224 1.00 15.16 65 THR B C 1
ATOM 2726 O O . THR B 1 38 ? -5.197 -9.582 -5.394 1.00 14.57 65 THR B O 1
ATOM 2730 N N . PHE B 1 39 ? -4.016 -7.704 -5.711 1.00 14.45 66 PHE B N 1
ATOM 2731 C CA . PHE B 1 39 ? -5.076 -7.059 -6.497 1.00 13.81 66 PHE B CA 1
ATOM 2732 C C . PHE B 1 39 ? -4.545 -5.828 -7.232 1.00 12.90 66 PHE B C 1
ATOM 2733 O O . PHE B 1 39 ? -3.435 -5.365 -6.950 1.00 13.10 66 PHE B O 1
ATOM 2741 N N . PHE B 1 40 ? -5.332 -5.326 -8.185 1.00 11.90 67 PHE B N 1
ATOM 2742 C CA . PHE B 1 40 ? -5.038 -4.052 -8.866 1.00 11.01 67 PHE B CA 1
ATOM 2743 C C . PHE B 1 40 ? -4.857 -2.916 -7.864 1.00 10.69 67 PHE B C 1
ATOM 2744 O O . PHE B 1 40 ? -5.674 -2.763 -6.947 1.00 10.77 67 PHE B O 1
ATOM 2752 N N . VAL B 1 41 ? -3.797 -2.134 -8.053 1.00 10.02 68 VAL B N 1
ATOM 2753 C CA . VAL B 1 41 ? -3.600 -0.863 -7.350 1.00 9.95 68 VAL B CA 1
ATOM 2754 C C . VAL B 1 41 ? -3.465 0.212 -8.413 1.00 9.49 68 VAL B C 1
ATOM 2755 O O . VAL B 1 41 ? -2.414 0.349 -9.050 1.00 10.07 68 VAL B O 1
ATOM 2759 N N . MET B 1 42 ? -4.549 0.953 -8.615 1.00 8.80 69 MET B N 1
ATOM 2760 C CA . MET B 1 42 ? -4.617 1.945 -9.689 1.00 8.14 69 MET B CA 1
ATOM 2761 C C . MET B 1 42 ? -5.137 3.265 -9.136 1.00 7.93 69 MET B C 1
ATOM 2762 O O . MET B 1 42 ? -6.217 3.315 -8.590 1.00 7.77 69 MET B O 1
ATOM 2767 N N . ASN B 1 43 ? -4.349 4.321 -9.290 1.00 8.15 70 ASN B N 1
ATOM 2768 C CA . ASN B 1 43 ? -4.659 5.627 -8.705 1.00 8.51 70 ASN B CA 1
ATOM 2769 C C . ASN B 1 43 ? -4.814 6.742 -9.729 1.00 7.99 70 ASN B C 1
ATOM 2770 O O . ASN B 1 43 ? -5.560 7.715 -9.509 1.00 8.64 70 ASN B O 1
ATOM 2775 N N . GLU B 1 44 ? -4.082 6.617 -10.830 1.00 7.69 71 GLU B N 1
ATOM 2776 C CA . GLU B 1 44 ? -4.008 7.685 -11.833 1.00 8.10 71 GLU B CA 1
ATOM 2777 C C . GLU B 1 44 ? -4.013 7.105 -13.240 1.00 7.58 71 GLU B C 1
ATOM 2778 O O . GLU B 1 44 ? -3.674 5.926 -13.434 1.00 7.52 71 GLU B O 1
ATOM 2784 N N . TRP B 1 45 ? -4.420 7.937 -14.197 1.00 6.74 72 TRP B N 1
ATOM 2785 C CA . TRP B 1 45 ? -4.333 7.615 -15.611 1.00 5.88 72 TRP B CA 1
ATOM 2786 C C . TRP B 1 45 ? -3.270 8.509 -16.256 1.00 6.33 72 TRP B C 1
ATOM 2787 O O . TRP B 1 45 ? -3.209 9.716 -15.987 1.00 6.77 72 TRP B O 1
ATOM 2798 N N . LEU B 1 46 ? -2.492 7.917 -17.159 1.00 5.88 73 LEU B N 1
ATOM 2799 C CA . LEU B 1 46 ? -1.419 8.600 -17.850 1.00 6.41 73 LEU B CA 1
ATOM 2800 C C . LEU B 1 46 ? -1.852 8.941 -19.257 1.00 5.65 73 LEU B C 1
ATOM 2801 O O . LEU B 1 46 ? -2.723 8.280 -19.827 1.00 5.76 73 LEU B O 1
ATOM 2806 N N . VAL B 1 47 ? -1.245 9.976 -19.838 1.00 6.30 74 VAL B N 1
ATOM 2807 C CA . VAL B 1 47 ? -1.529 10.366 -21.206 1.00 6.34 74 VAL B CA 1
ATOM 2808 C C . VAL B 1 47 ? -0.243 10.355 -22.015 1.00 6.71 74 VAL B C 1
ATOM 2809 O O . VAL B 1 47 ? 0.799 10.822 -21.546 1.00 6.40 74 VAL B O 1
ATOM 2813 N N . TYR B 1 48 ? -0.334 9.812 -23.222 1.00 6.34 75 TYR B N 1
ATOM 2814 C CA . TYR B 1 48 ? 0.772 9.823 -24.177 1.00 7.28 75 TYR B CA 1
ATOM 2815 C C . TYR B 1 48 ? 0.255 10.309 -25.513 1.00 7.20 75 TYR B C 1
ATOM 2816 O O . TYR B 1 48 ? -0.944 10.250 -25.762 1.00 7.65 75 TYR B O 1
ATOM 2825 N N . SER B 1 49 ? 1.145 10.800 -26.382 1.00 7.51 76 SER B N 1
ATOM 2826 C CA . SER B 1 49 ? 0.743 11.161 -27.741 1.00 7.64 76 SER B CA 1
ATOM 2827 C C . SER B 1 49 ? 1.811 10.837 -28.774 1.00 7.71 76 SER B C 1
ATOM 2828 O O . SER B 1 49 ? 2.993 10.676 -28.446 1.00 7.03 76 SER B O 1
ATOM 2831 N N . SER B 1 50 ? 1.371 10.761 -30.019 1.00 7.73 77 SER B N 1
ATOM 2832 C CA . SER B 1 50 ? 2.234 10.333 -31.115 1.00 8.80 77 SER B CA 1
ATOM 2833 C C . SER B 1 50 ? 1.703 10.820 -32.444 1.00 9.22 77 SER B C 1
ATOM 2834 O O . SER B 1 50 ? 0.489 10.809 -32.679 1.00 10.71 77 SER B O 1
ATOM 2837 N N . ASP B 1 51 ? 2.600 11.225 -33.338 1.00 9.70 78 ASP B N 1
ATOM 2838 C CA . ASP B 1 51 ? 2.180 11.517 -34.700 1.00 9.90 78 ASP B CA 1
ATOM 2839 C C . ASP B 1 51 ? 2.440 10.347 -35.663 1.00 9.37 78 ASP B C 1
ATOM 2840 O O . ASP B 1 51 ? 2.248 10.486 -36.877 1.00 9.40 78 ASP B O 1
ATOM 2845 N N . ASP B 1 52 ? 2.872 9.192 -35.141 1.00 8.77 79 ASP B N 1
ATOM 2846 C CA . ASP B 1 52 ? 3.226 8.095 -36.047 1.00 9.36 79 ASP B CA 1
ATOM 2847 C C . ASP B 1 52 ? 2.892 6.684 -35.555 1.00 9.84 79 ASP B C 1
ATOM 2848 O O . ASP B 1 52 ? 3.140 5.705 -36.261 1.00 9.10 79 ASP B O 1
ATOM 2853 N N . MET B 1 53 ? 2.332 6.599 -34.342 1.00 10.50 80 MET B N 1
ATOM 2854 C CA . MET B 1 53 ? 1.946 5.331 -33.693 1.00 11.70 80 MET B CA 1
ATOM 2855 C C . MET B 1 53 ? 3.119 4.464 -33.241 1.00 12.32 80 MET B C 1
ATOM 2856 O O . MET B 1 53 ? 2.912 3.322 -32.817 1.00 12.71 80 MET B O 1
ATOM 2861 N N . ALA B 1 54 ? 4.328 5.016 -33.298 1.00 12.01 81 ALA B N 1
ATOM 2862 C CA . ALA B 1 54 ? 5.547 4.286 -32.945 1.00 12.29 81 ALA B CA 1
ATOM 2863 C C . ALA B 1 54 ? 6.369 5.022 -31.910 1.00 12.25 81 ALA B C 1
ATOM 2864 O O . ALA B 1 54 ? 6.935 4.406 -30.995 1.00 12.64 81 ALA B O 1
ATOM 2866 N N . ASN B 1 55 ? 6.443 6.346 -32.058 1.00 11.90 82 ASN B N 1
ATOM 2867 C CA . ASN B 1 55 ? 7.203 7.187 -31.137 1.00 11.83 82 ASN B CA 1
ATOM 2868 C C . ASN B 1 55 ? 6.264 8.012 -30.274 1.00 11.11 82 ASN B C 1
ATOM 2869 O O . ASN B 1 55 ? 5.483 8.791 -30.812 1.00 10.72 82 ASN B O 1
ATOM 2874 N N . TRP B 1 56 ? 6.337 7.821 -28.952 1.00 10.33 83 TRP B N 1
ATOM 2875 C CA . TRP B 1 56 ? 5.369 8.382 -28.006 1.00 10.22 83 TRP B CA 1
ATOM 2876 C C . TRP B 1 56 ? 5.974 9.432 -27.085 1.00 10.79 83 TRP B C 1
ATOM 2877 O O . TRP B 1 56 ? 7.058 9.215 -26.517 1.00 11.68 83 TRP B O 1
ATOM 2888 N N . GLU B 1 57 ? 5.292 10.573 -26.979 1.00 10.46 84 GLU B N 1
ATOM 2889 C CA . GLU B 1 57 ? 5.603 11.621 -25.996 1.00 10.62 84 GLU B CA 1
ATOM 2890 C C . GLU B 1 57 ? 4.810 11.302 -24.729 1.00 10.76 84 GLU B C 1
ATOM 2891 O O . GLU B 1 57 ? 3.606 11.041 -24.795 1.00 11.13 84 GLU B O 1
ATOM 2897 N N . ALA B 1 58 ? 5.489 11.309 -23.587 1.00 10.13 85 ALA B N 1
ATOM 2898 C CA . ALA B 1 58 ? 4.845 11.055 -22.294 1.00 10.10 85 ALA B CA 1
ATOM 2899 C C . ALA B 1 58 ? 4.394 12.383 -21.692 1.00 10.47 85 ALA B C 1
ATOM 2900 O O . ALA B 1 58 ? 5.214 13.288 -21.474 1.00 11.84 85 ALA B O 1
ATOM 2902 N N . HIS B 1 59 ? 3.096 12.504 -21.431 1.00 9.95 86 HIS B N 1
ATOM 2903 C CA . HIS B 1 59 ? 2.542 13.729 -20.863 1.00 10.06 86 HIS B CA 1
ATOM 2904 C C . HIS B 1 59 ? 2.348 13.621 -19.345 1.00 10.01 86 HIS B C 1
ATOM 2905 O O . HIS B 1 59 ? 2.068 14.628 -18.673 1.00 10.49 86 HIS B O 1
ATOM 2912 N N . GLY B 1 60 ? 2.510 12.406 -18.817 1.00 9.55 87 GLY B N 1
ATOM 2913 C CA . GLY B 1 60 ? 2.364 12.143 -17.385 1.00 9.43 87 GLY B CA 1
ATOM 2914 C C . GLY B 1 60 ? 0.900 11.992 -16.995 1.00 9.16 87 GLY B C 1
ATOM 2915 O O . GLY B 1 60 ? 0.037 11.850 -17.858 1.00 8.98 87 GLY B O 1
ATOM 2916 N N . PRO B 1 61 ? 0.611 12.044 -15.686 1.00 9.54 88 PRO B N 1
ATOM 2917 C CA . PRO B 1 61 ? -0.762 11.848 -15.209 1.00 9.44 88 PRO B CA 1
ATOM 2918 C C . PRO B 1 61 ? -1.692 12.912 -15.753 1.00 9.71 88 PRO B C 1
ATOM 2919 O O . PRO B 1 61 ? -1.368 14.109 -15.699 1.00 10.05 88 PRO B O 1
ATOM 2923 N N . GLY B 1 62 ? -2.823 12.477 -16.303 1.00 8.51 89 GLY B N 1
ATOM 2924 C CA . GLY B 1 62 ? -3.842 13.395 -16.825 1.00 8.43 89 GLY B CA 1
ATOM 2925 C C . GLY B 1 62 ? -5.027 13.572 -15.891 1.00 8.40 89 GLY B C 1
ATOM 2926 O O . GLY B 1 62 ? -5.763 14.559 -15.989 1.00 9.29 89 GLY B O 1
ATOM 2927 N N . LEU B 1 63 ? -5.209 12.603 -14.995 1.00 8.04 90 LEU B N 1
ATOM 2928 C CA . LEU B 1 63 ? -6.384 12.527 -14.126 1.00 8.15 90 LEU B CA 1
ATOM 2929 C C . LEU B 1 63 ? -6.122 11.493 -13.044 1.00 8.91 90 LEU B C 1
ATOM 2930 O O . LEU B 1 63 ? -5.387 10.523 -13.259 1.00 7.74 90 LEU B O 1
ATOM 2935 N N . ARG B 1 64 ? -6.707 11.726 -11.869 1.00 9.49 91 ARG B N 1
ATOM 2936 C CA A ARG B 1 64 ? -6.591 10.792 -10.750 0.50 9.90 91 ARG B CA 1
ATOM 2937 C CA B ARG B 1 64 ? -6.580 10.814 -10.736 0.50 9.95 91 ARG B CA 1
ATOM 2938 C C . ARG B 1 64 ? -7.977 10.378 -10.285 1.00 9.85 91 ARG B C 1
ATOM 2939 O O . ARG B 1 64 ? -8.917 11.165 -10.341 1.00 9.78 91 ARG B O 1
ATOM 2954 N N . ALA B 1 65 ? -8.115 9.131 -9.837 1.00 10.13 92 ALA B N 1
ATOM 2955 C CA . ALA B 1 65 ? -9.422 8.677 -9.348 1.00 11.09 92 ALA B CA 1
ATOM 2956 C C . ALA B 1 65 ? -9.916 9.569 -8.194 1.00 11.52 92 ALA B C 1
ATOM 2957 O O . ALA B 1 65 ? -11.104 9.892 -8.101 1.00 11.65 92 ALA B O 1
ATOM 2959 N N . LYS B 1 66 ? -8.997 10.011 -7.345 1.00 12.23 93 LYS B N 1
ATOM 2960 C CA . LYS B 1 66 ? -9.397 10.825 -6.186 1.00 13.53 93 LYS B CA 1
ATOM 2961 C C . LYS B 1 66 ? -9.713 12.287 -6.544 1.00 13.44 93 LYS B C 1
ATOM 2962 O O . LYS B 1 66 ? -10.189 13.044 -5.692 1.00 14.22 93 LYS B O 1
ATOM 2968 N N . ASP B 1 67 ? -9.507 12.677 -7.806 1.00 12.33 94 ASP B N 1
ATOM 2969 C CA . ASP B 1 67 ? -10.003 13.975 -8.311 1.00 12.37 94 ASP B CA 1
ATOM 2970 C C . ASP B 1 67 ? -11.541 14.060 -8.316 1.00 11.86 94 ASP B C 1
ATOM 2971 O O . ASP B 1 67 ? -12.113 15.150 -8.393 1.00 12.45 94 ASP B O 1
ATOM 2976 N N . PHE B 1 68 ? -12.200 12.906 -8.259 1.00 10.83 95 PHE B N 1
ATOM 2977 C CA . PHE B 1 68 ? -13.652 12.849 -8.120 1.00 10.53 95 PHE B CA 1
ATOM 2978 C C . PHE B 1 68 ? -13.951 12.751 -6.623 1.00 10.53 95 PHE B C 1
ATOM 2979 O O . PHE B 1 68 ? -13.579 11.765 -5.971 1.00 9.69 95 PHE B O 1
ATOM 2987 N N . THR B 1 69 ? -14.618 13.771 -6.085 1.00 11.15 96 THR B N 1
ATOM 2988 C CA . THR B 1 69 ? -14.754 13.914 -4.618 1.00 12.05 96 THR B CA 1
ATOM 2989 C C . THR B 1 69 ? -15.641 12.838 -4.034 1.00 11.50 96 THR B C 1
ATOM 2990 O O . THR B 1 69 ? -15.576 12.537 -2.828 1.00 12.24 96 THR B O 1
ATOM 2994 N N . TRP B 1 70 ? -16.458 12.258 -4.899 1.00 10.94 97 TRP B N 1
ATOM 2995 C CA . TRP B 1 70 ? -17.422 11.232 -4.542 1.00 10.50 97 TRP B CA 1
ATOM 2996 C C . TRP B 1 70 ? -16.879 9.811 -4.752 1.00 10.87 97 TRP B C 1
ATOM 2997 O O . TRP B 1 70 ? -17.594 8.831 -4.521 1.00 10.59 97 TRP B O 1
ATOM 3008 N N . ALA B 1 71 ? -15.619 9.698 -5.187 1.00 10.16 98 ALA B N 1
ATOM 3009 C CA . ALA B 1 71 ? -14.993 8.396 -5.395 1.00 10.31 98 ALA B CA 1
ATOM 3010 C C . ALA B 1 71 ? -14.034 8.022 -4.269 1.00 10.66 98 ALA B C 1
ATOM 3011 O O . ALA B 1 71 ? -13.399 8.895 -3.672 1.00 11.00 98 ALA B O 1
ATOM 3013 N N . LYS B 1 72 ? -13.915 6.716 -4.023 1.00 11.44 99 LYS B N 1
ATOM 3014 C CA . LYS B 1 72 ? -12.953 6.144 -3.068 1.00 13.02 99 LYS B CA 1
ATOM 3015 C C . LYS B 1 72 ? -11.545 6.041 -3.634 1.00 13.00 99 LYS B C 1
ATOM 3016 O O . LYS B 1 72 ? -10.553 6.183 -2.907 1.00 12.94 99 LYS B O 1
ATOM 3022 N N . GLY B 1 73 ? -11.476 5.731 -4.927 1.00 12.65 100 GLY B N 1
ATOM 3023 C CA . GLY B 1 73 ? -10.217 5.426 -5.608 1.00 12.10 100 GLY B CA 1
ATOM 3024 C C . GLY B 1 73 ? -10.480 4.479 -6.764 1.00 11.41 100 GLY B C 1
ATOM 3025 O O . GLY B 1 73 ? -11.607 4.386 -7.254 1.00 10.39 100 GLY B O 1
ATOM 3026 N N . ASP B 1 74 ? -9.428 3.781 -7.184 1.00 11.02 101 ASP B N 1
ATOM 3027 C CA . ASP B 1 74 ? -9.463 2.796 -8.285 1.00 11.26 101 ASP B CA 1
ATOM 3028 C C . ASP B 1 74 ? -9.638 3.433 -9.668 1.00 10.70 101 ASP B C 1
ATOM 3029 O O . ASP B 1 74 ? -10.761 3.619 -10.155 1.00 11.21 101 ASP B O 1
ATOM 3034 N N . ALA B 1 75 ? -8.507 3.747 -10.292 1.00 9.41 102 ALA B N 1
ATOM 3035 C CA . ALA B 1 75 ? -8.489 4.409 -11.589 1.00 8.17 102 ALA B CA 1
ATOM 3036 C C . ALA B 1 75 ? -8.644 3.367 -12.690 1.00 7.33 102 ALA B C 1
ATOM 3037 O O . ALA B 1 75 ? -7.670 3.000 -13.367 1.00 6.33 102 ALA B O 1
ATOM 3039 N N . TRP B 1 76 ? -9.876 2.891 -12.849 1.00 6.44 103 TRP B N 1
ATOM 3040 C CA . TRP B 1 76 ? -10.166 1.745 -13.717 1.00 6.18 103 TRP B CA 1
ATOM 3041 C C . TRP B 1 76 ? -10.527 2.182 -15.145 1.00 5.66 103 TRP B C 1
ATOM 3042 O O . TRP B 1 76 ? -10.428 3.374 -15.479 1.00 5.63 103 TRP B O 1
ATOM 3053 N N . ALA B 1 77 ? -10.941 1.231 -15.989 1.00 5.40 104 ALA B N 1
ATOM 3054 C CA . ALA B 1 77 ? -10.994 1.465 -17.443 1.00 4.49 104 ALA B CA 1
ATOM 3055 C C . ALA B 1 77 ? -11.786 2.698 -17.843 1.00 5.43 104 ALA B C 1
ATOM 3056 O O . ALA B 1 77 ? -12.837 3.002 -17.263 1.00 5.14 104 ALA B O 1
ATOM 3058 N N . SER B 1 78 ? -11.287 3.385 -18.871 1.00 4.79 105 SER B N 1
ATOM 3059 C CA . SER B 1 78 ? -11.800 4.715 -19.219 1.00 5.34 105 SER B CA 1
ATOM 3060 C C . SER B 1 78 ? -11.789 4.907 -20.733 1.00 5.27 105 SER B C 1
ATOM 3061 O O . SER B 1 78 ? -11.260 4.057 -21.452 1.00 5.23 105 SER B O 1
ATOM 3064 N N . GLN B 1 79 ? -12.398 5.995 -21.207 1.00 5.32 106 GLN B N 1
ATOM 3065 C CA . GLN B 1 79 ? -12.319 6.388 -22.623 1.00 5.25 106 GLN B CA 1
ATOM 3066 C C . GLN B 1 79 ? -12.529 7.891 -22.753 1.00 5.65 106 GLN B C 1
ATOM 3067 O O . GLN B 1 79 ? -13.354 8.468 -22.045 1.00 5.68 106 GLN B O 1
ATOM 3073 N N . VAL B 1 80 ? -11.789 8.510 -23.667 1.00 6.19 107 VAL B N 1
ATOM 3074 C CA . VAL B 1 80 ? -11.887 9.950 -23.952 1.00 6.77 107 VAL B CA 1
ATOM 3075 C C . VAL B 1 80 ? -12.459 10.171 -25.362 1.00 7.00 107 VAL B C 1
ATOM 3076 O O . VAL B 1 80 ? -12.136 9.426 -26.295 1.00 7.40 107 VAL B O 1
ATOM 3080 N N . ILE B 1 81 ? -13.287 11.203 -25.520 1.00 6.25 108 ILE B N 1
ATOM 3081 C CA . ILE B 1 81 ? -13.792 11.597 -26.840 1.00 6.55 108 ILE B CA 1
ATOM 3082 C C . ILE B 1 81 ? -13.852 13.117 -26.932 1.00 6.97 108 ILE B C 1
ATOM 3083 O O . ILE B 1 81 ? -14.051 13.808 -25.923 1.00 6.91 108 ILE B O 1
ATOM 3088 N N . GLU B 1 82 ? -13.683 13.625 -28.151 1.00 7.29 109 GLU B N 1
ATOM 3089 C CA . GLU B 1 82 ? -13.753 15.062 -28.401 1.00 8.32 109 GLU B CA 1
ATOM 3090 C C . GLU B 1 82 ? -15.135 15.459 -28.857 1.00 8.47 109 GLU B C 1
ATOM 3091 O O . GLU B 1 82 ? -15.750 14.765 -29.682 1.00 7.89 109 GLU B O 1
ATOM 3097 N N . ARG B 1 83 ? -15.632 16.566 -28.316 1.00 9.44 110 ARG B N 1
ATOM 3098 C CA . ARG B 1 83 ? -16.825 17.191 -28.889 1.00 10.35 110 ARG B CA 1
ATOM 3099 C C . ARG B 1 83 ? -16.811 18.692 -28.692 1.00 11.38 110 ARG B C 1
ATOM 3100 O O . ARG B 1 83 ? -16.593 19.169 -27.581 1.00 11.19 110 ARG B O 1
ATOM 3108 N N . ASN B 1 84 ? -17.041 19.417 -29.793 1.00 12.99 111 ASN B N 1
ATOM 3109 C CA . ASN B 1 84 ? -17.118 20.884 -29.790 1.00 14.57 111 ASN B CA 1
ATOM 3110 C C . ASN B 1 84 ? -15.946 21.530 -29.044 1.00 14.39 111 ASN B C 1
ATOM 3111 O O . ASN B 1 84 ? -16.137 22.416 -28.195 1.00 15.04 111 ASN B O 1
ATOM 3116 N N . GLY B 1 85 ? -14.735 21.064 -29.353 1.00 14.05 112 GLY B N 1
ATOM 3117 C CA . GLY B 1 85 ? -13.508 21.657 -28.818 1.00 13.69 112 GLY B CA 1
ATOM 3118 C C . GLY B 1 85 ? -13.129 21.229 -27.408 1.00 13.24 112 GLY B C 1
ATOM 3119 O O . GLY B 1 85 ? -12.088 21.649 -26.888 1.00 14.12 112 GLY B O 1
ATOM 3120 N N . LYS B 1 86 ? -13.967 20.394 -26.793 1.00 12.01 113 LYS B N 1
ATOM 3121 C CA . LYS B 1 86 ? -13.725 19.880 -25.443 1.00 11.08 113 LYS B CA 1
ATOM 3122 C C . LYS B 1 86 ? -13.489 18.366 -25.476 1.00 10.38 113 LYS B C 1
ATOM 3123 O O . LYS B 1 86 ? -13.823 17.693 -26.452 1.00 10.05 113 LYS B O 1
ATOM 3129 N N . PHE B 1 87 ? -12.934 17.848 -24.388 1.00 8.95 114 PHE B N 1
ATOM 3130 C CA . PHE B 1 87 ? -12.573 16.437 -24.305 1.00 8.36 114 PHE B CA 1
ATOM 3131 C C . PHE B 1 87 ? -13.219 15.851 -23.080 1.00 8.26 114 PHE B C 1
ATOM 3132 O O . PHE B 1 87 ? -13.026 16.354 -21.976 1.00 8.48 114 PHE B O 1
ATOM 3140 N N . TYR B 1 88 ? -14.022 14.809 -23.295 1.00 7.15 115 TYR B N 1
ATOM 3141 C CA . TYR B 1 88 ? -14.781 14.191 -22.221 1.00 6.76 115 TYR B CA 1
ATOM 3142 C C . TYR B 1 88 ? -14.163 12.845 -21.911 1.00 6.95 115 TYR B C 1
ATOM 3143 O O . TYR B 1 88 ? -13.985 12.024 -22.810 1.00 7.03 115 TYR B O 1
ATOM 3152 N N . TRP B 1 89 ? -13.823 12.649 -20.637 1.00 6.12 116 TRP B N 1
ATOM 3153 C CA . TRP B 1 89 ? -13.105 11.464 -20.179 1.00 5.84 116 TRP B CA 1
ATOM 3154 C C . TRP B 1 89 ? -14.037 10.704 -19.253 1.00 6.03 116 TRP B C 1
ATOM 3155 O O . TRP B 1 89 ? -14.287 11.142 -18.118 1.00 6.25 116 TRP B O 1
ATOM 3166 N N . TYR B 1 90 ? -14.570 9.588 -19.759 1.00 5.01 117 TYR B N 1
ATOM 3167 C CA . TYR B 1 90 ? -15.455 8.713 -18.985 1.00 4.98 117 TYR B CA 1
ATOM 3168 C C . TYR B 1 90 ? -14.592 7.710 -18.256 1.00 5.50 117 TYR B C 1
ATOM 3169 O O . TYR B 1 90 ? -13.767 7.056 -18.871 1.00 5.63 117 TYR B O 1
ATOM 3178 N N . VAL B 1 91 ? -14.771 7.620 -16.939 1.00 5.65 118 VAL B N 1
ATOM 3179 C CA . VAL B 1 91 ? -13.909 6.797 -16.098 1.00 6.43 118 VAL B CA 1
ATOM 3180 C C . VAL B 1 91 ? -14.714 5.785 -15.298 1.00 6.32 118 VAL B C 1
ATOM 3181 O O . VAL B 1 91 ? -15.881 6.025 -14.973 1.00 6.62 118 VAL B O 1
ATOM 3185 N N . THR B 1 92 ? -14.087 4.650 -15.005 1.00 5.53 119 THR B N 1
ATOM 3186 C CA . THR B 1 92 ? -14.585 3.727 -13.993 1.00 5.62 119 THR B CA 1
ATOM 3187 C C . THR B 1 92 ? -13.852 4.035 -12.698 1.00 5.96 119 THR B C 1
ATOM 3188 O O . THR B 1 92 ? -12.622 4.044 -12.681 1.00 5.94 119 THR B O 1
ATOM 3192 N N . VAL B 1 93 ? -14.600 4.261 -11.615 1.00 5.83 120 VAL B N 1
ATOM 3193 C CA . VAL B 1 93 ? -13.996 4.417 -10.276 1.00 7.27 120 VAL B CA 1
ATOM 3194 C C . VAL B 1 93 ? -14.838 3.676 -9.239 1.00 7.65 120 VAL B C 1
ATOM 3195 O O . VAL B 1 93 ? -16.021 3.395 -9.485 1.00 8.05 120 VAL B O 1
ATOM 3199 N N . ARG B 1 94 ? -14.243 3.355 -8.090 1.00 8.46 121 ARG B N 1
ATOM 3200 C CA A ARG B 1 94 ? -15.040 2.850 -6.972 0.50 8.73 121 ARG B CA 1
ATOM 3201 C CA B ARG B 1 94 ? -15.029 2.846 -6.970 0.50 8.92 121 ARG B CA 1
ATOM 3202 C C . ARG B 1 94 ? -15.706 4.047 -6.305 1.00 8.69 121 ARG B C 1
ATOM 3203 O O . ARG B 1 94 ? -15.031 4.978 -5.869 1.00 9.10 121 ARG B O 1
ATOM 3218 N N . HIS B 1 95 ? -17.039 4.038 -6.255 1.00 8.89 122 HIS B N 1
ATOM 3219 C CA . HIS B 1 95 ? -17.778 5.126 -5.607 1.00 9.13 122 HIS B CA 1
ATOM 3220 C C . HIS B 1 95 ? -17.542 5.069 -4.093 1.00 9.35 122 HIS B C 1
ATOM 3221 O O . HIS B 1 95 ? -17.248 4.002 -3.540 1.00 9.58 122 HIS B O 1
ATOM 3228 N N . ASP B 1 96 ? -17.624 6.218 -3.426 1.00 9.67 123 ASP B N 1
ATOM 3229 C CA . ASP B 1 96 ? -17.677 6.195 -1.958 1.00 10.00 123 ASP B CA 1
ATOM 3230 C C . ASP B 1 96 ? -18.903 5.371 -1.546 1.00 10.44 123 ASP B C 1
ATOM 3231 O O . ASP B 1 96 ? -19.782 5.048 -2.377 1.00 10.40 123 ASP B O 1
ATOM 3236 N N . ASP B 1 97 ? -18.971 5.031 -0.270 1.00 11.84 124 ASP B N 1
ATOM 3237 C CA . ASP B 1 97 ? -19.998 4.112 0.174 1.00 12.87 124 ASP B CA 1
ATOM 3238 C C . ASP B 1 97 ? -21.392 4.705 0.352 1.00 13.05 124 ASP B C 1
ATOM 3239 O O . ASP B 1 97 ? -22.292 4.002 0.781 1.00 13.34 124 ASP B O 1
ATOM 3244 N N . THR B 1 98 ? -21.579 5.975 -0.002 1.00 12.89 125 THR B N 1
ATOM 3245 C CA . THR B 1 98 ? -22.931 6.546 -0.089 1.00 13.43 125 THR B CA 1
ATOM 3246 C C . THR B 1 98 ? -23.690 6.011 -1.307 1.00 13.83 125 THR B C 1
ATOM 3247 O O . THR B 1 98 ? -24.917 6.073 -1.349 1.00 13.93 125 THR B O 1
ATOM 3251 N N . LYS B 1 99 ? -22.956 5.507 -2.308 1.00 13.67 126 LYS B N 1
ATOM 3252 C CA . LYS B 1 99 ? -23.562 4.780 -3.432 1.00 13.89 126 LYS B CA 1
ATOM 3253 C C . LYS B 1 99 ? -22.678 3.565 -3.714 1.00 13.97 126 LYS B C 1
ATOM 3254 O O . LYS B 1 99 ? -21.933 3.535 -4.712 1.00 13.41 126 LYS B O 1
ATOM 3260 N N . PRO B 1 100 ? -22.745 2.557 -2.826 1.00 13.65 127 PRO B N 1
ATOM 3261 C CA . PRO B 1 100 ? -21.796 1.447 -2.798 1.00 13.79 127 PRO B CA 1
ATOM 3262 C C . PRO B 1 100 ? -21.630 0.745 -4.140 1.00 13.59 127 PRO B C 1
ATOM 3263 O O . PRO B 1 100 ? -22.628 0.463 -4.815 1.00 13.60 127 PRO B O 1
ATOM 3267 N N . GLY B 1 101 ? -20.374 0.461 -4.492 1.00 12.53 128 GLY B N 1
ATOM 3268 C CA . GLY B 1 101 ? -20.033 -0.254 -5.725 1.00 12.48 128 GLY B CA 1
ATOM 3269 C C . GLY B 1 101 ? -19.285 0.621 -6.712 1.00 11.48 128 GLY B C 1
ATOM 3270 O O . GLY B 1 101 ? -19.034 1.803 -6.447 1.00 11.70 128 GLY B O 1
ATOM 3271 N N . PHE B 1 102 ? -18.922 0.044 -7.856 1.00 10.49 129 PHE B N 1
ATOM 3272 C CA . PHE B 1 102 ? -18.276 0.837 -8.900 1.00 9.92 129 PHE B CA 1
ATOM 3273 C C . PHE B 1 102 ? -19.253 1.767 -9.576 1.00 9.17 129 PHE B C 1
ATOM 3274 O O . PHE B 1 102 ? -20.467 1.558 -9.523 1.00 10.38 129 PHE B O 1
ATOM 3282 N N . ALA B 1 103 ? -18.712 2.808 -10.198 1.00 8.22 130 ALA B N 1
ATOM 3283 C CA . ALA B 1 103 ? -19.510 3.829 -10.862 1.00 7.61 130 ALA B CA 1
ATOM 3284 C C . ALA B 1 103 ? -18.772 4.373 -12.081 1.00 7.42 130 ALA B C 1
ATOM 3285 O O . ALA B 1 103 ? -17.561 4.170 -12.241 1.00 7.44 130 ALA B O 1
ATOM 3287 N N . ILE B 1 104 ? -19.513 5.086 -12.915 1.00 6.91 131 ILE B N 1
ATOM 3288 C CA A ILE B 1 104 ? -18.909 5.779 -14.041 0.50 6.81 131 ILE B CA 1
ATOM 3289 C CA B ILE B 1 104 ? -18.956 5.776 -14.076 0.50 6.90 131 ILE B CA 1
ATOM 3290 C C . ILE B 1 104 ? -18.983 7.283 -13.801 1.00 6.68 131 ILE B C 1
ATOM 3291 O O . ILE B 1 104 ? -20.039 7.832 -13.486 1.00 6.63 131 ILE B O 1
ATOM 3300 N N . GLY B 1 105 ? -17.825 7.929 -13.918 1.00 6.44 132 GLY B N 1
ATOM 3301 C CA . GLY B 1 105 ? -17.709 9.380 -13.797 1.00 6.39 132 GLY B CA 1
ATOM 3302 C C . GLY B 1 105 ? -17.351 9.989 -15.141 1.00 6.76 132 GLY B C 1
ATOM 3303 O O . GLY B 1 105 ? -17.010 9.267 -16.090 1.00 6.57 132 GLY B O 1
ATOM 3304 N N . VAL B 1 106 ? -17.449 11.315 -15.233 1.00 6.66 133 VAL B N 1
ATOM 3305 C CA . VAL B 1 106 ? -17.013 12.005 -16.446 1.00 7.19 133 VAL B CA 1
ATOM 3306 C C . VAL B 1 106 ? -16.251 13.273 -16.097 1.00 7.89 133 VAL B C 1
ATOM 3307 O O . VAL B 1 106 ? -16.725 14.090 -15.305 1.00 8.24 133 VAL B O 1
ATOM 3311 N N . ALA B 1 107 ? -15.061 13.419 -16.683 1.00 7.60 134 ALA B N 1
ATOM 3312 C CA . ALA B 1 107 ? -14.271 14.639 -16.525 1.00 8.20 134 ALA B CA 1
ATOM 3313 C C . ALA B 1 107 ? -14.215 15.389 -17.842 1.00 7.88 134 ALA B C 1
ATOM 3314 O O . ALA B 1 107 ? -14.456 14.817 -18.890 1.00 8.07 134 ALA B O 1
ATOM 3316 N N . VAL B 1 108 ? -13.905 16.684 -17.789 1.00 7.66 135 VAL B N 1
ATOM 3317 C CA . VAL B 1 108 ? -13.852 17.496 -19.005 1.00 8.40 135 VAL B CA 1
ATOM 3318 C C . VAL B 1 108 ? -12.563 18.295 -19.024 1.00 8.37 135 VAL B C 1
ATOM 3319 O O . VAL B 1 108 ? -12.071 18.710 -17.973 1.00 8.24 135 VAL B O 1
ATOM 3323 N N . GLY B 1 109 ? -12.022 18.489 -20.224 1.00 8.48 136 GLY B N 1
ATOM 3324 C CA . GLY B 1 109 ? -10.799 19.282 -20.421 1.00 8.64 136 GLY B CA 1
ATOM 3325 C C . GLY B 1 109 ? -10.860 20.083 -21.712 1.00 8.87 136 GLY B C 1
ATOM 3326 O O . GLY B 1 109 ? -11.609 19.736 -22.625 1.00 8.45 136 GLY B O 1
ATOM 3327 N N . ASP B 1 110 ? -10.054 21.150 -21.775 1.00 9.21 137 ASP B N 1
ATOM 3328 C CA A ASP B 1 110 ? -10.082 22.012 -22.960 0.50 9.48 137 ASP B CA 1
ATOM 3329 C CA B ASP B 1 110 ? -9.968 22.097 -22.894 0.50 9.68 137 ASP B CA 1
ATOM 3330 C C . ASP B 1 110 ? -9.041 21.593 -23.998 1.00 9.05 137 ASP B C 1
ATOM 3331 O O . ASP B 1 110 ? -8.979 22.171 -25.076 1.00 9.82 137 ASP B O 1
ATOM 3340 N N . SER B 1 111 ? -8.271 20.556 -23.688 1.00 9.24 138 SER B N 1
ATOM 3341 C CA . SER B 1 111 ? -7.309 19.986 -24.630 1.00 8.62 138 SER B CA 1
ATOM 3342 C C . SER B 1 111 ? -7.222 18.492 -24.349 1.00 8.75 138 SER B C 1
ATOM 3343 O O . SER B 1 111 ? -7.624 18.052 -23.267 1.00 8.40 138 SER B O 1
ATOM 3346 N N . PRO B 1 112 ? -6.685 17.715 -25.308 1.00 9.37 139 PRO B N 1
ATOM 3347 C CA . PRO B 1 112 ? -6.611 16.265 -25.085 1.00 9.01 139 PRO B CA 1
ATOM 3348 C C . PRO B 1 112 ? -5.640 15.852 -23.967 1.00 8.96 139 PRO B C 1
ATOM 3349 O O . PRO B 1 112 ? -5.729 14.721 -23.478 1.00 8.64 139 PRO B O 1
ATOM 3353 N N . ILE B 1 113 ? -4.762 16.758 -23.534 1.00 7.74 140 ILE B N 1
ATOM 3354 C CA . ILE B 1 113 ? -3.873 16.490 -22.402 1.00 7.70 140 ILE B CA 1
ATOM 3355 C C . ILE B 1 113 ? -4.316 17.180 -21.096 1.00 8.06 140 ILE B C 1
ATOM 3356 O O . ILE B 1 113 ? -3.599 17.163 -20.089 1.00 9.21 140 ILE B O 1
ATOM 3361 N N . GLY B 1 114 ? -5.505 17.775 -21.118 1.00 7.62 141 GLY B N 1
ATOM 3362 C CA . GLY B 1 114 ? -6.058 18.423 -19.928 1.00 8.87 141 GLY B CA 1
ATOM 3363 C C . GLY B 1 114 ? -5.801 19.922 -19.875 1.00 8.80 141 GLY B C 1
ATOM 3364 O O . GLY B 1 114 ? -5.559 20.545 -20.902 1.00 8.76 141 GLY B O 1
ATOM 3365 N N . PRO B 1 115 ? -5.893 20.512 -18.676 1.00 9.52 142 PRO B N 1
ATOM 3366 C CA . PRO B 1 115 ? -6.246 19.839 -17.416 1.00 9.58 142 PRO B CA 1
ATOM 3367 C C . PRO B 1 115 ? -7.670 19.278 -17.430 1.00 8.77 142 PRO B C 1
ATOM 3368 O O . PRO B 1 115 ? -8.542 19.816 -18.120 1.00 10.20 142 PRO B O 1
ATOM 3372 N N . PHE B 1 116 ? -7.879 18.198 -16.684 1.00 8.87 143 PHE B N 1
ATOM 3373 C CA . PHE B 1 116 ? -9.195 17.568 -16.582 1.00 8.85 143 PHE B CA 1
ATOM 3374 C C . PHE B 1 116 ? -9.780 17.745 -15.193 1.00 9.60 143 PHE B C 1
ATOM 3375 O O . PHE B 1 116 ? -9.078 17.604 -14.189 1.00 9.70 143 PHE B O 1
ATOM 3383 N N . LYS B 1 117 ? -11.071 18.041 -15.164 1.00 10.02 144 LYS B N 1
ATOM 3384 C CA . LYS B 1 117 ? -11.819 18.178 -13.914 1.00 10.62 144 LYS B CA 1
ATOM 3385 C C . LYS B 1 117 ? -13.149 17.457 -14.040 1.00 10.27 144 LYS B C 1
ATOM 3386 O O . LYS B 1 117 ? -13.745 17.441 -15.116 1.00 9.95 144 LYS B O 1
ATOM 3392 N N . ASP B 1 118 ? -13.607 16.873 -12.933 1.00 10.23 145 ASP B N 1
ATOM 3393 C CA . ASP B 1 118 ? -14.967 16.328 -12.851 1.00 9.76 145 ASP B CA 1
ATOM 3394 C C . ASP B 1 118 ? -15.950 17.327 -13.449 1.00 10.17 145 ASP B C 1
ATOM 3395 O O . ASP B 1 118 ? -16.024 18.483 -13.000 1.00 10.29 145 ASP B O 1
ATOM 3400 N N . ALA B 1 119 ? -16.682 16.880 -14.470 1.00 10.16 146 ALA B N 1
ATOM 3401 C CA . ALA B 1 119 ? -17.625 17.720 -15.218 1.00 11.38 146 ALA B CA 1
ATOM 3402 C C . ALA B 1 119 ? -19.018 17.799 -14.584 1.00 12.17 146 ALA B C 1
ATOM 3403 O O . ALA B 1 119 ? -19.847 18.616 -15.017 1.00 13.37 146 ALA B O 1
ATOM 3405 N N . LEU B 1 120 ? -19.270 16.974 -13.563 1.00 12.93 147 LEU B N 1
ATOM 3406 C CA . LEU B 1 120 ? -20.582 16.909 -12.898 1.00 13.40 147 LEU B CA 1
ATOM 3407 C C . LEU B 1 120 ? -20.595 17.194 -11.403 1.00 14.09 147 LEU B C 1
ATOM 3408 O O . LEU B 1 120 ? -21.553 17.781 -10.884 1.00 15.32 147 LEU B O 1
ATOM 3413 N N . GLY B 1 121 ? -19.579 16.722 -10.697 1.00 13.48 148 GLY B N 1
ATOM 3414 C CA . GLY B 1 121 ? -19.577 16.826 -9.241 1.00 13.27 148 GLY B CA 1
ATOM 3415 C C . GLY B 1 121 ? -20.318 15.667 -8.604 1.00 12.55 148 GLY B C 1
ATOM 3416 O O . GLY B 1 121 ? -20.499 15.638 -7.399 1.00 12.77 148 GLY B O 1
ATOM 3417 N N . LYS B 1 122 ? -20.735 14.709 -9.433 1.00 12.10 149 LYS B N 1
ATOM 3418 C CA . LYS B 1 122 ? -21.347 13.453 -8.988 1.00 11.38 149 LYS B CA 1
ATOM 3419 C C . LYS B 1 122 ? -21.126 12.432 -10.095 1.00 10.66 149 LYS B C 1
ATOM 3420 O O . LYS B 1 122 ? -20.726 12.798 -11.212 1.00 10.59 149 LYS B O 1
ATOM 3426 N N . ALA B 1 123 ? -21.373 11.155 -9.805 1.00 9.97 150 ALA B N 1
ATOM 3427 C CA . ALA B 1 123 ? -21.255 10.118 -10.836 1.00 9.35 150 ALA B CA 1
ATOM 3428 C C . ALA B 1 123 ? -22.298 10.266 -11.943 1.00 9.20 150 ALA B C 1
ATOM 3429 O O . ALA B 1 123 ? -23.415 10.744 -11.706 1.00 9.51 150 ALA B O 1
ATOM 3431 N N . LEU B 1 124 ? -21.913 9.874 -13.156 1.00 8.46 151 LEU B N 1
ATOM 3432 C CA . LEU B 1 124 ? -22.834 9.766 -14.280 1.00 8.55 151 LEU B CA 1
ATOM 3433 C C . LEU B 1 124 ? -23.700 8.512 -14.132 1.00 8.93 151 LEU B C 1
ATOM 3434 O O . LEU B 1 124 ? -24.923 8.569 -14.315 1.00 9.29 151 LEU B O 1
ATOM 3439 N N . ILE B 1 125 ? -23.072 7.385 -13.790 1.00 9.29 152 ILE B N 1
ATOM 3440 C CA . ILE B 1 125 ? -23.814 6.139 -13.528 1.00 9.44 152 ILE B CA 1
ATOM 3441 C C . ILE B 1 125 ? -23.435 5.667 -12.145 1.00 9.52 152 ILE B C 1
ATOM 3442 O O . ILE B 1 125 ? -22.255 5.473 -11.873 1.00 9.31 152 ILE B O 1
ATOM 3447 N N . THR B 1 126 ? -24.416 5.466 -11.271 1.00 10.08 153 THR B N 1
ATOM 3448 C CA . THR B 1 126 ? -24.154 4.814 -9.987 1.00 11.12 153 THR B CA 1
ATOM 3449 C C . THR B 1 126 ? -24.719 3.389 -9.987 1.00 11.48 153 THR B C 1
ATOM 3450 O O . THR B 1 126 ? -25.612 3.063 -10.777 1.00 11.04 153 THR B O 1
ATOM 3454 N N . ASN B 1 127 ? -24.192 2.558 -9.089 1.00 12.42 154 ASN B N 1
ATOM 3455 C CA . ASN B 1 127 ? -24.532 1.137 -9.022 1.00 13.19 154 ASN B CA 1
ATOM 3456 C C . ASN B 1 127 ? -26.048 0.878 -8.937 1.00 13.83 154 ASN B C 1
ATOM 3457 O O . ASN B 1 127 ? -26.574 -0.029 -9.591 1.00 13.28 154 ASN B O 1
ATOM 3462 N N . ASP B 1 128 ? -26.750 1.703 -8.165 1.00 14.93 155 ASP B N 1
ATOM 3463 C CA . ASP B 1 128 ? -28.193 1.539 -7.952 1.00 16.05 155 ASP B CA 1
ATOM 3464 C C . ASP B 1 128 ? -29.057 1.876 -9.175 1.00 16.18 155 ASP B C 1
ATOM 3465 O O . ASP B 1 128 ? -30.254 1.597 -9.183 1.00 16.69 155 ASP B O 1
ATOM 3470 N N . MET B 1 129 ? -28.461 2.472 -10.208 1.00 15.92 156 MET B N 1
ATOM 3471 C CA . MET B 1 129 ? -29.201 2.745 -11.448 1.00 16.02 156 MET B CA 1
ATOM 3472 C C . MET B 1 129 ? -29.431 1.485 -12.268 1.00 16.05 156 MET B C 1
ATOM 3473 O O . MET B 1 129 ? -30.259 1.479 -13.184 1.00 15.79 156 MET B O 1
ATOM 3478 N N . THR B 1 130 ? -28.685 0.430 -11.942 1.00 16.05 157 THR B N 1
ATOM 3479 C CA . THR B 1 130 ? -28.740 -0.819 -12.691 1.00 16.38 157 THR B CA 1
ATOM 3480 C C . THR B 1 130 ? -28.755 -1.989 -11.716 1.00 17.51 157 THR B C 1
ATOM 3481 O O . THR B 1 130 ? -27.715 -2.359 -11.152 1.00 17.27 157 THR B O 1
ATOM 3485 N N . THR B 1 131 ? -29.940 -2.569 -11.519 1.00 19.22 158 THR B N 1
ATOM 3486 C CA . THR B 1 131 ? -30.135 -3.586 -10.472 1.00 20.99 158 THR B CA 1
ATOM 3487 C C . THR B 1 131 ? -30.569 -4.961 -10.997 1.00 21.89 158 THR B C 1
ATOM 3488 O O . THR B 1 131 ? -30.957 -5.833 -10.207 1.00 22.36 158 THR B O 1
ATOM 3492 N N . ASP B 1 132 ? -30.492 -5.159 -12.314 1.00 22.43 159 ASP B N 1
ATOM 3493 C CA . ASP B 1 132 ? -30.807 -6.463 -12.927 1.00 23.24 159 ASP B CA 1
ATOM 3494 C C . ASP B 1 132 ? -29.758 -7.530 -12.602 1.00 23.21 159 ASP B C 1
ATOM 3495 O O . ASP B 1 132 ? -29.932 -8.719 -12.912 1.00 23.77 159 ASP B O 1
ATOM 3500 N N . THR B 1 133 ? -28.657 -7.093 -11.998 1.00 22.75 160 THR B N 1
ATOM 3501 C CA . THR B 1 133 ? -27.684 -7.992 -11.387 1.00 22.36 160 THR B CA 1
ATOM 3502 C C . THR B 1 133 ? -27.333 -7.444 -9.999 1.00 22.56 160 THR B C 1
ATOM 3503 O O . THR B 1 133 ? -27.308 -6.215 -9.807 1.00 22.49 160 THR B O 1
ATOM 3507 N N . PRO B 1 134 ? -27.098 -8.344 -9.015 1.00 22.29 161 PRO B N 1
ATOM 3508 C CA . PRO B 1 134 ? -26.787 -7.861 -7.669 1.00 21.79 161 PRO B CA 1
ATOM 3509 C C . PRO B 1 134 ? -25.302 -7.529 -7.444 1.00 21.08 161 PRO B C 1
ATOM 3510 O O . PRO B 1 134 ? -24.955 -6.978 -6.396 1.00 21.21 161 PRO B O 1
ATOM 3514 N N . ILE B 1 135 ? -24.437 -7.853 -8.404 1.00 19.91 162 ILE B N 1
ATOM 3515 C CA . ILE B 1 135 ? -23.007 -7.553 -8.254 1.00 19.31 162 ILE B CA 1
ATOM 3516 C C . ILE B 1 135 ? -22.778 -6.045 -8.105 1.00 18.67 162 ILE B C 1
ATOM 3517 O O . ILE B 1 135 ? -23.593 -5.242 -8.550 1.00 18.82 162 ILE B O 1
ATOM 3522 N N . ASP B 1 136 ? -21.681 -5.665 -7.462 1.00 18.57 163 ASP B N 1
ATOM 3523 C CA . ASP B 1 136 ? -21.394 -4.237 -7.293 1.00 18.34 163 ASP B CA 1
ATOM 3524 C C . ASP B 1 136 ? -20.216 -3.746 -8.156 1.00 17.81 163 ASP B C 1
ATOM 3525 O O . ASP B 1 136 ? -19.584 -2.727 -7.864 1.00 17.33 163 ASP B O 1
ATOM 3530 N N . TRP B 1 137 ? -19.944 -4.477 -9.230 1.00 16.49 164 TRP B N 1
ATOM 3531 C CA . TRP B 1 137 ? -18.941 -4.053 -10.203 1.00 16.35 164 TRP B CA 1
ATOM 3532 C C . TRP B 1 137 ? -19.483 -4.157 -11.627 1.00 15.07 164 TRP B C 1
ATOM 3533 O O . TRP B 1 137 ? -18.708 -4.286 -12.567 1.00 14.82 164 TRP B O 1
ATOM 3544 N N . ASP B 1 138 ? -20.803 -4.099 -11.792 1.00 13.45 165 ASP B N 1
ATOM 3545 C CA . ASP B 1 138 ? -21.376 -4.138 -13.140 1.00 12.34 165 ASP B CA 1
ATOM 3546 C C . ASP B 1 138 ? -21.254 -2.816 -13.880 1.00 11.07 165 ASP B C 1
ATOM 3547 O O . ASP B 1 138 ? -21.231 -2.790 -15.112 1.00 10.16 165 ASP B O 1
ATOM 3552 N N . ASP B 1 139 ? -21.173 -1.718 -13.141 1.00 10.04 166 ASP B N 1
ATOM 3553 C CA . ASP B 1 139 ? -21.158 -0.413 -13.789 1.00 9.56 166 ASP B CA 1
ATOM 3554 C C . ASP B 1 139 ? -19.742 0.065 -14.001 1.00 8.76 166 ASP B C 1
ATOM 3555 O O . ASP B 1 139 ? -19.273 1.013 -13.372 1.00 9.09 166 ASP B O 1
ATOM 3560 N N . ILE B 1 140 ? -19.071 -0.631 -14.909 1.00 8.29 167 ILE B N 1
ATOM 3561 C CA . ILE B 1 140 ? -17.694 -0.333 -15.235 1.00 7.83 167 ILE B CA 1
ATOM 3562 C C . ILE B 1 140 ? -17.504 -0.329 -16.739 1.00 7.55 167 ILE B C 1
ATOM 3563 O O . ILE B 1 140 ? -18.372 -0.799 -17.499 1.00 6.86 167 ILE B O 1
ATOM 3568 N N . ASP B 1 141 ? -16.350 0.195 -17.147 1.00 6.07 168 ASP B N 1
ATOM 3569 C CA . ASP B 1 141 ? -15.846 0.052 -18.516 1.00 6.56 168 ASP B CA 1
ATOM 3570 C C . ASP B 1 141 ? -16.703 0.811 -19.534 1.00 6.32 168 ASP B C 1
ATOM 3571 O O . ASP B 1 141 ? -17.284 0.203 -20.448 1.00 5.82 168 ASP B O 1
ATOM 3576 N N . PRO B 1 142 ? -16.746 2.145 -19.413 1.00 6.03 169 PRO B N 1
ATOM 3577 C CA . PRO B 1 142 ? -17.530 2.908 -20.369 1.00 5.65 169 PRO B CA 1
ATOM 3578 C C . PRO B 1 142 ? -16.847 3.022 -21.738 1.00 6.21 169 PRO B C 1
ATOM 3579 O O . PRO B 1 142 ? -15.614 3.071 -21.831 1.00 6.01 169 PRO B O 1
ATOM 3583 N N . SER B 1 143 ? -17.670 3.074 -22.777 1.00 5.84 170 SER B N 1
ATOM 3584 C CA . SER B 1 143 ? -17.246 3.389 -24.133 1.00 6.43 170 SER B CA 1
ATOM 3585 C C . SER B 1 143 ? -18.251 4.388 -24.693 1.00 6.80 170 SER B C 1
ATOM 3586 O O . SER B 1 143 ? -19.456 4.232 -24.522 1.00 8.44 170 SER B O 1
ATOM 3589 N N . VAL B 1 144 ? -17.750 5.409 -25.370 1.00 6.46 171 VAL B N 1
ATOM 3590 C CA . VAL B 1 144 ? -18.593 6.494 -25.883 1.00 6.78 171 VAL B CA 1
ATOM 3591 C C . VAL B 1 144 ? -18.427 6.586 -27.402 1.00 7.49 171 VAL B C 1
ATOM 3592 O O . VAL B 1 144 ? -17.364 6.275 -27.940 1.00 8.10 171 VAL B O 1
ATOM 3596 N N . PHE B 1 145 ? -19.491 6.993 -28.087 1.00 6.66 172 PHE B N 1
ATOM 3597 C CA . PHE B 1 145 ? -19.495 7.027 -29.540 1.00 7.23 172 PHE B CA 1
ATOM 3598 C C . PHE B 1 145 ? -20.437 8.126 -29.957 1.00 8.02 172 PHE B C 1
ATOM 3599 O O . PHE B 1 145 ? -21.502 8.260 -29.368 1.00 8.46 172 PHE B O 1
ATOM 3607 N N . ILE B 1 146 ? -20.038 8.898 -30.962 1.00 8.57 173 ILE B N 1
ATOM 3608 C CA . ILE B 1 146 ? -20.914 9.906 -31.558 1.00 8.70 173 ILE B CA 1
ATOM 3609 C C . ILE B 1 146 ? -21.222 9.444 -32.979 1.00 9.24 173 ILE B C 1
ATOM 3610 O O . ILE B 1 146 ? -20.307 9.281 -33.792 1.00 9.54 173 ILE B O 1
ATOM 3615 N N . ASP B 1 147 ? -22.501 9.214 -33.265 1.00 9.73 174 ASP B N 1
ATOM 3616 C CA . ASP B 1 147 ? -22.935 8.728 -34.579 1.00 11.16 174 ASP B CA 1
ATOM 3617 C C . ASP B 1 147 ? -22.944 9.848 -35.636 1.00 12.65 174 ASP B C 1
ATOM 3618 O O . ASP B 1 147 ? -22.791 11.031 -35.299 1.00 13.05 174 ASP B O 1
ATOM 3623 N N . ASP B 1 148 ? -23.123 9.457 -36.902 1.00 13.99 175 ASP B N 1
ATOM 3624 C CA . ASP B 1 148 ? -23.086 10.380 -38.040 1.00 15.73 175 ASP B CA 1
ATOM 3625 C C . ASP B 1 148 ? -24.158 11.464 -37.947 1.00 15.86 175 ASP B C 1
ATOM 3626 O O . ASP B 1 148 ? -23.973 12.571 -38.462 1.00 16.12 175 ASP B O 1
ATOM 3631 N N . ASP B 1 149 ? -25.276 11.140 -37.294 1.00 15.35 176 ASP B N 1
ATOM 3632 C CA . ASP B 1 149 ? -26.372 12.096 -37.095 1.00 15.48 176 ASP B CA 1
ATOM 3633 C C . ASP B 1 149 ? -26.159 13.067 -35.922 1.00 15.19 176 ASP B C 1
ATOM 3634 O O . ASP B 1 149 ? -27.044 13.884 -35.626 1.00 16.21 176 ASP B O 1
ATOM 3639 N N . GLY B 1 150 ? -24.996 12.983 -35.271 1.00 14.64 177 GLY B N 1
ATOM 3640 C CA . GLY B 1 150 ? -24.688 13.808 -34.098 1.00 14.13 177 GLY B CA 1
ATOM 3641 C C . GLY B 1 150 ? -25.161 13.283 -32.739 1.00 13.65 177 GLY B C 1
ATOM 3642 O O . GLY B 1 150 ? -24.885 13.902 -31.707 1.00 14.49 177 GLY B O 1
ATOM 3643 N N . GLN B 1 151 ? -25.870 12.154 -32.716 1.00 12.39 178 GLN B N 1
ATOM 3644 C CA . GLN B 1 151 ? -26.322 11.572 -31.443 1.00 10.86 178 GLN B CA 1
ATOM 3645 C C . GLN B 1 151 ? -25.160 10.820 -30.787 1.00 9.88 178 GLN B C 1
ATOM 3646 O O . GLN B 1 151 ? -24.577 9.909 -31.396 1.00 9.36 178 GLN B O 1
ATOM 3652 N N . ALA B 1 152 ? -24.842 11.203 -29.557 1.00 8.55 179 ALA B N 1
ATOM 3653 C CA . ALA B 1 152 ? -23.843 10.497 -28.754 1.00 8.58 179 ALA B CA 1
ATOM 3654 C C . ALA B 1 152 ? -24.501 9.384 -27.940 1.00 8.30 179 ALA B C 1
ATOM 3655 O O . ALA B 1 152 ? -25.686 9.472 -27.581 1.00 7.83 179 ALA B O 1
ATOM 3657 N N . TYR B 1 153 ? -23.705 8.357 -27.629 1.00 7.70 180 TYR B N 1
ATOM 3658 C CA . TYR B 1 153 ? -24.160 7.191 -26.868 1.00 8.01 180 TYR B CA 1
ATOM 3659 C C . TYR B 1 153 ? -23.099 6.784 -25.857 1.00 7.79 180 TYR B C 1
ATOM 3660 O O . TYR B 1 153 ? -21.902 6.886 -26.135 1.00 7.54 180 TYR B O 1
ATOM 3669 N N . LEU B 1 154 ? -23.546 6.308 -24.701 1.00 6.96 181 LEU B N 1
ATOM 3670 C CA . LEU B 1 154 ? -22.671 5.697 -23.713 1.00 7.62 181 LEU B CA 1
ATOM 3671 C C . LEU B 1 154 ? -22.958 4.200 -23.648 1.00 6.76 181 LEU B C 1
ATOM 3672 O O . LEU B 1 154 ? -24.105 3.798 -23.396 1.00 8.38 181 LEU B O 1
ATOM 3677 N N . PHE B 1 155 ? -21.924 3.379 -23.835 1.00 5.98 182 PHE B N 1
ATOM 3678 C CA . PHE B 1 155 ? -22.021 1.914 -23.659 1.00 5.85 182 PHE B CA 1
ATOM 3679 C C . PHE B 1 155 ? -21.222 1.557 -22.418 1.00 6.08 182 PHE B C 1
ATOM 3680 O O . PHE B 1 155 ? -20.194 2.168 -22.145 1.00 6.27 182 PHE B O 1
ATOM 3688 N N . TRP B 1 156 ? -21.656 0.548 -21.671 1.00 7.01 183 TRP B N 1
ATOM 3689 C CA . TRP B 1 156 ? -20.843 0.077 -20.547 1.00 6.27 183 TRP B CA 1
ATOM 3690 C C . TRP B 1 156 ? -21.279 -1.275 -20.048 1.00 6.30 183 TRP B C 1
ATOM 3691 O O . TRP B 1 156 ? -22.295 -1.812 -20.500 1.00 6.51 183 TRP B O 1
ATOM 3702 N N . GLY B 1 157 ? -20.485 -1.827 -19.136 1.00 6.35 184 GLY B N 1
ATOM 3703 C CA . GLY B 1 157 ? -20.936 -2.947 -18.318 1.00 6.84 184 GLY B CA 1
ATOM 3704 C C . GLY B 1 157 ? -19.912 -4.034 -18.120 1.00 7.39 184 GLY B C 1
ATOM 3705 O O . GLY B 1 157 ? -19.026 -4.231 -18.952 1.00 7.42 184 GLY B O 1
ATOM 3706 N N . ASN B 1 158 ? -20.031 -4.698 -16.974 1.00 7.85 185 ASN B N 1
ATOM 3707 C CA . ASN B 1 158 ? -19.447 -6.007 -16.731 1.00 8.72 185 ASN B CA 1
ATOM 3708 C C . ASN B 1 158 ? -20.627 -6.962 -16.462 1.00 9.67 185 ASN B C 1
ATOM 3709 O O . ASN B 1 158 ? -21.553 -6.598 -15.719 1.00 9.45 185 ASN B O 1
ATOM 3714 N N . THR B 1 159 ? -20.576 -8.139 -17.108 1.00 9.50 186 THR B N 1
ATOM 3715 C CA A THR B 1 159 ? -21.647 -9.169 -17.046 0.50 10.12 186 THR B CA 1
ATOM 3716 C CA B THR B 1 159 ? -21.631 -9.185 -17.114 0.50 10.51 186 THR B CA 1
ATOM 3717 C C . THR B 1 159 ? -22.916 -8.791 -17.842 1.00 10.39 186 THR B C 1
ATOM 3718 O O . THR B 1 159 ? -23.473 -9.609 -18.593 1.00 11.19 186 THR B O 1
ATOM 3725 N N . ARG B 1 160 ? -23.380 -7.550 -17.659 1.00 10.39 187 ARG B N 1
ATOM 3726 C CA A ARG B 1 160 ? -24.579 -7.070 -18.348 0.50 10.46 187 ARG B CA 1
ATOM 3727 C CA B ARG B 1 160 ? -24.583 -7.060 -18.332 0.50 10.40 187 ARG B CA 1
ATOM 3728 C C . ARG B 1 160 ? -24.230 -5.889 -19.257 1.00 9.48 187 ARG B C 1
ATOM 3729 O O . ARG B 1 160 ? -23.933 -4.798 -18.764 1.00 10.13 187 ARG B O 1
ATOM 3744 N N . PRO B 1 161 ? -24.254 -6.105 -20.594 1.00 8.69 188 PRO B N 1
ATOM 3745 C CA . PRO B 1 161 ? -23.900 -4.984 -21.483 1.00 8.33 188 PRO B CA 1
ATOM 3746 C C . PRO B 1 161 ? -25.072 -4.044 -21.698 1.00 8.20 188 PRO B C 1
ATOM 3747 O O . PRO B 1 161 ? -26.199 -4.507 -21.888 1.00 8.37 188 PRO B O 1
ATOM 3751 N N . ARG B 1 162 ? -24.826 -2.733 -21.637 1.00 7.76 189 ARG B N 1
ATOM 3752 C CA . ARG B 1 162 ? -25.916 -1.753 -21.727 1.00 8.51 189 ARG B CA 1
ATOM 3753 C C . ARG B 1 162 ? -25.470 -0.538 -22.496 1.00 8.40 189 ARG B C 1
ATOM 3754 O O . ARG B 1 162 ? -24.272 -0.305 -22.658 1.00 8.13 189 ARG B O 1
ATOM 3762 N N . TYR B 1 163 ? -26.442 0.251 -22.946 1.00 8.41 190 TYR B N 1
ATOM 3763 C CA . TYR B 1 163 ? -26.118 1.547 -23.523 1.00 7.95 190 TYR B CA 1
ATOM 3764 C C . TYR B 1 163 ? -27.268 2.513 -23.292 1.00 8.27 190 TYR B C 1
ATOM 3765 O O . TYR B 1 163 ? -28.391 2.104 -22.946 1.00 7.57 190 TYR B O 1
ATOM 3774 N N . ALA B 1 164 ? -26.957 3.794 -23.458 1.00 7.92 191 ALA B N 1
ATOM 3775 C CA . ALA B 1 164 ? -27.958 4.857 -23.377 1.00 7.92 191 ALA B CA 1
ATOM 3776 C C . ALA B 1 164 ? -27.494 5.997 -24.250 1.00 7.82 191 ALA B C 1
ATOM 3777 O O . ALA B 1 164 ? -26.301 6.199 -24.428 1.00 8.12 191 ALA B O 1
ATOM 3779 N N . LYS B 1 165 ? -28.438 6.766 -24.772 1.00 7.69 192 LYS B N 1
ATOM 3780 C CA . LYS B 1 165 ? -28.092 8.034 -25.405 1.00 8.00 192 LYS B CA 1
ATOM 3781 C C . LYS B 1 165 ? -27.512 9.007 -24.396 1.00 7.43 192 LYS B C 1
ATOM 3782 O O . LYS B 1 165 ? -27.895 9.028 -23.209 1.00 8.28 192 LYS B O 1
ATOM 3788 N N . LEU B 1 166 ? -26.592 9.827 -24.891 1.00 7.55 193 LEU B N 1
ATOM 3789 C CA . LEU B 1 166 ? -26.044 10.951 -24.156 1.00 7.56 193 LEU B CA 1
ATOM 3790 C C . LEU B 1 166 ? -26.555 12.240 -24.771 1.00 7.54 193 LEU B C 1
ATOM 3791 O O . LEU B 1 166 ? -26.623 12.357 -26.008 1.00 7.49 193 LEU B O 1
ATOM 3796 N N . LYS B 1 167 ? -26.881 13.207 -23.919 1.00 7.40 194 LYS B N 1
ATOM 3797 C CA . LYS B 1 167 ? -27.255 14.542 -24.411 1.00 7.81 194 LYS B CA 1
ATOM 3798 C C . LYS B 1 167 ? -26.054 15.245 -25.038 1.00 7.78 194 LYS B C 1
ATOM 3799 O O . LYS B 1 167 ? -24.916 14.842 -24.850 1.00 7.54 194 LYS B O 1
ATOM 3805 N N . LYS B 1 168 ? -26.310 16.314 -25.777 1.00 7.55 195 LYS B N 1
ATOM 3806 C CA . LYS B 1 168 ? -25.243 17.034 -26.470 1.00 8.31 195 LYS B CA 1
ATOM 3807 C C . LYS B 1 168 ? -24.154 17.555 -25.519 1.00 8.19 195 LYS B C 1
ATOM 3808 O O . LYS B 1 168 ? -22.990 17.719 -25.921 1.00 8.39 195 LYS B O 1
ATOM 3814 N N . ASN B 1 169 ? -24.520 17.791 -24.258 1.00 8.11 196 ASN B N 1
ATOM 3815 C CA . ASN B 1 169 ? -23.560 18.251 -23.265 1.00 8.09 196 ASN B CA 1
ATOM 3816 C C . ASN B 1 169 ? -22.616 17.144 -22.768 1.00 8.26 196 ASN B C 1
ATOM 3817 O O . ASN B 1 169 ? -21.698 17.411 -21.986 1.00 8.52 196 ASN B O 1
ATOM 3822 N N . MET B 1 170 ? -22.874 15.906 -23.204 1.00 8.22 197 MET B N 1
ATOM 3823 C CA . MET B 1 170 ? -21.983 14.759 -22.945 1.00 8.75 197 MET B CA 1
ATOM 3824 C C . MET B 1 170 ? -21.905 14.292 -21.484 1.00 9.28 197 MET B C 1
ATOM 3825 O O . MET B 1 170 ? -21.098 13.407 -21.151 1.00 9.77 197 MET B O 1
ATOM 3830 N N . VAL B 1 171 ? -22.738 14.867 -20.614 1.00 9.45 198 VAL B N 1
ATOM 3831 C CA . VAL B 1 171 ? -22.632 14.611 -19.175 1.00 10.06 198 VAL B CA 1
ATOM 3832 C C . VAL B 1 171 ? -23.976 14.224 -18.535 1.00 10.26 198 VAL B C 1
ATOM 3833 O O . VAL B 1 171 ? -24.087 14.115 -17.312 1.00 10.19 198 VAL B O 1
ATOM 3837 N N . GLU B 1 172 ? -24.960 13.969 -19.398 1.00 10.70 199 GLU B N 1
ATOM 3838 C CA A GLU B 1 172 ? -26.316 13.601 -18.981 0.50 11.00 199 GLU B CA 1
ATOM 3839 C CA B GLU B 1 172 ? -26.317 13.626 -18.992 0.50 10.97 199 GLU B CA 1
ATOM 3840 C C . GLU B 1 172 ? -26.883 12.542 -19.908 1.00 10.96 199 GLU B C 1
ATOM 3841 O O . GLU B 1 172 ? -26.726 12.617 -21.135 1.00 11.26 199 GLU B O 1
ATOM 3852 N N . LEU B 1 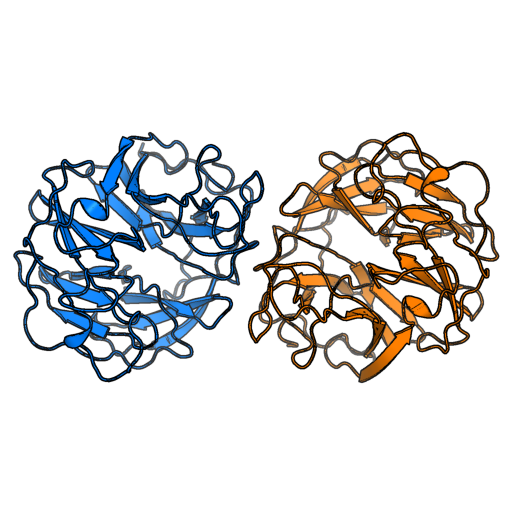173 ? -27.550 11.548 -19.328 1.00 11.16 200 LEU B N 1
ATOM 3853 C CA . LEU B 1 173 ? -28.225 10.558 -20.145 1.00 11.99 200 LEU B CA 1
ATOM 3854 C C . LEU B 1 173 ? -29.474 11.146 -20.788 1.00 12.68 200 LEU B C 1
ATOM 3855 O O . LEU B 1 173 ? -30.102 12.062 -20.242 1.00 12.01 200 LEU B O 1
ATOM 3860 N N . ASP B 1 174 ? -29.822 10.620 -21.954 1.00 12.78 201 ASP B N 1
ATOM 3861 C CA . ASP B 1 174 ? -31.067 10.974 -22.604 1.00 14.94 201 ASP B CA 1
ATOM 3862 C C . ASP B 1 174 ? -31.898 9.713 -22.749 1.00 14.78 201 ASP B C 1
ATOM 3863 O O . ASP B 1 174 ? -31.604 8.842 -23.570 1.00 16.02 201 ASP B O 1
ATOM 3868 N N . GLY B 1 175 ? -32.941 9.620 -21.941 1.00 15.80 202 GLY B N 1
ATOM 3869 C CA . GLY B 1 175 ? -33.830 8.476 -22.000 1.00 15.29 202 GLY B CA 1
ATOM 3870 C C . GLY B 1 175 ? -33.267 7.258 -21.293 1.00 14.91 202 GLY B C 1
ATOM 3871 O O . GLY B 1 175 ? -32.356 7.382 -20.472 1.00 15.33 202 GLY B O 1
ATOM 3872 N N . PRO B 1 176 ? -33.811 6.075 -21.615 1.00 14.10 203 PRO B N 1
ATOM 3873 C CA . PRO B 1 176 ? -33.607 4.880 -20.818 1.00 13.93 203 PRO B CA 1
ATOM 3874 C C . PRO B 1 176 ? -32.271 4.182 -21.043 1.00 13.13 203 PRO B C 1
ATOM 3875 O O . PRO B 1 176 ? -31.654 4.316 -22.106 1.00 13.53 203 PRO B O 1
ATOM 3879 N N . ILE B 1 177 ? -31.858 3.456 -20.014 1.00 12.39 204 ILE B N 1
ATOM 3880 C CA . ILE B 1 177 ? -30.752 2.506 -20.075 1.00 11.55 204 ILE B CA 1
ATOM 3881 C C . ILE B 1 177 ? -31.282 1.221 -20.721 1.00 12.19 204 ILE B C 1
ATOM 3882 O O . ILE B 1 177 ? -32.234 0.614 -20.231 1.00 12.62 204 ILE B O 1
ATOM 3887 N N . ARG B 1 178 ? -30.677 0.833 -21.836 1.00 11.39 205 ARG B N 1
ATOM 3888 C CA . ARG B 1 178 ? -31.121 -0.336 -22.587 1.00 11.85 205 ARG B CA 1
ATOM 3889 C C . ARG B 1 178 ? -30.152 -1.490 -22.436 1.00 11.16 205 ARG B C 1
ATOM 3890 O O . ARG B 1 178 ? -28.939 -1.298 -22.453 1.00 11.37 205 ARG B O 1
ATOM 3898 N N . ALA B 1 179 ? -30.693 -2.693 -22.267 1.00 9.81 206 ALA B N 1
ATOM 3899 C CA . ALA B 1 179 ? -29.863 -3.883 -22.264 1.00 9.84 206 ALA B CA 1
ATOM 3900 C C . ALA B 1 179 ? -29.516 -4.247 -23.706 1.00 9.67 206 ALA B C 1
ATOM 3901 O O . ALA B 1 179 ? -30.329 -4.088 -24.620 1.00 11.12 206 ALA B O 1
ATOM 3903 N N . ILE B 1 180 ? -28.296 -4.724 -23.922 1.00 8.88 207 ILE B N 1
ATOM 3904 C CA . ILE B 1 180 ? -27.869 -5.144 -25.248 1.00 8.16 207 ILE B CA 1
ATOM 3905 C C . ILE B 1 180 ? -27.931 -6.661 -25.351 1.00 7.99 207 ILE B C 1
ATOM 3906 O O . ILE B 1 180 ? -27.401 -7.363 -24.487 1.00 8.20 207 ILE B O 1
ATOM 3911 N N . GLU B 1 181 ? -28.563 -7.146 -26.415 1.00 8.01 208 GLU B N 1
ATOM 3912 C CA A GLU B 1 181 ? -28.691 -8.589 -26.641 0.50 8.34 208 GLU B CA 1
ATOM 3913 C CA B GLU B 1 181 ? -28.697 -8.587 -26.644 0.50 8.56 208 GLU B CA 1
ATOM 3914 C C . GLU B 1 181 ? -27.753 -9.063 -27.744 1.00 8.36 208 GLU B C 1
ATOM 3915 O O . GLU B 1 181 ? -27.307 -8.274 -28.574 1.00 8.87 208 GLU B O 1
ATOM 3926 N N . GLY B 1 182 ? -27.474 -10.365 -27.763 1.00 6.85 209 GLY B N 1
ATOM 3927 C CA . GLY B 1 182 ? -26.718 -10.952 -28.865 1.00 7.52 209 GLY B CA 1
ATOM 3928 C C . GLY B 1 182 ? -25.224 -11.128 -28.662 1.00 6.94 209 GLY B C 1
ATOM 3929 O O . GLY B 1 182 ? -24.539 -11.529 -29.601 1.00 7.97 209 GLY B O 1
ATOM 3930 N N . LEU B 1 183 ? -24.711 -10.830 -27.465 1.00 6.65 210 LEU B N 1
ATOM 3931 C CA . LEU B 1 183 ? -23.253 -10.950 -27.217 1.00 6.89 210 LEU B CA 1
ATOM 3932 C C . LEU B 1 183 ? -22.883 -12.154 -26.345 1.00 7.13 210 LEU B C 1
ATOM 3933 O O . LEU B 1 183 ? -22.846 -12.025 -25.115 1.00 7.86 210 LEU B O 1
ATOM 3938 N N . PRO B 1 184 ? -22.609 -13.325 -26.972 1.00 7.06 211 PRO B N 1
ATOM 3939 C CA . PRO B 1 184 ? -22.399 -14.528 -26.171 1.00 6.80 211 PRO B CA 1
ATOM 3940 C C . PRO B 1 184 ? -21.116 -14.397 -25.360 1.00 6.24 211 PRO B C 1
ATOM 3941 O O . PRO B 1 184 ? -20.125 -13.839 -25.832 1.00 5.41 211 PRO B O 1
ATOM 3945 N N . GLU B 1 185 ? -21.163 -14.885 -24.126 1.00 6.05 212 GLU B N 1
ATOM 3946 C CA . GLU B 1 185 ? -19.992 -14.888 -23.240 1.00 6.16 212 GLU B CA 1
ATOM 3947 C C . GLU B 1 185 ? -19.462 -13.496 -22.947 1.00 5.48 212 GLU B C 1
ATOM 3948 O O . GLU B 1 185 ? -18.297 -13.325 -22.606 1.00 5.82 212 GLU B O 1
ATOM 3954 N N . PHE B 1 186 ? -20.333 -12.491 -23.024 1.00 5.42 213 PHE B N 1
ATOM 3955 C CA . PHE B 1 186 ? -19.933 -11.134 -22.670 1.00 5.18 213 PHE B CA 1
ATOM 3956 C C . PHE B 1 186 ? -19.391 -11.054 -21.248 1.00 5.79 213 PHE B C 1
ATOM 3957 O O . PHE B 1 186 ? -20.066 -11.484 -20.297 1.00 6.17 213 PHE B O 1
ATOM 3965 N N . THR B 1 187 ? -18.194 -10.483 -21.088 1.00 5.11 214 THR B N 1
ATOM 3966 C CA . THR B 1 187 ? -17.667 -10.183 -19.757 1.00 5.03 214 THR B CA 1
ATOM 3967 C C . THR B 1 187 ? -17.634 -8.692 -19.458 1.00 5.20 214 THR B C 1
ATOM 3968 O O . THR B 1 187 ? -18.267 -8.247 -18.491 1.00 5.41 214 THR B O 1
ATOM 3972 N N . GLU B 1 188 ? -16.891 -7.922 -20.269 1.00 5.03 215 GLU B N 1
ATOM 3973 C CA . GLU B 1 188 ? -16.717 -6.486 -20.008 1.00 5.08 215 GLU B CA 1
ATOM 3974 C C . GLU B 1 188 ? -16.021 -5.824 -21.207 1.00 4.76 215 GLU B C 1
ATOM 3975 O O . GLU B 1 188 ? -15.991 -6.394 -22.307 1.00 5.49 215 GLU B O 1
ATOM 3981 N N . ALA B 1 189 ? -15.497 -4.618 -20.989 1.00 4.58 216 ALA B N 1
ATOM 3982 C CA . ALA B 1 189 ? -14.605 -3.947 -21.944 1.00 4.94 216 ALA B CA 1
ATOM 3983 C C . ALA B 1 189 ? -15.195 -3.731 -23.338 1.00 4.95 216 ALA B C 1
ATOM 3984 O O . ALA B 1 189 ? -14.558 -4.027 -24.345 1.00 5.04 216 ALA B O 1
ATOM 3986 N N . ILE B 1 190 ? -16.401 -3.169 -23.395 1.00 4.61 217 ILE B N 1
ATOM 3987 C CA . ILE B 1 190 ? -16.968 -2.776 -24.678 1.00 4.97 217 ILE B CA 1
ATOM 3988 C C . ILE B 1 190 ? -16.126 -1.689 -25.345 1.00 5.30 217 ILE B C 1
ATOM 3989 O O . ILE B 1 190 ? -15.664 -0.749 -24.676 1.00 5.35 217 ILE B O 1
ATOM 3994 N N . TRP B 1 191 ? -15.910 -1.828 -26.648 1.00 5.07 218 TRP B N 1
ATOM 3995 C CA . TRP B 1 191 ? -15.409 -0.728 -27.476 1.00 5.10 218 TRP B CA 1
ATOM 3996 C C . TRP B 1 191 ? -16.288 -0.699 -28.708 1.00 5.39 218 TRP B C 1
ATOM 3997 O O . TRP B 1 191 ? -16.529 -1.739 -29.331 1.00 5.05 218 TRP B O 1
ATOM 4008 N N A VAL B 1 192 ? -16.773 0.491 -29.052 0.50 5.52 219 VAL B N 1
ATOM 4009 N N B VAL B 1 192 ? -16.794 0.484 -29.051 0.50 5.64 219 VAL B N 1
ATOM 4010 C CA A VAL B 1 192 ? -17.584 0.661 -30.250 0.50 5.73 219 VAL B CA 1
ATOM 4011 C CA B VAL B 1 192 ? -17.614 0.634 -30.253 0.50 5.98 219 VAL B CA 1
ATOM 4012 C C A VAL B 1 192 ? -16.864 1.514 -31.278 0.50 6.18 219 VAL B C 1
ATOM 4013 C C B VAL B 1 192 ? -16.941 1.534 -31.281 0.50 6.31 219 VAL B C 1
ATOM 4014 O O A VAL B 1 192 ? -16.227 2.520 -30.935 0.50 6.26 219 VAL B O 1
ATOM 4015 O O B VAL B 1 192 ? -16.407 2.594 -30.937 0.50 6.57 219 VAL B O 1
ATOM 4022 N N . HIS B 1 193 ? -16.931 1.090 -32.533 1.00 6.24 220 HIS B N 1
ATOM 4023 C CA . HIS B 1 193 ? -16.406 1.907 -33.624 1.00 6.83 220 HIS B CA 1
ATOM 4024 C C . HIS B 1 193 ? -17.170 1.676 -34.922 1.00 8.09 220 HIS B C 1
ATOM 4025 O O . HIS B 1 193 ? -17.914 0.692 -35.058 1.00 8.23 220 HIS B O 1
ATOM 4032 N N . LYS B 1 194 ? -16.999 2.598 -35.862 1.00 8.32 221 LYS B N 1
ATOM 4033 C CA . LYS B 1 194 ? -17.620 2.477 -37.176 1.00 9.34 221 LYS B CA 1
ATOM 4034 C C . LYS B 1 194 ? -16.549 2.472 -38.246 1.00 9.96 221 LYS B C 1
ATOM 4035 O O . LYS B 1 194 ? -15.582 3.245 -38.185 1.00 10.09 221 LYS B O 1
ATOM 4041 N N . TYR B 1 195 ? -16.717 1.583 -39.219 1.00 10.43 222 TYR B N 1
ATOM 4042 C CA . TYR B 1 195 ? -15.859 1.551 -40.396 1.00 10.83 222 TYR B CA 1
ATOM 4043 C C . TYR B 1 195 ? -16.720 1.291 -41.615 1.00 11.99 222 TYR B C 1
ATOM 4044 O O . TYR B 1 195 ? -17.416 0.269 -41.703 1.00 11.54 222 TYR B O 1
ATOM 4053 N N . GLN B 1 196 ? -16.634 2.227 -42.564 1.00 13.32 223 GLN B N 1
ATOM 4054 C CA . GLN B 1 196 ? -17.469 2.208 -43.749 1.00 14.60 223 GLN B CA 1
ATOM 4055 C C . GLN B 1 196 ? -18.922 2.162 -43.260 1.00 15.18 223 GLN B C 1
ATOM 4056 O O . GLN B 1 196 ? -19.289 2.995 -42.423 1.00 15.90 223 GLN B O 1
ATOM 4062 N N . ASP B 1 197 ? -19.729 1.213 -43.707 1.00 15.38 224 ASP B N 1
ATOM 4063 C CA . ASP B 1 197 ? -21.144 1.248 -43.348 1.00 15.70 224 ASP B CA 1
ATOM 4064 C C . ASP B 1 197 ? -21.511 0.256 -42.247 1.00 14.79 224 ASP B C 1
ATOM 4065 O O . ASP B 1 197 ? -22.673 -0.083 -42.070 1.00 15.60 224 ASP B O 1
ATOM 4070 N N . ASN B 1 198 ? -20.512 -0.202 -41.502 1.00 12.75 225 ASN B N 1
ATOM 4071 C CA . ASN B 1 198 ? -20.760 -1.148 -40.423 1.00 11.80 225 ASN B CA 1
ATOM 4072 C C . ASN B 1 198 ? -20.329 -0.608 -39.075 1.00 10.97 225 ASN B C 1
ATOM 4073 O O . ASN B 1 198 ? -19.349 0.119 -38.985 1.00 10.39 225 ASN B O 1
ATOM 4078 N N . TYR B 1 199 ? -21.089 -0.978 -38.043 1.00 10.17 226 TYR B N 1
ATOM 4079 C CA . TYR B 1 199 ? -20.756 -0.677 -36.648 1.00 9.31 226 TYR B CA 1
ATOM 4080 C C . TYR B 1 199 ? -20.185 -1.940 -36.019 1.00 8.70 226 TYR B C 1
ATOM 4081 O O . TYR B 1 199 ? -20.614 -3.051 -36.360 1.00 8.80 226 TYR B O 1
ATOM 4090 N N . TYR B 1 200 ? -19.229 -1.758 -35.110 1.00 7.75 227 TYR B N 1
ATOM 4091 C CA . TYR B 1 200 ? -18.500 -2.861 -34.488 1.00 7.34 227 TYR B CA 1
ATOM 4092 C C . TYR B 1 200 ? -18.570 -2.702 -32.986 1.00 6.77 227 TYR B C 1
ATOM 4093 O O . TYR B 1 200 ? -18.300 -1.617 -32.443 1.00 7.33 227 TYR B O 1
ATOM 4102 N N . LEU B 1 201 ? -18.940 -3.784 -32.311 1.00 6.33 228 LEU B N 1
ATOM 4103 C CA . LEU B 1 201 ? -18.932 -3.798 -30.859 1.00 5.52 228 LEU B CA 1
ATOM 4104 C C . LEU B 1 201 ? -18.022 -4.945 -30.450 1.00 5.75 228 LEU B C 1
ATOM 4105 O O . LEU B 1 201 ? -18.390 -6.117 -30.581 1.00 6.13 228 LEU B O 1
ATOM 4110 N N . SER B 1 202 ? -16.816 -4.598 -30.001 1.00 5.21 229 SER B N 1
ATOM 4111 C CA . SER B 1 202 ? -15.870 -5.605 -29.521 1.00 5.17 229 SER B CA 1
ATOM 4112 C C . SER B 1 202 ? -15.907 -5.609 -28.003 1.00 5.26 229 SER B C 1
ATOM 4113 O O . SER B 1 202 ? -16.247 -4.597 -27.369 1.00 4.27 229 SER B O 1
ATOM 4116 N N . TYR B 1 203 ? -15.577 -6.755 -27.409 1.00 4.68 230 TYR B N 1
ATOM 4117 C CA . TYR B 1 203 ? -15.714 -6.895 -25.958 1.00 4.70 230 TYR B CA 1
ATOM 4118 C C . TYR B 1 203 ? -14.851 -8.015 -25.409 1.00 4.29 230 TYR B C 1
ATOM 4119 O O . TYR B 1 203 ? -14.574 -8.989 -26.107 1.00 4.55 230 TYR B O 1
ATOM 4128 N N . ALA B 1 204 ? -14.431 -7.873 -24.153 1.00 3.88 231 ALA B N 1
ATOM 4129 C CA . ALA B 1 204 ? -13.795 -8.985 -23.461 1.00 4.08 231 ALA B CA 1
ATOM 4130 C C . ALA B 1 204 ? -14.828 -10.092 -23.235 1.00 3.82 231 ALA B C 1
ATOM 4131 O O . ALA B 1 204 ? -15.946 -9.847 -22.777 1.00 4.59 231 ALA B O 1
ATOM 4133 N N . MET B 1 205 ? -14.420 -11.313 -23.561 1.00 4.08 232 MET B N 1
ATOM 4134 C CA . MET B 1 205 ? -15.327 -12.444 -23.680 1.00 5.24 232 MET B CA 1
ATOM 4135 C C . MET B 1 205 ? -14.774 -13.628 -22.907 1.00 5.38 232 MET B C 1
ATOM 4136 O O . MET B 1 205 ? -13.610 -14.026 -23.090 1.00 6.13 232 MET B O 1
ATOM 4141 N N . GLY B 1 206 ? -15.610 -14.204 -22.050 1.00 5.32 233 GLY B N 1
ATOM 4142 C CA . GLY B 1 206 ? -15.195 -15.300 -21.180 1.00 6.24 233 GLY B CA 1
ATOM 4143 C C . GLY B 1 206 ? -14.197 -14.848 -20.129 1.00 5.80 233 GLY B C 1
ATOM 4144 O O . GLY B 1 206 ? -13.981 -13.650 -19.930 1.00 6.40 233 GLY B O 1
ATOM 4145 N N . PHE B 1 207 ? -13.591 -15.814 -19.440 1.00 6.62 234 PHE B N 1
ATOM 4146 C CA . PHE B 1 207 ? -12.546 -15.518 -18.477 1.00 6.97 234 PHE B CA 1
ATOM 4147 C C . PHE B 1 207 ? -11.760 -16.787 -18.218 1.00 7.01 234 PHE B C 1
ATOM 4148 O O . PHE B 1 207 ? -12.369 -17.795 -17.872 1.00 8.50 234 PHE B O 1
ATOM 4156 N N . PRO B 1 208 ? -10.419 -16.749 -18.349 1.00 5.92 235 PRO B N 1
ATOM 4157 C CA . PRO B 1 208 ? -9.553 -15.635 -18.802 1.00 5.90 235 PRO B CA 1
ATOM 4158 C C . PRO B 1 208 ? -10.020 -15.090 -20.158 1.00 4.62 235 PRO B C 1
ATOM 4159 O O . PRO B 1 208 ? -10.545 -15.847 -20.989 1.00 5.04 235 PRO B O 1
ATOM 4163 N N . GLU B 1 209 ? -9.878 -13.778 -20.342 1.00 4.11 236 GLU B N 1
ATOM 4164 C CA . GLU B 1 209 ? -10.592 -13.065 -21.405 1.00 3.96 236 GLU B CA 1
ATOM 4165 C C . GLU B 1 209 ? -9.942 -13.174 -22.765 1.00 3.71 236 GLU B C 1
ATOM 4166 O O . GLU B 1 209 ? -8.739 -13.012 -22.899 1.00 4.58 236 GLU B O 1
ATOM 4172 N N . LYS B 1 210 ? -10.772 -13.463 -23.760 1.00 3.96 237 LYS B N 1
ATOM 4173 C CA . LYS B 1 210 ? -10.465 -13.242 -25.163 1.00 3.64 237 LYS B CA 1
ATOM 4174 C C . LYS B 1 210 ? -11.199 -11.947 -25.526 1.00 3.88 237 LYS B C 1
ATOM 4175 O O . LYS B 1 210 ? -11.862 -11.348 -24.680 1.00 3.72 237 LYS B O 1
ATOM 4181 N N . ILE B 1 211 ? -11.086 -11.514 -26.774 1.00 4.01 238 ILE B N 1
ATOM 4182 C CA . ILE B 1 211 ? -11.954 -10.446 -27.270 1.00 5.09 238 ILE B CA 1
ATOM 4183 C C . ILE B 1 211 ? -12.835 -11.027 -28.363 1.00 4.94 238 ILE B C 1
ATOM 4184 O O . ILE B 1 211 ? -12.313 -11.599 -29.339 1.00 5.46 238 ILE B O 1
ATOM 4189 N N . GLY B 1 212 ? -14.160 -10.920 -28.183 1.00 4.92 239 GLY B N 1
ATOM 4190 C CA . GLY B 1 212 ? -15.099 -11.253 -29.252 1.00 5.08 239 GLY B CA 1
ATOM 4191 C C . GLY B 1 212 ? -15.588 -9.975 -29.904 1.00 4.78 239 GLY B C 1
ATOM 4192 O O . GLY B 1 212 ? -15.300 -8.880 -29.422 1.00 5.48 239 GLY B O 1
ATOM 4193 N N . TYR B 1 213 ? -16.354 -10.096 -30.977 1.00 4.90 240 TYR B N 1
ATOM 4194 C CA . TYR B 1 213 ? -16.973 -8.886 -31.544 1.00 5.25 240 TYR B CA 1
ATOM 4195 C C . TYR B 1 213 ? -18.257 -9.198 -32.290 1.00 5.64 240 TYR B C 1
ATOM 4196 O O . TYR B 1 213 ? -18.494 -10.341 -32.686 1.00 6.10 240 TYR B O 1
ATOM 4205 N N . ALA B 1 214 ? -19.076 -8.163 -32.453 1.00 5.75 241 ALA B N 1
ATOM 4206 C CA . ALA B 1 214 ? -20.338 -8.262 -33.172 1.00 6.57 241 ALA B CA 1
ATOM 4207 C C . ALA B 1 214 ? -20.401 -7.113 -34.149 1.00 7.48 241 ALA B C 1
ATOM 4208 O O . ALA B 1 214 ? -19.745 -6.084 -33.951 1.00 7.45 241 ALA B O 1
ATOM 4210 N N . MET B 1 215 ? -21.179 -7.294 -35.218 1.00 7.29 242 MET B N 1
ATOM 4211 C CA . MET B 1 215 ? -21.370 -6.218 -36.183 1.00 8.02 242 MET B CA 1
ATOM 4212 C C . MET B 1 215 ? -22.833 -5.840 -36.237 1.00 8.02 242 MET B C 1
ATOM 4213 O O . MET B 1 215 ? -23.707 -6.688 -36.002 1.00 8.01 242 MET B O 1
ATOM 4218 N N . GLY B 1 216 ? -23.088 -4.567 -36.532 1.00 7.79 243 GLY B N 1
ATOM 4219 C CA . GLY B 1 216 ? -24.457 -4.053 -36.676 1.00 8.72 243 GLY B CA 1
ATOM 4220 C C . GLY B 1 216 ? -24.548 -3.072 -37.830 1.00 9.31 243 GLY B C 1
ATOM 4221 O O . GLY B 1 216 ? -23.530 -2.540 -38.278 1.00 9.50 243 GLY B O 1
ATOM 4222 N N . LYS B 1 217 ? -25.770 -2.831 -38.313 1.00 10.12 244 LYS B N 1
ATOM 4223 C CA . LYS B 1 217 ? -25.992 -1.854 -39.378 1.00 11.03 244 LYS B CA 1
ATOM 4224 C C . LYS B 1 217 ? -26.380 -0.501 -38.782 1.00 10.97 244 LYS B C 1
ATOM 4225 O O . LYS B 1 217 ? -26.428 0.515 -39.479 1.00 10.88 244 LYS B O 1
ATOM 4231 N N . SER B 1 218 ? -26.628 -0.515 -37.474 1.00 11.35 245 SER B N 1
ATOM 4232 C CA . SER B 1 218 ? -27.027 0.662 -36.696 1.00 11.74 245 SER B CA 1
ATOM 4233 C C . SER B 1 218 ? -26.342 0.585 -35.345 1.00 11.82 245 SER B C 1
ATOM 4234 O O . SER B 1 218 ? -26.107 -0.513 -34.824 1.00 11.13 245 SER B O 1
ATOM 4237 N N . ILE B 1 219 ? -26.050 1.751 -34.774 1.00 11.50 246 ILE B N 1
ATOM 4238 C CA . ILE B 1 219 ? -25.484 1.845 -33.419 1.00 12.00 246 ILE B CA 1
ATOM 4239 C C . ILE B 1 219 ? -26.441 1.278 -32.360 1.00 12.07 246 ILE B C 1
ATOM 4240 O O . ILE B 1 219 ? -26.022 0.916 -31.249 1.00 11.70 246 ILE B O 1
ATOM 4245 N N . LYS B 1 220 ? -27.719 1.187 -32.725 1.00 12.83 247 LYS B N 1
ATOM 4246 C CA . LYS B 1 220 ? -28.754 0.652 -31.848 1.00 13.72 247 LYS B CA 1
ATOM 4247 C C . LYS B 1 220 ? -28.916 -0.853 -32.028 1.00 13.76 247 LYS B C 1
ATOM 4248 O O . LYS B 1 220 ? -29.805 -1.458 -31.434 1.00 14.21 247 LYS B O 1
ATOM 4254 N N . GLY B 1 221 ? -28.043 -1.455 -32.840 1.00 13.39 248 GLY B N 1
ATOM 4255 C CA . GLY B 1 221 ? -28.169 -2.860 -33.198 1.00 13.20 248 GLY B CA 1
ATOM 4256 C C . GLY B 1 221 ? -29.319 -3.079 -34.172 1.00 12.94 248 GLY B C 1
ATOM 4257 O O . GLY B 1 221 ? -29.817 -2.119 -34.777 1.00 13.36 248 GLY B O 1
ATOM 4258 N N . PRO B 1 222 ? -29.763 -4.334 -34.329 1.00 12.36 249 PRO B N 1
ATOM 4259 C CA . PRO B 1 222 ? -29.289 -5.530 -33.623 1.00 11.60 249 PRO B CA 1
ATOM 4260 C C . PRO B 1 222 ? -27.815 -5.856 -33.905 1.00 10.86 249 PRO B C 1
ATOM 4261 O O . PRO B 1 222 ? -27.260 -5.505 -34.967 1.00 10.05 249 PRO B O 1
ATOM 4265 N N . TRP B 1 223 ? -27.201 -6.518 -32.934 1.00 9.68 250 TRP B N 1
ATOM 4266 C CA . TRP B 1 223 ? -25.801 -6.915 -33.011 1.00 9.49 250 TRP B CA 1
ATOM 4267 C C . TRP B 1 223 ? -25.690 -8.398 -33.348 1.00 9.52 250 TRP B C 1
ATOM 4268 O O . TRP B 1 223 ? -26.373 -9.234 -32.756 1.00 10.73 250 TRP B O 1
ATOM 4279 N N . VAL B 1 224 ? -24.854 -8.710 -34.330 1.00 8.80 251 VAL B N 1
ATOM 4280 C CA . VAL B 1 224 ? -24.657 -10.084 -34.752 1.00 8.21 251 VAL B CA 1
ATOM 4281 C C . VAL B 1 224 ? -23.220 -10.511 -34.442 1.00 7.60 251 VAL B C 1
ATOM 4282 O O . VAL B 1 224 ? -22.264 -9.962 -34.986 1.00 7.72 251 VAL B O 1
ATOM 4286 N N . TYR B 1 225 ? -23.082 -11.503 -33.572 1.00 7.05 252 TYR B N 1
ATOM 4287 C CA . TYR B 1 225 ? -21.757 -11.994 -33.176 1.00 7.23 252 TYR B CA 1
ATOM 4288 C C . TYR B 1 225 ? -21.001 -12.548 -34.374 1.00 7.34 252 TYR B C 1
ATOM 4289 O O . TYR B 1 225 ? -21.571 -13.294 -35.198 1.00 6.60 252 TYR B O 1
ATOM 4298 N N . LYS B 1 226 ? -19.710 -12.196 -34.460 1.00 7.51 253 LYS B N 1
ATOM 4299 C CA . LYS B 1 226 ? -18.862 -12.582 -35.593 1.00 8.31 253 LYS B CA 1
ATOM 4300 C C . LYS B 1 226 ? -17.631 -13.398 -35.196 1.00 8.62 253 LYS B C 1
ATOM 4301 O O . LYS B 1 226 ? -16.843 -13.807 -36.064 1.00 11.09 253 LYS B O 1
ATOM 4307 N N . GLY B 1 227 ? -17.442 -13.641 -33.909 1.00 7.58 254 GLY B N 1
ATOM 4308 C CA . GLY B 1 227 ? -16.338 -14.524 -33.523 1.00 7.14 254 GLY B CA 1
ATOM 4309 C C . GLY B 1 227 ? -15.233 -13.870 -32.723 1.00 6.75 254 GLY B C 1
ATOM 4310 O O . GLY B 1 227 ? -15.394 -12.764 -32.176 1.00 7.52 254 GLY B O 1
ATOM 4311 N N . ILE B 1 228 ? -14.099 -14.565 -32.661 1.00 6.39 255 ILE B N 1
ATOM 4312 C CA . ILE B 1 228 ? -12.972 -14.156 -31.818 1.00 5.63 255 ILE B CA 1
ATOM 4313 C C . ILE B 1 228 ? -12.117 -13.149 -32.577 1.00 5.57 255 ILE B C 1
ATOM 4314 O O . ILE B 1 228 ? -11.622 -13.445 -33.676 1.00 5.31 255 ILE B O 1
ATOM 4319 N N . LEU B 1 229 ? -11.968 -11.961 -31.989 1.00 4.91 256 LEU B N 1
ATOM 4320 C CA . LEU B 1 229 ? -11.087 -10.917 -32.504 1.00 4.92 256 LEU B CA 1
ATOM 4321 C C . LEU B 1 229 ? -9.679 -11.054 -31.938 1.00 4.64 256 LEU B C 1
ATOM 4322 O O . LEU B 1 229 ? -8.686 -10.832 -32.651 1.00 5.20 256 LEU B O 1
ATOM 4327 N N . ASN B 1 230 ? -9.574 -11.410 -30.660 1.00 4.08 257 ASN B N 1
ATOM 4328 C CA . ASN B 1 230 ? -8.237 -11.561 -30.052 1.00 3.66 257 ASN B CA 1
ATOM 4329 C C . ASN B 1 230 ? -8.183 -12.776 -29.138 1.00 3.86 257 ASN B C 1
ATOM 4330 O O . ASN B 1 230 ? -9.070 -12.960 -28.303 1.00 4.37 257 ASN B O 1
ATOM 4335 N N . GLU B 1 231 ? -7.149 -13.611 -29.301 1.00 4.19 258 GLU B N 1
ATOM 4336 C CA . GLU B 1 231 ? -6.855 -14.694 -28.351 1.00 4.45 258 GLU B CA 1
ATOM 4337 C C . GLU B 1 231 ? -6.526 -14.120 -26.964 1.00 4.41 258 GLU B C 1
ATOM 4338 O O . GLU B 1 231 ? -6.281 -12.910 -26.816 1.00 4.43 258 GLU B O 1
ATOM 4344 N N . VAL B 1 232 ? -6.507 -14.983 -25.941 1.00 4.79 259 VAL B N 1
ATOM 4345 C CA . VAL B 1 232 ? -6.060 -14.588 -24.612 1.00 5.01 259 VAL B CA 1
ATOM 4346 C C . VAL B 1 232 ? -4.672 -13.924 -24.739 1.00 5.15 259 VAL B C 1
ATOM 4347 O O . VAL B 1 232 ? -3.782 -14.458 -25.416 1.00 5.41 259 VAL B O 1
ATOM 4351 N N . ALA B 1 233 ? -4.525 -12.751 -24.126 1.00 5.07 260 ALA B N 1
ATOM 4352 C CA . ALA B 1 233 ? -3.276 -11.992 -24.202 1.00 5.03 260 ALA B CA 1
ATOM 4353 C C . ALA B 1 233 ? -2.173 -12.588 -23.318 1.00 4.92 260 ALA B C 1
ATOM 4354 O O . ALA B 1 233 ? -2.438 -13.210 -22.296 1.00 4.95 260 ALA B O 1
ATOM 4356 N N . GLY B 1 234 ? -0.933 -12.385 -23.738 1.00 4.86 261 GLY B N 1
ATOM 4357 C CA . GLY B 1 234 ? 0.227 -12.961 -23.057 1.00 4.72 261 GLY B CA 1
ATOM 4358 C C . GLY B 1 234 ? 0.269 -12.583 -21.592 1.00 4.84 261 GLY B C 1
ATOM 4359 O O . GLY B 1 234 ? 0.261 -11.387 -21.247 1.00 4.73 261 GLY B O 1
ATOM 4360 N N . ASN B 1 235 ? 0.266 -13.602 -20.733 1.00 4.24 262 ASN B N 1
ATOM 4361 C CA . ASN B 1 235 ? 0.407 -13.417 -19.287 1.00 4.10 262 ASN B CA 1
ATOM 4362 C C . ASN B 1 235 ? -0.566 -12.437 -18.621 1.00 4.34 262 ASN B C 1
ATOM 4363 O O . ASN B 1 235 ? -0.208 -11.754 -17.660 1.00 4.22 262 ASN B O 1
ATOM 4368 N N . THR B 1 236 ? -1.797 -12.384 -19.123 1.00 4.05 263 THR B N 1
ATOM 4369 C CA . THR B 1 236 ? -2.844 -11.606 -18.456 1.00 4.29 263 THR B CA 1
ATOM 4370 C C . THR B 1 236 ? -4.198 -12.279 -18.659 1.00 3.96 263 THR B C 1
ATOM 4371 O O . THR B 1 236 ? -4.474 -12.801 -19.734 1.00 4.21 263 THR B O 1
ATOM 4375 N N . PRO B 1 237 ? -5.046 -12.274 -17.605 1.00 4.04 264 PRO B N 1
ATOM 4376 C CA . PRO B 1 237 ? -6.406 -12.810 -17.759 1.00 3.83 264 PRO B CA 1
ATOM 4377 C C . PRO B 1 237 ? -7.403 -11.739 -18.177 1.00 4.32 264 PRO B C 1
ATOM 4378 O O . PRO B 1 237 ? -8.549 -12.067 -18.565 1.00 4.40 264 PRO B O 1
ATOM 4382 N N . THR B 1 238 ? -7.016 -10.472 -18.051 1.00 3.84 265 THR B N 1
ATOM 4383 C CA . THR B 1 238 ? -7.821 -9.387 -18.621 1.00 4.20 265 THR B CA 1
ATOM 4384 C C . THR B 1 238 ? -7.263 -8.963 -19.979 1.00 4.03 265 THR B C 1
ATOM 4385 O O . THR B 1 238 ? -6.047 -8.790 -20.150 1.00 4.89 265 THR B O 1
ATOM 4389 N N . ASN B 1 239 ? -8.178 -8.748 -20.916 1.00 3.93 266 ASN B N 1
ATOM 4390 C CA . ASN B 1 239 ? -7.871 -8.452 -22.307 1.00 4.33 266 ASN B CA 1
ATOM 4391 C C . ASN B 1 239 ? -8.719 -7.236 -22.569 1.00 5.19 266 ASN B C 1
ATOM 4392 O O . ASN B 1 239 ? -9.949 -7.354 -22.636 1.00 5.81 266 ASN B O 1
ATOM 4397 N N . HIS B 1 240 ? -8.095 -6.061 -22.646 1.00 4.71 267 HIS B N 1
ATOM 4398 C CA . HIS B 1 240 ? -8.843 -4.804 -22.761 1.00 5.80 267 HIS B CA 1
ATOM 4399 C C . HIS B 1 240 ? -8.319 -4.001 -23.942 1.00 5.79 267 HIS B C 1
ATOM 4400 O O . HIS B 1 240 ? -7.129 -3.657 -23.992 1.00 5.95 267 HIS B O 1
ATOM 4407 N N . GLN B 1 241 ? -9.217 -3.717 -24.883 1.00 5.99 268 GLN B N 1
ATOM 4408 C CA . GLN B 1 241 ? -8.858 -3.247 -26.230 1.00 5.86 268 GLN B CA 1
ATOM 4409 C C . GLN B 1 241 ? -9.414 -1.870 -26.603 1.00 5.93 268 GLN B C 1
ATOM 4410 O O . GLN B 1 241 ? -10.445 -1.430 -26.073 1.00 6.07 268 GLN B O 1
ATOM 4416 N N . ALA B 1 242 ? -8.748 -1.225 -27.561 1.00 5.52 269 ALA B N 1
ATOM 4417 C CA . ALA B 1 242 ? -9.253 0.006 -28.175 1.00 5.42 269 ALA B CA 1
ATOM 4418 C C . ALA B 1 242 ? -8.906 -0.084 -29.645 1.00 5.64 269 ALA B C 1
ATOM 4419 O O . ALA B 1 242 ? -7.865 -0.624 -30.001 1.00 5.74 269 ALA B O 1
ATOM 4421 N N . ILE B 1 243 ? -9.787 0.401 -30.506 1.00 5.51 270 ILE B N 1
ATOM 4422 C CA . ILE B 1 243 ? -9.561 0.296 -31.949 1.00 6.12 270 ILE B CA 1
ATOM 4423 C C . ILE B 1 243 ? -9.700 1.672 -32.570 1.00 6.36 270 ILE B C 1
ATOM 4424 O O . ILE B 1 243 ? -10.729 2.327 -32.401 1.00 7.15 270 ILE B O 1
ATOM 4429 N N . ILE B 1 244 ? -8.662 2.128 -33.272 1.00 6.69 271 ILE B N 1
ATOM 4430 C CA . ILE B 1 244 ? -8.741 3.441 -33.904 1.00 7.21 271 ILE B CA 1
ATOM 4431 C C . ILE B 1 244 ? -8.236 3.357 -35.338 1.00 7.11 271 ILE B C 1
ATOM 4432 O O . ILE B 1 244 ? -7.486 2.450 -35.697 1.00 6.77 271 ILE B O 1
ATOM 4437 N N . GLU B 1 245 ? -8.667 4.314 -36.141 1.00 6.99 272 GLU B N 1
ATOM 4438 C CA . GLU B 1 245 ? -8.123 4.520 -37.457 1.00 8.08 272 GLU B CA 1
ATOM 4439 C C . GLU B 1 245 ? -7.223 5.761 -37.403 1.00 8.08 272 GLU B C 1
ATOM 4440 O O . GLU B 1 245 ? -7.630 6.814 -36.887 1.00 8.32 272 GLU B O 1
ATOM 4446 N N . PHE B 1 246 ? -6.012 5.638 -37.939 1.00 7.77 273 PHE B N 1
ATOM 4447 C CA . PHE B 1 246 ? -5.070 6.759 -37.985 1.00 7.31 273 PHE B CA 1
ATOM 4448 C C . PHE B 1 246 ? -4.253 6.684 -39.259 1.00 7.44 273 PHE B C 1
ATOM 4449 O O . PHE B 1 246 ? -3.663 5.661 -39.542 1.00 6.74 273 PHE B O 1
ATOM 4457 N N . ASN B 1 247 ? -4.223 7.782 -40.013 1.00 7.82 274 ASN B N 1
ATOM 4458 C CA . ASN B 1 247 ? -3.481 7.805 -41.292 1.00 8.28 274 ASN B CA 1
ATOM 4459 C C . ASN B 1 247 ? -3.805 6.600 -42.188 1.00 8.52 274 ASN B C 1
ATOM 4460 O O . ASN B 1 247 ? -2.914 5.969 -42.761 1.00 8.37 274 ASN B O 1
ATOM 4465 N N . ASN B 1 248 ? -5.104 6.305 -42.287 1.00 9.11 275 ASN B N 1
ATOM 4466 C CA . ASN B 1 248 ? -5.680 5.270 -43.157 1.00 10.25 275 ASN B CA 1
ATOM 4467 C C . ASN B 1 248 ? -5.378 3.819 -42.765 1.00 10.69 275 ASN B C 1
ATOM 4468 O O . ASN B 1 248 ? -5.767 2.884 -43.477 1.00 12.32 275 ASN B O 1
ATOM 4473 N N . LYS B 1 249 ? -4.699 3.635 -41.642 1.00 10.19 276 LYS B N 1
ATOM 4474 C CA . LYS B 1 249 ? -4.460 2.288 -41.104 1.00 9.56 276 LYS B CA 1
ATOM 4475 C C . LYS B 1 249 ? -5.265 2.106 -39.824 1.00 8.82 276 LYS B C 1
ATOM 4476 O O . LYS B 1 249 ? -5.745 3.073 -39.229 1.00 8.10 276 LYS B O 1
ATOM 4482 N N . HIS B 1 250 ? -5.422 0.855 -39.413 1.00 8.21 277 HIS B N 1
ATOM 4483 C CA . HIS B 1 250 ? -6.250 0.536 -38.254 1.00 7.98 277 HIS B CA 1
ATOM 4484 C C . HIS B 1 250 ? -5.410 -0.113 -37.186 1.00 7.72 277 HIS B C 1
ATOM 4485 O O . HIS B 1 250 ? -4.580 -0.982 -37.482 1.00 7.21 277 HIS B O 1
ATOM 4492 N N . TYR B 1 251 ? -5.638 0.310 -35.939 1.00 7.01 278 TYR B N 1
ATOM 4493 C CA . TYR B 1 251 ? -4.777 -0.081 -34.849 1.00 6.70 278 TYR B CA 1
ATOM 4494 C C . TYR B 1 251 ? -5.587 -0.697 -33.720 1.00 6.12 278 TYR B C 1
ATOM 4495 O O . TYR B 1 251 ? -6.619 -0.163 -33.322 1.00 6.12 278 TYR B O 1
ATOM 4504 N N . PHE B 1 252 ? -5.099 -1.848 -33.260 1.00 5.65 279 PHE B N 1
ATOM 4505 C CA . PHE B 1 252 ? -5.662 -2.594 -32.152 1.00 5.22 279 PHE B CA 1
ATOM 4506 C C . PHE B 1 252 ? -4.724 -2.414 -30.964 1.00 5.12 279 PHE B C 1
ATOM 4507 O O . PHE B 1 252 ? -3.602 -2.934 -30.954 1.00 4.89 279 PHE B O 1
ATOM 4515 N N . ILE B 1 253 ? -5.185 -1.641 -29.980 1.00 4.56 280 ILE B N 1
ATOM 4516 C CA . ILE B 1 253 ? -4.374 -1.254 -28.831 1.00 4.83 280 ILE B CA 1
ATOM 4517 C C . ILE B 1 253 ? -4.910 -2.066 -27.660 1.00 4.92 280 ILE B C 1
ATOM 4518 O O . ILE B 1 253 ? -6.124 -2.151 -27.474 1.00 5.30 280 ILE B O 1
ATOM 4523 N N . TYR B 1 254 ? -4.012 -2.670 -26.888 1.00 4.23 281 TYR B N 1
ATOM 4524 C CA . TYR B 1 254 ? -4.446 -3.637 -25.861 1.00 4.09 281 TYR B CA 1
ATOM 4525 C C . TYR B 1 254 ? -3.415 -3.688 -24.758 1.00 4.22 281 TYR B C 1
ATOM 4526 O O . TYR B 1 254 ? -2.520 -2.846 -24.724 1.00 4.91 281 TYR B O 1
ATOM 4535 N N . HIS B 1 255 ? -3.566 -4.622 -23.821 1.00 3.87 282 HIS B N 1
ATOM 4536 C CA . HIS B 1 255 ? -2.556 -4.789 -22.788 1.00 3.89 282 HIS B CA 1
ATOM 4537 C C . HIS B 1 255 ? -2.166 -6.240 -22.600 1.00 3.77 282 HIS B C 1
ATOM 4538 O O . HIS B 1 255 ? -2.919 -7.160 -22.932 1.00 4.54 282 HIS B O 1
ATOM 4545 N N . THR B 1 256 ? -0.950 -6.440 -22.118 1.00 4.24 283 THR B N 1
ATOM 4546 C CA . THR B 1 256 ? -0.468 -7.781 -21.826 1.00 4.80 283 THR B CA 1
ATOM 4547 C C . THR B 1 256 ? 0.150 -7.786 -20.426 1.00 4.93 283 THR B C 1
ATOM 4548 O O . THR B 1 256 ? 0.245 -6.738 -19.767 1.00 5.16 283 THR B O 1
ATOM 4552 N N . GLY B 1 257 ? 0.570 -8.964 -19.966 1.00 5.19 284 GLY B N 1
ATOM 4553 C CA . GLY B 1 257 ? 1.420 -9.051 -18.786 1.00 6.12 284 GLY B CA 1
ATOM 4554 C C . GLY B 1 257 ? 2.860 -9.382 -19.139 1.00 6.20 284 GLY B C 1
ATOM 4555 O O . GLY B 1 257 ? 3.556 -9.983 -18.347 1.00 6.71 284 GLY B O 1
ATOM 4556 N N . ALA B 1 258 ? 3.299 -8.970 -20.330 1.00 7.06 285 ALA B N 1
ATOM 4557 C CA . ALA B 1 258 ? 4.622 -9.356 -20.863 1.00 7.25 285 ALA B CA 1
ATOM 4558 C C . ALA B 1 258 ? 5.764 -8.424 -20.428 1.00 8.11 285 ALA B C 1
ATOM 4559 O O . ALA B 1 258 ? 6.942 -8.644 -20.785 1.00 8.43 285 ALA B O 1
ATOM 4561 N N . GLY B 1 259 ? 5.428 -7.399 -19.654 1.00 8.77 286 GLY B N 1
ATOM 4562 C CA . GLY B 1 259 ? 6.422 -6.437 -19.175 1.00 9.61 286 GLY B CA 1
ATOM 4563 C C . GLY B 1 259 ? 7.359 -6.988 -18.115 1.00 10.69 286 GLY B C 1
ATOM 4564 O O . GLY B 1 259 ? 7.144 -8.071 -17.556 1.00 9.06 286 GLY B O 1
ATOM 4565 N N . ARG B 1 260 ? 8.380 -6.198 -17.811 1.00 12.99 287 ARG B N 1
ATOM 4566 C CA . ARG B 1 260 ? 9.358 -6.517 -16.797 1.00 15.34 287 ARG B CA 1
ATOM 4567 C C . ARG B 1 260 ? 9.569 -5.298 -15.905 1.00 16.18 287 ARG B C 1
ATOM 4568 O O . ARG B 1 260 ? 9.450 -4.195 -16.374 1.00 16.72 287 ARG B O 1
ATOM 4576 N N . PRO B 1 261 ? 9.874 -5.512 -14.646 1.00 16.65 288 PRO B N 1
ATOM 4577 C CA . PRO B 1 261 ? 10.067 -6.830 -14.037 1.00 16.78 288 PRO B CA 1
ATOM 4578 C C . PRO B 1 261 ? 8.764 -7.404 -13.490 1.00 16.64 288 PRO B C 1
ATOM 4579 O O . PRO B 1 261 ? 7.945 -6.669 -12.928 1.00 16.98 288 PRO B O 1
ATOM 4583 N N . ASP B 1 262 ? 8.577 -8.710 -13.655 1.00 15.51 289 ASP B N 1
ATOM 4584 C CA . ASP B 1 262 ? 7.429 -9.376 -13.067 1.00 14.38 289 ASP B CA 1
ATOM 4585 C C . ASP B 1 262 ? 6.128 -8.750 -13.601 1.00 12.24 289 ASP B C 1
ATOM 4586 O O . ASP B 1 262 ? 5.254 -8.401 -12.828 1.00 11.56 289 ASP B O 1
ATOM 4591 N N . GLY B 1 263 ? 6.022 -8.605 -14.925 1.00 10.70 290 GLY B N 1
ATOM 4592 C CA . GLY B 1 263 ? 4.722 -8.321 -15.545 1.00 9.23 290 GLY B CA 1
ATOM 4593 C C . GLY B 1 263 ? 3.725 -9.421 -15.220 1.00 8.35 290 GLY B C 1
ATOM 4594 O O . GLY B 1 263 ? 4.101 -10.581 -14.979 1.00 7.52 290 GLY B O 1
ATOM 4595 N N . GLY B 1 264 ? 2.440 -9.082 -15.235 1.00 7.75 291 GLY B N 1
ATOM 4596 C CA . GLY B 1 264 ? 1.427 -10.088 -14.956 1.00 7.17 291 GLY B CA 1
ATOM 4597 C C . GLY B 1 264 ? 0.079 -9.438 -14.799 1.00 6.99 291 GLY B C 1
ATOM 4598 O O . GLY B 1 264 ? -0.115 -8.303 -15.242 1.00 7.14 291 GLY B O 1
ATOM 4599 N N . GLN B 1 265 ? -0.834 -10.157 -14.151 1.00 7.05 292 GLN B N 1
ATOM 4600 C CA . GLN B 1 265 ? -2.241 -9.752 -14.114 1.00 7.44 292 GLN B CA 1
ATOM 4601 C C . GLN B 1 265 ? -2.525 -8.407 -13.444 1.00 7.30 292 GLN B C 1
ATOM 4602 O O . GLN B 1 265 ? -3.493 -7.747 -13.808 1.00 7.01 292 GLN B O 1
ATOM 4608 N N . TYR B 1 266 ? -1.681 -7.995 -12.492 1.00 6.66 293 TYR B N 1
ATOM 4609 C CA . TYR B 1 266 ? -1.839 -6.685 -11.834 1.00 7.41 293 TYR B CA 1
ATOM 4610 C C . TYR B 1 266 ? -0.737 -5.696 -12.207 1.00 6.93 293 TYR B C 1
ATOM 4611 O O . TYR B 1 266 ? -0.672 -4.589 -11.659 1.00 8.27 293 TYR B O 1
ATOM 4620 N N . ARG B 1 267 ? 0.112 -6.098 -13.148 1.00 6.68 294 ARG B N 1
ATOM 4621 C CA . ARG B 1 267 ? 1.237 -5.286 -13.604 1.00 6.46 294 ARG B CA 1
ATOM 4622 C C . ARG B 1 267 ? 1.284 -5.432 -15.131 1.00 6.33 294 ARG B C 1
ATOM 4623 O O . ARG B 1 267 ? 2.097 -6.174 -15.687 1.00 6.35 294 ARG B O 1
ATOM 4631 N N . ARG B 1 268 ? 0.395 -4.699 -15.792 1.00 5.17 295 ARG B N 1
ATOM 4632 C CA . ARG B 1 268 ? 0.151 -4.873 -17.238 1.00 5.56 295 ARG B CA 1
ATOM 4633 C C . ARG B 1 268 ? 0.891 -3.855 -18.076 1.00 5.36 295 ARG B C 1
ATOM 4634 O O . ARG B 1 268 ? 1.419 -2.893 -17.537 1.00 5.73 295 ARG B O 1
ATOM 4642 N N . SER B 1 269 ? 0.939 -4.070 -19.392 1.00 5.81 296 SER B N 1
ATOM 4643 C CA . SER B 1 269 ? 1.662 -3.172 -20.284 1.00 5.76 296 SER B CA 1
ATOM 4644 C C . SER B 1 269 ? 0.931 -2.995 -21.599 1.00 5.19 296 SER B C 1
ATOM 4645 O O . SER B 1 269 ? 0.614 -3.975 -22.286 1.00 5.54 296 SER B O 1
ATOM 4648 N N . VAL B 1 270 ? 0.710 -1.747 -21.984 1.00 5.27 297 VAL B N 1
ATOM 4649 C CA . VAL B 1 270 ? 0.078 -1.452 -23.268 1.00 5.49 297 VAL B CA 1
ATOM 4650 C C . VAL B 1 270 ? 0.922 -1.942 -24.462 1.00 5.90 297 VAL B C 1
ATOM 4651 O O . VAL B 1 270 ? 2.164 -1.813 -24.475 1.00 6.32 297 VAL B O 1
ATOM 4655 N N . SER B 1 271 ? 0.225 -2.515 -25.437 1.00 5.76 298 SER B N 1
ATOM 4656 C CA . SER B 1 271 ? 0.819 -3.022 -26.669 1.00 5.60 298 SER B CA 1
ATOM 4657 C C . SER B 1 271 ? -0.043 -2.605 -27.842 1.00 5.73 298 SER B C 1
ATOM 4658 O O . SER B 1 271 ? -1.231 -2.307 -27.663 1.00 6.07 298 SER B O 1
ATOM 4661 N N . ILE B 1 272 ? 0.551 -2.555 -29.040 1.00 5.26 299 ILE B N 1
ATOM 4662 C CA . ILE B 1 272 ? -0.187 -2.168 -30.240 1.00 5.60 299 ILE B CA 1
ATOM 4663 C C . ILE B 1 272 ? 0.153 -3.096 -31.397 1.00 5.56 299 ILE B C 1
ATOM 4664 O O . ILE B 1 272 ? 1.309 -3.376 -31.649 1.00 5.66 299 ILE B O 1
ATOM 4669 N N . ASP B 1 273 ? -0.876 -3.533 -32.104 1.00 5.13 300 ASP B N 1
ATOM 4670 C CA . ASP B 1 273 ? -0.713 -4.251 -33.369 1.00 5.85 300 ASP B CA 1
ATOM 4671 C C . ASP B 1 273 ? -1.719 -3.715 -34.368 1.00 6.33 300 ASP B C 1
ATOM 4672 O O . ASP B 1 273 ? -2.662 -3.019 -33.988 1.00 7.49 300 ASP B O 1
ATOM 4677 N N . GLU B 1 274 ? -1.512 -4.031 -35.647 1.00 6.27 301 GLU B N 1
ATOM 4678 C CA A GLU B 1 274 ? -2.373 -3.555 -36.718 0.50 6.43 301 GLU B CA 1
ATOM 4679 C CA B GLU B 1 274 ? -2.393 -3.545 -36.692 0.50 6.48 301 GLU B CA 1
ATOM 4680 C C . GLU B 1 274 ? -3.626 -4.417 -36.815 1.00 6.73 301 GLU B C 1
ATOM 4681 O O . GLU B 1 274 ? -3.608 -5.607 -36.453 1.00 7.07 301 GLU B O 1
ATOM 4692 N N . LEU B 1 275 ? -4.708 -3.811 -37.293 1.00 6.43 302 LEU B N 1
ATOM 4693 C CA . LEU B 1 275 ? -5.962 -4.520 -37.487 1.00 6.24 302 LEU B CA 1
ATOM 4694 C C . LEU B 1 275 ? -6.309 -4.469 -38.971 1.00 7.17 302 LEU B C 1
ATOM 4695 O O . LEU B 1 275 ? -6.090 -3.445 -39.625 1.00 7.88 302 LEU B O 1
ATOM 4700 N N . PHE B 1 276 ? -6.829 -5.586 -39.482 1.00 7.87 303 PHE B N 1
ATOM 4701 C CA . PHE B 1 276 ? -7.093 -5.742 -40.907 1.00 8.84 303 PHE B CA 1
ATOM 4702 C C . PHE B 1 276 ? -8.517 -6.190 -41.166 1.00 9.26 303 PHE B C 1
ATOM 4703 O O . PHE B 1 276 ? -9.004 -7.129 -40.531 1.00 9.52 303 PHE B O 1
ATOM 4711 N N . TYR B 1 277 ? -9.173 -5.516 -42.104 1.00 9.63 304 TYR B N 1
ATOM 4712 C CA . TYR B 1 277 ? -10.539 -5.882 -42.489 1.00 10.25 304 TYR B CA 1
ATOM 4713 C C . TYR B 1 277 ? -10.532 -6.831 -43.682 1.00 11.60 304 TYR B C 1
ATOM 4714 O O . TYR B 1 277 ? -9.700 -6.699 -44.593 1.00 11.63 304 TYR B O 1
ATOM 4723 N N . ASN B 1 278 ? -11.458 -7.787 -43.664 1.00 12.20 305 ASN B N 1
ATOM 4724 C CA . ASN B 1 278 ? -11.786 -8.582 -44.847 1.00 13.40 305 ASN B CA 1
ATOM 4725 C C . ASN B 1 278 ? -12.704 -7.787 -45.781 1.00 14.28 305 ASN B C 1
ATOM 4726 O O . ASN B 1 278 ? -13.346 -6.817 -45.350 1.00 14.47 305 ASN B O 1
ATOM 4731 N N . PRO B 1 279 ? -12.766 -8.174 -47.071 1.00 15.39 306 PRO B N 1
ATOM 4732 C CA . PRO B 1 279 ? -13.650 -7.470 -48.008 1.00 15.79 306 PRO B CA 1
ATOM 4733 C C . PRO B 1 279 ? -15.102 -7.331 -47.545 1.00 15.91 306 PRO B C 1
ATOM 4734 O O . PRO B 1 279 ? -15.742 -6.319 -47.840 1.00 16.75 306 PRO B O 1
ATOM 4738 N N . ASP B 1 280 ? -15.615 -8.320 -46.817 1.00 15.43 307 ASP B N 1
ATOM 4739 C CA . ASP B 1 280 ? -17.003 -8.292 -46.346 1.00 15.03 307 ASP B CA 1
ATOM 4740 C C . ASP B 1 280 ? -17.230 -7.444 -45.081 1.00 14.44 307 ASP B C 1
ATOM 4741 O O . ASP B 1 280 ? -18.354 -7.365 -44.562 1.00 15.01 307 ASP B O 1
ATOM 4746 N N . GLY B 1 281 ? -16.165 -6.812 -44.592 1.00 13.34 308 GLY B N 1
ATOM 4747 C CA . GLY B 1 281 ? -16.254 -5.962 -43.412 1.00 12.06 308 GLY B CA 1
ATOM 4748 C C . GLY B 1 281 ? -15.951 -6.675 -42.105 1.00 11.41 308 GLY B C 1
ATOM 4749 O O . GLY B 1 281 ? -15.804 -6.018 -41.071 1.00 11.49 308 GLY B O 1
ATOM 4750 N N . THR B 1 282 ? -15.878 -8.005 -42.123 1.00 10.18 309 THR B N 1
ATOM 4751 C CA . THR B 1 282 ? -15.420 -8.721 -40.923 1.00 9.76 309 THR B CA 1
ATOM 4752 C C . THR B 1 282 ? -13.944 -8.415 -40.689 1.00 9.20 309 THR B C 1
ATOM 4753 O O . THR B 1 282 ? -13.250 -7.937 -41.579 1.00 9.12 309 THR B O 1
ATOM 4757 N N . ILE B 1 283 ? -13.486 -8.670 -39.471 1.00 8.66 310 ILE B N 1
ATOM 4758 C CA . ILE B 1 283 ? -12.117 -8.341 -39.086 1.00 8.21 310 ILE B CA 1
ATOM 4759 C C . ILE B 1 283 ? -11.299 -9.620 -38.971 1.00 8.10 310 ILE B C 1
ATOM 4760 O O . ILE B 1 283 ? -11.745 -10.596 -38.367 1.00 7.33 310 ILE B O 1
ATOM 4765 N N . LYS B 1 284 ? -10.116 -9.622 -39.580 1.00 7.34 311 LYS B N 1
ATOM 4766 C CA . LYS B 1 284 ? -9.180 -10.746 -39.406 1.00 8.13 311 LYS B CA 1
ATOM 4767 C C . LYS B 1 284 ? -8.760 -10.849 -37.945 1.00 7.54 311 LYS B C 1
ATOM 4768 O O . LYS B 1 284 ? -8.543 -9.827 -37.283 1.00 8.23 311 LYS B O 1
ATOM 4774 N N . ARG B 1 285 ? -8.648 -12.070 -37.436 1.00 7.03 312 ARG B N 1
ATOM 4775 C CA . ARG B 1 285 ? -8.230 -12.226 -36.047 1.00 6.83 312 ARG B CA 1
ATOM 4776 C C . ARG B 1 285 ? -6.884 -11.541 -35.844 1.00 6.57 312 ARG B C 1
ATOM 4777 O O . ARG B 1 285 ? -5.976 -11.682 -36.658 1.00 6.97 312 ARG B O 1
ATOM 4785 N N . ILE B 1 286 ? -6.759 -10.788 -34.756 1.00 5.74 313 ILE B N 1
ATOM 4786 C CA . ILE B 1 286 ? -5.503 -10.116 -34.435 1.00 5.75 313 ILE B CA 1
ATOM 4787 C C . ILE B 1 286 ? -4.357 -11.126 -34.294 1.00 5.84 313 ILE B C 1
ATOM 4788 O O . ILE B 1 286 ? -4.561 -12.242 -33.808 1.00 5.93 313 ILE B O 1
ATOM 4793 N N . VAL B 1 287 ? -3.175 -10.736 -34.773 1.00 5.77 314 VAL B N 1
ATOM 4794 C CA . VAL B 1 287 ? -1.940 -11.448 -34.481 1.00 5.95 314 VAL B CA 1
ATOM 4795 C C . VAL B 1 287 ? -1.135 -10.559 -33.534 1.00 5.49 314 VAL B C 1
ATOM 4796 O O . VAL B 1 287 ? -0.638 -9.488 -33.933 1.00 5.81 314 VAL B O 1
ATOM 4800 N N . MET B 1 288 ? -1.058 -10.963 -32.265 1.00 5.37 315 MET B N 1
ATOM 4801 C CA . MET B 1 288 ? -0.279 -10.206 -31.272 1.00 4.81 315 MET B CA 1
ATOM 4802 C C . MET B 1 288 ? 1.195 -10.499 -31.470 1.00 5.69 315 MET B C 1
ATOM 4803 O O . MET B 1 288 ? 1.592 -11.669 -31.510 1.00 6.99 315 MET B O 1
ATOM 4808 N N . THR B 1 289 ? 2.003 -9.447 -31.634 1.00 5.46 316 THR B N 1
ATOM 4809 C CA . THR B 1 289 ? 3.416 -9.615 -32.003 1.00 6.05 316 THR B CA 1
ATOM 4810 C C . THR B 1 289 ? 4.377 -8.939 -31.048 1.00 6.24 316 THR B C 1
ATOM 4811 O O . THR B 1 289 ? 4.057 -7.928 -30.412 1.00 5.84 316 THR B O 1
ATOM 4815 N N . THR B 1 290 ? 5.593 -9.468 -30.996 1.00 5.78 317 THR B N 1
ATOM 4816 C CA . THR B 1 290 ? 6.692 -8.780 -30.332 1.00 6.60 317 THR B CA 1
ATOM 4817 C C . THR B 1 290 ? 7.068 -7.500 -31.068 1.00 7.32 317 THR B C 1
ATOM 4818 O O . THR B 1 290 ? 7.303 -6.466 -30.434 1.00 6.76 317 THR B O 1
ATOM 4822 N N . GLU B 1 291 ? 7.106 -7.569 -32.401 1.00 6.59 318 GLU B N 1
ATOM 4823 C CA . GLU B 1 291 ? 7.695 -6.484 -33.193 1.00 8.24 318 GLU B CA 1
ATOM 4824 C C . GLU B 1 291 ? 6.850 -5.229 -33.219 1.00 8.53 318 GLU B C 1
ATOM 4825 O O . GLU B 1 291 ? 7.399 -4.132 -33.303 1.00 9.08 318 GLU B O 1
ATOM 4831 N N . GLY B 1 292 ? 5.529 -5.388 -33.154 1.00 8.44 319 GLY B N 1
ATOM 4832 C CA . GLY B 1 292 ? 4.625 -4.236 -33.148 1.00 9.00 319 GLY B CA 1
ATOM 4833 C C . GLY B 1 292 ? 4.544 -3.552 -34.493 1.00 9.62 319 GLY B C 1
ATOM 4834 O O . GLY B 1 292 ? 4.834 -4.156 -35.526 1.00 9.78 319 GLY B O 1
ATOM 4835 N N . VAL B 1 293 ? 4.117 -2.291 -34.478 1.00 9.63 320 VAL B N 1
ATOM 4836 C CA . VAL B 1 293 ? 3.768 -1.585 -35.701 1.00 10.42 320 VAL B CA 1
ATOM 4837 C C . VAL B 1 293 ? 4.892 -0.697 -36.217 1.00 10.37 320 VAL B C 1
ATOM 4838 O O . VAL B 1 293 ? 5.687 -0.184 -35.441 1.00 10.95 320 VAL B O 1
ATOM 4842 N N . ALA B 1 294 ? 4.954 -0.545 -37.538 1.00 10.84 321 ALA B N 1
ATOM 4843 C CA . ALA B 1 294 ? 5.867 0.418 -38.157 1.00 10.91 321 ALA B CA 1
ATOM 4844 C C . ALA B 1 294 ? 5.307 1.833 -38.011 1.00 10.86 321 ALA B C 1
ATOM 4845 O O . ALA B 1 294 ? 4.076 2.020 -38.046 1.00 10.97 321 ALA B O 1
ATOM 4847 N N . PRO B 1 295 ? 6.191 2.840 -37.888 1.00 10.80 322 PRO B N 1
ATOM 4848 C CA . PRO B 1 295 ? 5.758 4.245 -37.871 1.00 10.56 322 PRO B CA 1
ATOM 4849 C C . PRO B 1 295 ? 4.917 4.572 -39.102 1.00 10.36 322 PRO B C 1
ATOM 4850 O O . PRO B 1 295 ? 5.235 4.115 -40.213 1.00 11.17 322 PRO B O 1
ATOM 4854 N N . ASN B 1 296 ? 3.856 5.351 -38.903 1.00 9.83 323 ASN B N 1
ATOM 4855 C CA . ASN B 1 296 ? 2.976 5.779 -39.984 1.00 9.73 323 ASN B CA 1
ATOM 4856 C C . ASN B 1 296 ? 2.698 7.261 -39.793 1.00 10.42 323 ASN B C 1
ATOM 4857 O O . ASN B 1 296 ? 1.665 7.648 -39.231 1.00 10.01 323 ASN B O 1
ATOM 4862 N N . LYS B 1 297 ? 3.663 8.070 -40.219 1.00 12.08 324 LYS B N 1
ATOM 4863 C CA . LYS B 1 297 ? 3.610 9.528 -40.099 1.00 13.15 324 LYS B CA 1
ATOM 4864 C C . LYS B 1 297 ? 3.192 10.152 -41.430 1.00 14.40 324 LYS B C 1
ATOM 4865 O O . LYS B 1 297 ? 3.690 9.760 -42.499 1.00 14.25 324 LYS B O 1
ATOM 4871 N N . SER B 1 298 ? 2.269 11.108 -41.353 1.00 15.67 325 SER B N 1
ATOM 4872 C CA . SER B 1 298 ? 1.841 11.902 -42.500 1.00 18.20 325 SER B CA 1
ATOM 4873 C C . SER B 1 298 ? 2.837 13.051 -42.680 1.00 19.56 325 SER B C 1
ATOM 4874 O O . SER B 1 298 ? 3.272 13.637 -41.690 1.00 20.40 325 SER B O 1
ATOM 4877 N N . PRO B 1 299 ? 3.220 13.362 -43.934 1.00 21.00 326 PRO B N 1
ATOM 4878 C CA . PRO B 1 299 ? 4.193 14.445 -44.166 1.00 22.15 326 PRO B CA 1
ATOM 4879 C C . PRO B 1 299 ? 3.577 15.834 -44.001 1.00 22.82 326 PRO B C 1
ATOM 4880 O O . PRO B 1 299 ? 2.345 15.960 -44.013 1.00 24.37 326 PRO B O 1
#

Organism: Cellvibrio japonicus (strain Ueda107) (NCBI:txid498211)

CATH classification: 2.115.10.20

Foldseek 3Di:
DFPLQDFPFFWAQWEWDDDPQKIKIKTWTFDDPAPPDDTDTFFIWIWMGNFQRDIHTPGTQGTLVLQVQFPGDFDHWYWDDDPQKIKIWTWTQGPPVQGAIFIFIWMANDSSGNTHGPPSDTQGTQVLDVPDPHRHFHHAWEWDQDPVRWIKIWWTAPWTWMFTDPSVRRHTDDDIGTADADPQAGTAWYWDDDDQKIKTWGFGHWLTFIWMWIASDPNDPTHTDGTQGDRAEQESDWHWYWDDHLNWIKIKTKHQPHDDRRHHSRIGIAMATWDADPVGDTDRDDDDRGHDDTRHDD/DAFPPNDFPFFWAQWEWDDDPQKIKIKTWTFPDPAFPDDTDTFFIWIWMDNFQRDIDTLGTQDTLVLQVQFPGDFDHWYWDDDPQKIKIWTWTQGPPVQGAIFIFIWMANDSSGNIHGPPSDTLGTQVLDVPDPDRHFHHAWEWDQDPVRWIKIWWTAPWTWMFTDPSVRRHTDDDIGTADADAQAGTAWYWDDDDQKIKTWGFGHWLTFIWMWIANDPNDPTHTDGTQGDRAEQESDWHWYWDAHLNWIKIKTKHQPHPDNRHHSRIGIAMATWDADPVRHTDRDDGDRGHDDTGHDD

Nearest PDB structures (foldseek):
  3qef-assembly1_A  TM=1.002E+00  e=4.084E-56  Cellvibrio japonicus Ueda107
  3qed-assembly1_A  TM=1.002E+00  e=2.275E-54  Cellvibrio japonicus Ueda107
  8hcj-assembly2_F  TM=9.090E-01  e=1.516E-32  Pseudopedobacter saltans DSM 12145
  4nov-assembly1_A  TM=9.093E-01  e=1.597E-30  Butyrivibrio proteoclasticus B316
  4mlg-assembly1_B  TM=8.374E-01  e=8.143E-23  uncultured organism

B-factor: mean 11.41, std 6.75, range [2.24, 48.21]

Secondary structure (DSSP, 8-state):
-PSSS-SSSEEEEEEEEEETTEEEEEEEEE--SSSSS---EEEEEEEEESSSSS-EEEEEEEEGGGSTTEEEEEEEEEEEEETTEEEEEEEEEEPTTS-SEEEEEEEESSTT---EESSSS-SB-GGG--SS--S--S---EEEE-TTS-EEEEE-SSS-EEEEE-TTSSSEEEEEEE----TTEEEEEEEEEETTEEEEEEEETTTTEEEEEEESSTT---EEEEEEEPPPBT-S----EEEEETTEEEEEEEES--TTT-BTTB-EEEEEEE-B-TTS-BPPP---SS-PPP----/-BPSSS--SSEEEEEEEEEETTEEEEEEEEE--SSSSS---EEEEEEEEESSSSS-EEEEEEEEGGGSTTEEEEEEEEEEEEETTEEEEEEEEEEPTTS-SEEEEEEEESSTT--EEESSSS-SB-GGG--SS--SS-S---EEEE-TTS-EEEEE-SSS-EEEEE-TTSSSEEEEEEE----TTEEEEEEEEEETTEEEEEEEETTTTEEEEEEESSTT---EEEEEEEPPPBT-S----EEEEETTEEEEEEEES--TTT-BTTB-EEEEEEE-B-TTS-BPPP---SS-BPP----